Protein 2VL7 (pdb70)

Foldseek 3Di:
DVCLVVCQVVQLVLQVVPAAEEEAAFFQRCPLVSVLVNCVVVVAAAEEAEADVVVVVVSVVRCVVVVWAEEEDVPNPVPGRYYYYYDCCLQVVVNVCVQQPPDDRHDHPQRHAYEYEQLVCLLVCLVVPKAKAALVLLVQQLVLLVVCCVPVNDDLPLQNVQSVVQNVVLVPDDADQFKDWDPDGDARDDVNLVSLVVSQVSSVVVPPPDPDDDSSVSSNCNRVDAATWICTRSMIMGTHPPSVVSVQVSVPHPHHYYYYYNQRFPLDDDPRHDYDYDPVDAAEQAAEEQPAACPPVCNLVRLVVLLVQLLVVLVPFDFAEAEEELDVVSLVSNVVSNPPAAEAEDPPPHDPVVVVVVRVVDYHHYYYYLVGAEYEYAHFNQDPCVHVVSVSSLVSSCVVNVNDSVSSSVRVRLSSVSVRVSVPDSDRPDHYYYYHHHSVCVVCCVVVVHDPVSYHYGD

Solvent-accessible surface area: 24014 Å² total; per-residue (Å²): 224,136,1,21,82,120,53,39,42,57,0,16,85,10,2,142,145,51,75,11,0,4,0,27,0,50,16,57,28,26,21,20,50,0,0,0,59,0,0,108,113,21,195,53,74,2,0,0,0,0,142,49,125,78,40,10,71,53,4,86,126,40,0,135,129,62,64,19,120,28,8,138,72,128,90,117,17,76,102,55,42,0,0,1,0,9,10,52,57,0,7,40,152,99,66,31,77,61,5,22,28,146,140,137,95,6,5,106,10,83,70,5,0,0,0,0,12,31,0,21,16,3,4,67,0,9,109,67,25,31,90,137,0,32,117,128,28,0,66,110,0,34,137,12,0,55,65,0,30,170,103,69,178,74,109,2,124,87,1,46,63,16,0,74,95,0,39,74,57,10,85,149,28,122,151,48,82,83,14,43,121,48,116,136,16,38,89,19,93,226,111,8,39,33,44,0,61,76,1,4,136,16,30,53,120,65,26,174,23,142,151,77,168,5,8,0,57,34,0,20,82,0,19,103,25,176,32,46,16,6,5,22,75,14,27,0,6,20,9,18,81,69,1,43,105,51,13,56,72,7,8,122,12,196,23,47,34,0,0,0,0,6,6,15,4,125,0,12,54,12,100,74,43,89,72,1,61,4,122,86,79,70,167,27,63,19,34,23,1,44,115,4,18,0,60,110,195,82,40,129,80,13,11,71,67,1,6,83,6,1,72,102,4,15,114,121,10,92,107,1,0,18,0,5,0,30,31,120,142,0,4,42,36,0,81,108,82,3,105,80,18,59,48,10,19,68,146,115,192,29,172,106,103,73,4,73,109,52,20,184,104,31,56,48,0,2,1,29,65,44,135,27,45,1,0,0,0,0,0,2,15,92,23,57,46,52,14,30,19,28,109,82,14,4,53,24,3,17,161,78,33,72,54,96,68,108,42,0,18,52,13,15,0,8,18,44,1,81,28,0,6,1,123,18,10,146,76,99,115,44,146,12,47,0,14,0,1,0,36,40,0,148,70,3,13,86,50,25,68,15,53,122,200,104,22,103,133,36,97

Nearest PDB structures (foldseek):
  2vl7-assembly1_A  TM=1.002E+00  e=3.568E-90  Sulfurisphaera tokodaii
  3crw-assembly1_1  TM=8.040E-01  e=1.725E-29  Sulfolobus acidocaldarius
  3crv-assembly1_A  TM=7.771E-01  e=3.386E-29  Sulfolobus acidocaldarius
  5h8w-assembly1_A  TM=8.187E-01  e=7.989E-21  Thermoplasma acidophilum
  5sva-assembly1_Y  TM=7.770E-01  e=8.035E-18  Saccharomyces cerevisiae

Secondary structure (DSSP, 8-state):
--HHHHHHHHHHHHHHTTPEEEEE--TTS-HHHHHHHHHHHHT-EEEEEES-HHHHHHHHHHHGGGT--EEE--TTGGG-SEEEEETHHHHSHHHHHHHS-SSTTS--GGGEEEEETTGGGGGGGGGGG-EEE-HHHHHHHHHHHHHHHHTT----HHHHHHHHHHHHHHHTS--SSSEEEES------HHHHHHHHHHHHHHHTT--SSS---HHHHHHHHHHS--EEEEETTEEEEE-S-HHHHHHHHT--SS-EEEEESS--TT---TTEEEEE-------EEEE-TT----GGGHHHHHHHHHHHHHHHHHT-SSEEEEEES-HHHHHHHHTT-TTS-EEESTTT--HHHHHHHHHTS--EEEEE--EEEEEEES-----TTSHHHHHHHHHHHHHHT--HHHHHHHHHHHHHHHHHHHH--STT---EEEEESGGGGGGTTTTT--TTT-EE--

Radius of gyration: 25.25 Å; Cα contacts (8 Å, |Δi|>4): 763; chains: 1; bounding box: 57×61×64 Å

B-factor: mean 65.99, std 8.0, range [36.19, 92.81]

CATH classification: 3.40.50.300 (+2 more: 1.10.275.30, 3.40.50.300)

InterPro domains:
  IPR006554 Helicase-like, DEXD box c2 type [SM00488] (8-223)
  IPR006555 ATP-dependent helicase, C-terminal [PF13307] (377-524)
  IPR006555 ATP-dependent helicase, C-terminal [SM00491] (394-524)
  IPR010614 RAD3-like helicase, DEAD [PF06733] (86-189)
  IPR014001 Helicase superfamily 1/2, ATP-binding domain [SM00487] (4-227)
  IPR014013 Helicase superfamily 1/2, ATP-binding domain, DinG/Rad3-type [PS51193] (1-231)
  IPR027417 P-loop containing nucleoside triphosphate hydrolase [G3DSA:3.40.50.300] (1-90)
  IPR027417 P-loop containing nucleoside triphosphate hydrolase [G3DSA:3.40.50.300] (348-540)
  IPR027417 P-loop containing nucleoside triphosphate hydrolase [SSF52540] (21-518)
  IPR045028 Helicase superfamily 1/2, DinG/Rad3-like [PTHR11472] (358-524)
  IPR054391 DNA repair helicase XPD, arch domain [PF22139] (196-305)

Organism: Sulfurisphaera tokodaii (strain DSM 16993 / JCM 10545 / NBRC 100140 / 7) (NCBI:txid273063)

Sequence (459 aa):
RQWQAEKLGEAINALKHGKTLLLNAKPGLGKTVFVEVLGMQLKKKVLIFTRTHSQLDSIYKNAKLLGLKTGFLRANLKDKDVIAMTYPYLFQKPIRNSVFCNKDDCLKLEDYLIVIDEAHNLLEADKWFTRKISRKMLERALKEIEIVERLNRIDAKKVKDYINLLIDYMSKLIKDGRCHELSLMPLPDRETNGELIVVTRAYLNIDEGPVKKSSLKSLLKFVEMKGDLYNCNGSLVKVPSDVNQLIEDALNVKTFKVLMSGTLPESLTLTNSYKIVVNESGRGEYYYCPNVTSELRKRNSNIPIYSILLKRIYENSSKSVLVFFPSYEMLESVRIHLSGIPVIEENKKTRHEEVLELMKTGKYLVMLVMLFESLVLAGLPYPNVSDDMVRKRIERLSKLTGKDEDSIIHDLTAIVIKQTIGRAFRDPNDYVKIYLCDSRYREYFADLGISEKEIKLFA

Structure (mmCIF, N/CA/C/O backbone):
data_2VL7
#
_entry.id   2VL7
#
_cell.length_a   95.713
_cell.length_b   100.294
_cell.length_c   62.488
_cell.angle_alpha   90.00
_cell.angle_beta   90.00
_cell.angle_gamma   90.00
#
_symmetry.space_group_name_H-M   'P 21 21 2'
#
loop_
_entity.id
_entity.type
_entity.pdbx_description
1 polymer XPD
2 non-polymer 'PHOSPHATE ION'
3 water water
#
loop_
_atom_site.group_PDB
_atom_site.id
_atom_site.type_symbol
_atom_site.label_atom_id
_atom_site.label_alt_id
_atom_site.label_comp_id
_atom_site.label_asym_id
_atom_site.label_entity_id
_atom_site.label_seq_id
_atom_site.pdbx_PDB_ins_code
_atom_site.Cartn_x
_atom_site.Cartn_y
_atom_site.Cartn_z
_atom_site.occupancy
_atom_site.B_iso_or_equiv
_atom_site.auth_seq_id
_atom_site.auth_comp_id
_atom_site.auth_asym_id
_atom_site.auth_atom_id
_atom_site.pdbx_PDB_model_num
ATOM 1 N N . ARG A 1 9 ? -16.348 41.068 9.923 1.00 75.07 9 ARG A N 1
ATOM 2 C CA . ARG A 1 9 ? -17.439 41.421 10.886 1.00 75.00 9 ARG A CA 1
ATOM 3 C C . ARG A 1 9 ? -18.796 41.690 10.212 1.00 74.92 9 ARG A C 1
ATOM 4 O O . ARG A 1 9 ? -19.671 42.352 10.786 1.00 75.00 9 ARG A O 1
ATOM 12 N N . GLN A 1 10 ? -18.950 41.213 8.980 1.00 74.49 10 GLN A N 1
ATOM 13 C CA . GLN A 1 10 ? -20.272 40.973 8.406 1.00 73.91 10 GLN A CA 1
ATOM 14 C C . GLN A 1 10 ? -20.628 39.542 8.788 1.00 73.30 10 GLN A C 1
ATOM 15 O O . GLN A 1 10 ? -21.758 39.239 9.187 1.00 73.32 10 GLN A O 1
ATOM 21 N N . TRP A 1 11 ? -19.626 38.677 8.673 1.00 72.42 11 TRP A N 1
ATOM 22 C CA . TRP A 1 11 ? -19.768 37.250 8.914 1.00 71.74 11 TRP A CA 1
ATOM 23 C C . TRP A 1 11 ? -19.988 36.897 10.389 1.00 70.97 11 TRP A C 1
ATOM 24 O O . TRP A 1 11 ? -20.672 35.926 10.707 1.00 70.86 11 TRP A O 1
ATOM 35 N N . GLN A 1 12 ? -19.386 37.682 11.279 1.00 70.23 12 GLN A N 1
ATOM 36 C CA . GLN A 1 12 ? -19.533 37.498 12.722 1.00 69.60 12 GLN A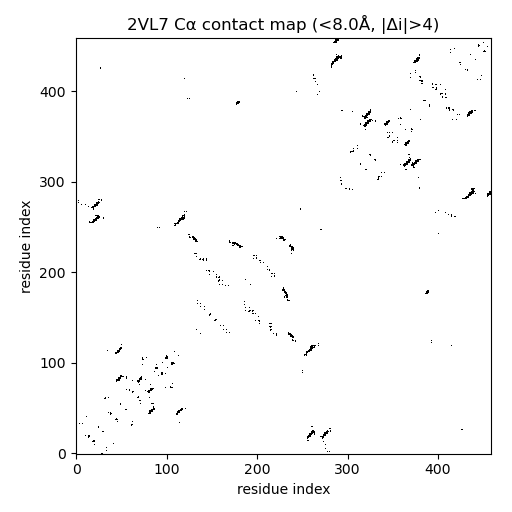 CA 1
ATOM 37 C C . GLN A 1 12 ? -21.014 37.405 13.100 1.00 68.69 12 GLN A C 1
ATOM 38 O O . GLN A 1 12 ? -21.435 36.468 13.781 1.00 68.41 12 GLN A O 1
ATOM 44 N N . ALA A 1 13 ? -21.793 38.382 12.635 1.00 67.52 13 ALA A N 1
ATOM 45 C CA . ALA A 1 13 ? -23.210 38.492 12.979 1.00 66.83 13 ALA A CA 1
ATOM 46 C C . ALA A 1 13 ? -24.097 37.525 12.197 1.00 66.00 13 ALA A C 1
ATOM 47 O O . ALA A 1 13 ? -25.089 37.022 12.734 1.00 66.03 13 ALA A O 1
ATOM 49 N N . GLU A 1 14 ? -23.754 37.263 10.936 1.00 65.07 14 GLU A N 1
ATOM 50 C CA . GLU A 1 14 ? -24.582 36.388 10.096 1.00 64.28 14 GLU A CA 1
ATOM 51 C C . GLU A 1 14 ? -24.415 34.909 10.437 1.00 62.97 14 GLU A C 1
ATOM 52 O O . GLU A 1 14 ? -25.372 34.147 10.347 1.00 62.52 14 GLU A O 1
ATOM 58 N N . LYS A 1 15 ? -23.208 34.504 10.832 1.00 61.99 15 LYS A N 1
ATOM 59 C CA . LYS A 1 15 ? -22.929 33.088 11.122 1.00 60.88 15 LYS A CA 1
ATOM 60 C C . LYS A 1 15 ? -23.163 32.703 12.595 1.00 59.26 15 LYS A C 1
ATOM 61 O O . LYS A 1 15 ? -23.110 31.525 12.926 1.00 58.25 15 LYS A O 1
ATOM 67 N N . LEU A 1 16 ? -23.452 33.679 13.461 1.00 58.10 16 LEU A N 1
ATOM 68 C CA . LEU A 1 16 ? -23.669 33.426 14.903 1.00 57.63 16 LEU A CA 1
ATOM 69 C C . LEU A 1 16 ? -24.820 32.458 15.218 1.00 56.77 16 LEU A C 1
ATOM 70 O O . LEU A 1 16 ? -24.640 31.491 15.959 1.00 56.02 16 LEU A O 1
ATOM 75 N N . GLY A 1 17 ? -26.004 32.716 14.663 1.00 56.21 17 GLY A N 1
ATOM 76 C CA . GLY A 1 17 ? -27.160 31.841 14.886 1.00 55.79 17 GLY A CA 1
ATOM 77 C C . GLY A 1 17 ? -26.939 30.404 14.429 1.00 55.08 17 GLY A C 1
ATOM 78 O O . GLY A 1 17 ? -27.385 29.453 15.067 1.00 53.97 17 GLY A O 1
ATOM 79 N N . GLU A 1 18 ? -26.245 30.249 13.311 1.00 55.19 18 GLU A N 1
ATOM 80 C CA . GLU A 1 18 ? -25.883 28.924 12.817 1.00 55.11 18 GLU A CA 1
ATOM 81 C C . GLU A 1 18 ? -24.977 28.200 13.809 1.00 55.39 18 GLU A C 1
ATOM 82 O O . GLU A 1 18 ? -25.214 27.039 14.139 1.00 55.21 18 GLU A O 1
ATOM 88 N N . ALA A 1 19 ? -23.948 28.895 14.287 1.00 55.79 19 ALA A N 1
ATOM 89 C CA . ALA A 1 19 ? -22.985 28.333 15.226 1.00 55.61 19 ALA A CA 1
ATOM 90 C C . ALA A 1 19 ? -23.653 27.984 16.555 1.00 55.96 19 ALA A C 1
ATOM 91 O O . ALA A 1 19 ? -23.487 26.877 17.065 1.00 55.36 19 ALA A O 1
ATOM 93 N N . ILE A 1 20 ? -24.422 28.930 17.099 1.00 56.94 20 ILE A N 1
ATOM 94 C CA . ILE A 1 20 ? -25.214 28.696 18.323 1.00 57.08 20 ILE A CA 1
ATOM 95 C C . ILE A 1 20 ? -26.096 27.460 18.183 1.00 57.11 20 ILE A C 1
ATOM 96 O O . ILE A 1 20 ? -26.057 26.579 19.028 1.00 57.30 20 ILE A O 1
ATOM 101 N N . ASN A 1 21 ? -26.853 27.373 17.097 1.00 57.30 21 ASN A N 1
ATOM 102 C CA . ASN A 1 21 ? -27.782 26.261 16.915 1.00 57.42 21 ASN A CA 1
ATOM 103 C C . ASN A 1 21 ? -27.068 24.936 16.700 1.00 57.64 21 ASN A C 1
ATOM 104 O O . ASN A 1 21 ? -27.546 23.902 17.153 1.00 58.79 21 ASN A O 1
ATOM 109 N N . ALA A 1 22 ? -25.950 24.953 15.989 1.00 57.14 22 ALA A N 1
ATOM 110 C CA . ALA A 1 22 ? -25.111 23.764 15.883 1.00 57.53 22 ALA A CA 1
ATOM 111 C C . ALA A 1 22 ? -24.735 23.259 17.285 1.00 57.56 22 ALA A C 1
ATOM 112 O O . ALA A 1 22 ? -24.935 22.084 17.610 1.00 57.69 22 ALA A O 1
ATOM 114 N N . LEU A 1 23 ? -24.193 24.162 18.101 1.00 57.64 23 LEU A N 1
ATOM 115 C CA . LEU A 1 23 ? -23.701 23.829 19.434 1.00 58.09 23 LEU A CA 1
ATOM 116 C C . LEU A 1 23 ? -24.835 23.439 20.382 1.00 58.74 23 LEU A C 1
ATOM 117 O O . LEU A 1 23 ? -24.696 22.479 21.135 1.00 58.87 23 LEU A O 1
ATOM 122 N N . LYS A 1 24 ? -25.951 24.168 20.350 1.00 58.75 24 LYS A N 1
ATOM 123 C CA . LYS A 1 24 ? -27.101 23.818 21.192 1.00 59.72 24 LYS A CA 1
ATOM 124 C C . LYS A 1 24 ? -27.626 22.417 20.863 1.00 59.95 24 LYS A C 1
ATOM 125 O O . LYS A 1 24 ? -28.215 21.759 21.714 1.00 60.83 24 LYS A O 1
ATOM 131 N N . HIS A 1 25 ? -27.453 21.991 19.615 1.00 60.33 25 HIS A N 1
ATOM 132 C CA . HIS A 1 25 ? -27.957 20.698 19.163 1.00 60.01 25 HIS A CA 1
ATOM 133 C C . HIS A 1 25 ? -26.911 19.614 19.238 1.00 59.80 25 HIS A C 1
ATOM 134 O O . HIS A 1 25 ? -27.102 18.547 18.666 1.00 60.09 25 HIS A O 1
ATOM 141 N N . GLY A 1 26 ? -25.810 19.888 19.941 1.00 59.42 26 GLY A N 1
ATOM 142 C CA . GLY A 1 26 ? -24.878 18.856 20.359 1.00 59.00 26 GLY A CA 1
ATOM 143 C C . GLY A 1 26 ? -23.725 18.620 19.396 1.00 59.17 26 GLY A C 1
ATOM 144 O O . GLY A 1 26 ? -22.937 17.696 19.587 1.00 59.09 26 GLY A O 1
ATOM 145 N N . LYS A 1 27 ? -23.608 19.447 18.362 1.00 58.82 27 LYS A N 1
ATOM 146 C CA . LYS A 1 27 ? -22.541 19.268 17.389 1.00 58.76 27 LYS A CA 1
ATOM 147 C C . LYS A 1 27 ? -21.267 19.926 17.871 1.00 58.75 27 LYS A C 1
ATOM 148 O O . LYS A 1 27 ? -21.300 20.888 18.641 1.00 58.52 27 LYS A O 1
ATOM 154 N N . THR A 1 28 ? -20.147 19.350 17.441 1.00 58.30 28 THR A N 1
ATOM 155 C CA . THR A 1 28 ? -18.847 19.957 17.578 1.00 58.64 28 THR A CA 1
ATOM 156 C C . THR A 1 28 ? -18.654 20.841 16.362 1.00 58.61 28 THR A C 1
ATOM 157 O O . THR A 1 28 ? -18.710 20.362 15.237 1.00 58.93 28 THR A O 1
ATOM 161 N N . LEU A 1 29 ? -18.451 22.131 16.605 1.00 58.71 29 LEU A N 1
ATOM 162 C CA . LEU A 1 29 ? -18.330 23.139 15.554 1.00 58.65 29 LEU A CA 1
ATOM 163 C C . LEU A 1 29 ? -16.923 23.195 15.006 1.00 59.30 29 LEU A C 1
ATOM 164 O O . LEU A 1 29 ? -15.952 23.270 15.773 1.00 59.13 29 LEU A O 1
ATOM 169 N N . LEU A 1 30 ? -16.826 23.147 13.674 1.00 59.56 30 LEU A N 1
ATOM 170 C CA . LEU A 1 30 ? -15.594 23.354 12.958 1.00 59.47 30 LEU A CA 1
ATOM 171 C C . LEU A 1 30 ? -15.742 24.676 12.238 1.00 59.88 30 LEU A C 1
ATOM 172 O O . LEU A 1 30 ? -16.750 24.912 11.558 1.00 59.24 30 LEU A O 1
ATOM 177 N N . LEU A 1 31 ? -14.765 25.561 12.425 1.00 60.14 31 LEU A N 1
ATOM 178 C CA . LEU A 1 31 ? -14.849 26.931 11.938 1.00 60.32 31 LEU A CA 1
ATOM 179 C C . LEU A 1 31 ? -13.635 27.277 11.095 1.00 60.78 31 LEU A C 1
ATOM 180 O O . LEU A 1 31 ? -12.500 27.281 11.592 1.00 60.31 31 LEU A O 1
ATOM 185 N N . ASN A 1 32 ? -13.877 27.571 9.820 1.00 61.66 32 ASN A N 1
ATOM 186 C CA . ASN A 1 32 ? -12.820 28.046 8.946 1.00 62.71 32 ASN A CA 1
ATOM 187 C C . ASN A 1 32 ? -12.968 29.533 8.729 1.00 63.71 32 ASN A C 1
ATOM 188 O O . ASN A 1 32 ? -14.027 30.009 8.318 1.00 63.83 32 ASN A O 1
ATOM 193 N N . ALA A 1 33 ? -11.885 30.255 9.019 1.00 64.81 33 ALA A N 1
ATOM 194 C CA . ALA A 1 33 ? -11.822 31.698 8.848 1.00 65.62 33 ALA A CA 1
ATOM 195 C C . ALA A 1 33 ? -10.359 32.065 8.640 1.00 66.54 33 ALA A C 1
ATOM 196 O O . ALA A 1 33 ? -9.544 31.901 9.563 1.00 66.41 33 ALA A O 1
ATOM 198 N N . LYS A 1 34 ? -10.028 32.524 7.430 1.00 67.21 34 LYS A N 1
ATOM 199 C CA . LYS A 1 34 ? -8.668 32.946 7.090 1.00 67.63 34 LYS A CA 1
ATOM 200 C C . LYS A 1 34 ? -8.175 33.948 8.135 1.00 68.29 34 LYS A C 1
ATOM 201 O O . LYS A 1 34 ? -8.983 34.714 8.682 1.00 68.39 34 LYS A O 1
ATOM 207 N N . PRO A 1 35 ? -6.858 33.927 8.441 1.00 68.92 35 PRO A N 1
ATOM 208 C CA . PRO A 1 35 ? -6.254 34.924 9.332 1.00 69.05 35 PRO A CA 1
ATOM 209 C C . PRO A 1 35 ? -6.655 36.361 9.005 1.00 69.24 35 PRO A C 1
ATOM 210 O O . PRO A 1 35 ? -6.591 36.770 7.842 1.00 69.34 35 PRO A O 1
ATOM 214 N N . GLY A 1 36 ? -7.056 37.110 10.031 1.00 69.51 36 GLY A N 1
ATOM 215 C CA . GLY A 1 36 ? -7.521 38.488 9.862 1.00 69.90 36 GLY A CA 1
ATOM 216 C C . GLY A 1 36 ? -9.032 38.632 9.955 1.00 70.14 36 GLY A C 1
ATOM 217 O O . GLY A 1 36 ? -9.533 39.731 10.186 1.00 70.02 36 GLY A O 1
ATOM 218 N N . LEU A 1 37 ? -9.758 37.527 9.779 1.00 70.45 37 LEU A N 1
ATOM 219 C CA . LEU A 1 37 ? -11.225 37.534 9.884 1.00 70.75 37 LEU A CA 1
ATOM 220 C C . LEU A 1 37 ? -11.717 37.768 11.320 1.00 70.99 37 LEU A C 1
ATOM 221 O O . LEU A 1 37 ? -12.832 38.245 11.525 1.00 70.87 37 LEU A O 1
ATOM 226 N N . GLY A 1 38 ? -10.890 37.432 12.306 1.00 71.22 38 GLY A N 1
ATOM 227 C CA . GLY A 1 38 ? -11.218 37.690 13.705 1.00 71.26 38 GLY A CA 1
ATOM 228 C C . GLY A 1 38 ? -11.944 36.521 14.333 1.00 71.34 38 GLY A C 1
ATOM 229 O O . GLY A 1 38 ? -12.980 36.701 14.984 1.00 71.67 38 GLY A O 1
ATOM 230 N N . LYS A 1 39 ? -11.398 35.325 14.121 1.00 71.23 39 LYS A N 1
ATOM 231 C CA . LYS A 1 39 ? -11.930 34.090 14.694 1.00 71.25 39 LYS A CA 1
ATOM 232 C C . LYS A 1 39 ? -12.105 34.224 16.195 1.00 71.04 39 LYS A C 1
ATOM 233 O O . LYS A 1 39 ? -13.173 33.939 16.737 1.00 71.21 39 LYS A O 1
ATOM 239 N N . THR A 1 40 ? -11.032 34.650 16.856 1.00 70.83 40 THR A N 1
ATOM 240 C CA . THR A 1 40 ? -10.991 34.789 18.317 1.00 70.64 40 THR A CA 1
ATOM 241 C C . THR A 1 40 ? -12.128 35.680 18.868 1.00 70.25 40 THR A C 1
ATOM 242 O O . THR A 1 40 ? -12.695 35.370 19.907 1.00 70.69 40 THR A O 1
ATOM 246 N N . VAL A 1 41 ? -12.470 36.754 18.168 1.00 69.41 41 VAL A N 1
ATOM 247 C CA . VAL A 1 41 ? -13.536 37.659 18.620 1.00 69.11 41 VAL A CA 1
ATOM 248 C C . VAL A 1 41 ? -14.927 37.028 18.495 1.00 68.60 41 VAL A C 1
ATOM 249 O O . VAL A 1 41 ? -15.805 37.265 19.328 1.00 68.47 41 VAL A O 1
ATOM 253 N N . PHE A 1 42 ? -15.121 36.238 17.440 1.00 68.03 42 PHE A N 1
ATOM 254 C CA . PHE A 1 42 ? -16.368 35.498 17.223 1.00 67.75 42 PHE A CA 1
ATOM 255 C C . PHE A 1 42 ? -16.600 34.440 18.285 1.00 67.20 42 PHE A C 1
ATOM 256 O O . PHE A 1 42 ? -17.695 34.314 18.827 1.00 66.36 42 PHE A O 1
ATOM 264 N N . VAL A 1 43 ? -15.559 33.667 18.572 1.00 67.07 43 VAL A N 1
ATOM 265 C CA . VAL A 1 43 ? -15.681 32.602 19.560 1.00 67.18 43 VAL A CA 1
ATOM 266 C C . VAL A 1 43 ? -15.824 33.202 20.945 1.00 66.92 43 VAL A C 1
ATOM 267 O O . VAL A 1 43 ? -16.327 32.551 21.853 1.00 67.11 43 VAL A O 1
ATOM 271 N N . GLU A 1 44 ? -15.370 34.449 21.079 1.00 66.77 44 GLU A N 1
ATOM 272 C CA . GLU A 1 44 ? -15.516 35.230 22.286 1.00 66.49 44 GLU A CA 1
ATOM 273 C C . GLU A 1 44 ? -16.958 35.713 22.454 1.00 66.26 44 GLU A C 1
ATOM 274 O O . GLU A 1 44 ? -17.517 35.584 23.538 1.00 66.36 44 GLU A O 1
ATOM 280 N N . VAL A 1 45 ? -17.557 36.268 21.395 1.00 65.78 45 VAL A N 1
ATOM 281 C CA . VAL A 1 45 ? -18.991 36.550 21.402 1.00 65.57 45 VAL A CA 1
ATOM 282 C C . VAL A 1 45 ? -19.773 35.258 21.642 1.00 65.37 45 VAL A C 1
ATOM 283 O O . VAL A 1 45 ? -20.694 35.227 22.448 1.00 64.82 45 VAL A O 1
ATOM 287 N N . LEU A 1 46 ? -19.375 34.185 20.950 1.00 65.33 46 LEU A N 1
ATOM 288 C CA . LEU A 1 46 ? -20.000 32.872 21.115 1.00 65.36 46 LEU A CA 1
ATOM 289 C C . LEU A 1 46 ? -20.122 32.441 22.590 1.00 65.43 46 LEU A C 1
ATOM 290 O O . LEU A 1 46 ? -21.191 32.008 23.036 1.00 65.07 46 LEU A O 1
ATOM 295 N N . GLY A 1 47 ? -19.026 32.556 23.337 1.00 65.57 47 GLY A N 1
ATOM 296 C CA . GLY A 1 47 ? -19.019 32.142 24.739 1.00 66.00 47 GLY A CA 1
ATOM 297 C C . GLY A 1 47 ? -20.020 32.915 25.575 1.00 66.43 47 GLY A C 1
ATOM 298 O O . GLY A 1 47 ? -20.710 32.347 26.427 1.00 66.62 47 GLY A O 1
ATOM 299 N N . MET A 1 48 ? -20.107 34.214 25.312 1.00 66.44 48 MET A N 1
ATOM 300 C CA . MET A 1 48 ? -20.944 35.104 26.101 1.00 67.27 48 MET A CA 1
ATOM 301 C C . MET A 1 48 ? -22.432 34.824 25.860 1.00 67.09 48 MET A C 1
ATOM 302 O O . MET A 1 48 ? -23.249 34.941 26.758 1.00 67.28 48 MET A O 1
ATOM 307 N N . GLN A 1 49 ? -22.757 34.409 24.643 1.00 67.33 49 GLN A N 1
ATOM 308 C CA . GLN A 1 49 ? -24.124 34.086 24.251 1.00 67.08 49 GLN A CA 1
ATOM 309 C C . GLN A 1 49 ? -24.583 32.695 24.757 1.00 66.95 49 GLN A C 1
ATOM 310 O O . GLN A 1 49 ? -25.784 32.476 24.964 1.00 66.70 49 GLN A O 1
ATOM 316 N N . LEU A 1 50 ? -23.637 31.768 24.946 1.00 66.41 50 LEU A N 1
ATOM 317 C CA . LEU A 1 50 ? -23.947 30.409 25.437 1.00 66.10 50 LEU A CA 1
ATOM 318 C C . LEU A 1 50 ? -23.959 30.270 26.975 1.00 65.69 50 LEU A C 1
ATOM 319 O O . LEU A 1 50 ? -24.379 29.231 27.510 1.00 65.07 50 LEU A O 1
ATOM 324 N N . LYS A 1 51 ? -23.516 31.322 27.668 1.00 65.62 51 LYS A N 1
ATOM 325 C CA . LYS A 1 51 ? -23.462 31.379 29.145 1.00 65.47 51 LYS A CA 1
ATOM 326 C C . LYS A 1 51 ? -22.416 30.430 29.721 1.00 65.12 51 LYS A C 1
ATOM 327 O O . LYS A 1 51 ? -22.578 29.859 30.814 1.00 64.75 51 LYS A O 1
ATOM 333 N N . LYS A 1 52 ? -21.339 30.281 28.958 1.00 64.61 52 LYS A N 1
ATOM 334 C CA . LYS A 1 52 ? -20.172 29.535 29.376 1.00 64.15 52 LYS A CA 1
ATOM 335 C C . LYS A 1 52 ? -18.986 30.475 29.377 1.00 63.50 52 LYS A C 1
ATOM 336 O O . LYS A 1 52 ? -18.926 31.410 28.587 1.00 63.49 52 LYS A O 1
ATOM 342 N N . LYS A 1 53 ? -18.051 30.222 30.283 1.00 62.82 53 LYS A N 1
ATOM 343 C CA . LYS A 1 53 ? -16.739 30.839 30.225 1.00 62.06 53 LYS A CA 1
ATOM 344 C C . LYS A 1 53 ? -15.999 30.195 29.054 1.00 61.33 53 LYS A C 1
ATOM 345 O O . LYS A 1 53 ? -16.346 29.089 28.633 1.00 60.77 53 LYS A O 1
ATOM 351 N N . VAL A 1 54 ? -14.997 30.888 28.520 1.00 60.61 54 VAL A N 1
ATOM 352 C CA . VAL A 1 54 ? -14.251 30.397 27.358 1.00 60.06 54 VAL A CA 1
ATOM 353 C C . VAL A 1 54 ? -12.877 29.857 27.751 1.00 59.65 54 VAL A C 1
ATOM 354 O O . VAL A 1 54 ? -12.154 30.469 28.539 1.00 58.71 54 VAL A O 1
ATOM 358 N N . LEU A 1 55 ? -12.541 28.703 27.179 1.00 59.19 55 LEU A N 1
ATOM 359 C CA . LEU A 1 55 ? -11.271 28.035 27.403 1.00 59.21 55 LEU A CA 1
ATOM 360 C C . LEU A 1 55 ? -10.647 27.711 26.044 1.00 59.15 55 LEU A C 1
ATOM 361 O O . LEU A 1 55 ? -11.088 26.787 25.363 1.00 59.59 55 LEU A O 1
ATOM 366 N N . ILE A 1 56 ? -9.640 28.482 25.651 1.00 59.06 56 ILE A N 1
ATOM 367 C CA . ILE A 1 56 ? -8.983 28.326 24.361 1.00 59.33 56 ILE A CA 1
ATOM 368 C C . ILE A 1 56 ? -7.642 27.592 24.514 1.00 59.33 56 ILE A C 1
ATOM 369 O O . ILE A 1 56 ? -6.781 28.007 25.282 1.00 59.52 56 ILE A O 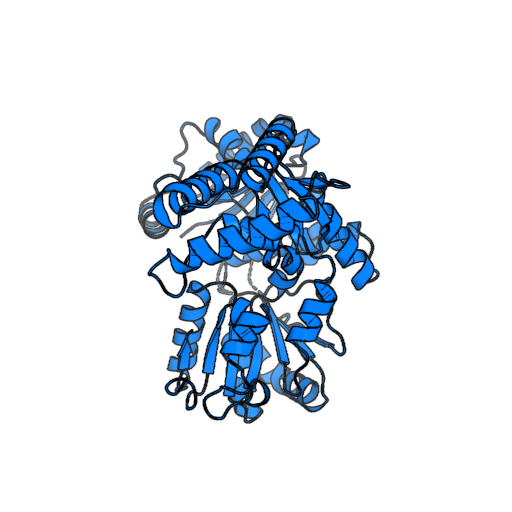1
ATOM 374 N N . PHE A 1 57 ? -7.491 26.500 23.778 1.00 59.37 57 PHE A N 1
ATOM 375 C CA . PHE A 1 57 ? -6.239 25.768 23.711 1.00 59.55 57 PHE A CA 1
ATOM 376 C C . PHE A 1 57 ? -5.542 26.100 22.413 1.00 60.82 57 PHE A C 1
ATOM 377 O O . PHE A 1 57 ? -6.117 25.950 21.327 1.00 60.84 57 PHE A O 1
ATOM 385 N N . THR A 1 58 ? -4.305 26.558 22.528 1.00 62.46 58 THR A N 1
ATOM 386 C CA . THR A 1 58 ? -3.555 26.963 21.368 1.00 64.84 58 THR A CA 1
ATOM 387 C C . THR A 1 58 ? -2.200 26.272 21.341 1.00 65.63 58 THR A C 1
ATOM 388 O O . THR A 1 58 ? -1.833 25.590 22.279 1.00 65.22 58 THR A O 1
ATOM 392 N N . ARG A 1 59 ? -1.481 26.436 20.240 1.00 68.11 59 ARG A N 1
ATOM 393 C CA . ARG A 1 59 ? -0.201 25.776 20.055 1.00 69.60 59 ARG A CA 1
ATOM 394 C C . ARG A 1 59 ? 0.912 26.456 20.827 1.00 70.82 59 ARG A C 1
ATOM 395 O O . ARG A 1 59 ? 1.654 25.794 21.551 1.00 71.29 59 ARG A O 1
ATOM 403 N N . THR A 1 60 ? 1.031 27.771 20.657 1.00 72.22 60 THR A N 1
ATOM 404 C CA . THR A 1 60 ? 2.189 28.517 21.152 1.00 73.25 60 THR A CA 1
ATOM 405 C C . THR A 1 60 ? 1.828 29.571 22.197 1.00 74.13 60 THR A C 1
ATOM 406 O O . THR A 1 60 ? 0.710 30.081 22.245 1.00 73.92 60 THR A O 1
ATOM 410 N N . HIS A 1 61 ? 2.811 29.919 23.016 1.00 75.52 61 HIS A N 1
ATOM 411 C CA . HIS A 1 61 ? 2.642 30.977 24.006 1.00 76.65 61 HIS A CA 1
ATOM 412 C C . HIS A 1 61 ? 2.483 32.359 23.339 1.00 77.51 61 HIS A C 1
ATOM 413 O O . HIS A 1 61 ? 1.915 33.279 23.936 1.00 77.70 61 HIS A O 1
ATOM 420 N N . SER A 1 62 ? 2.962 32.487 22.099 1.00 78.38 62 SER A N 1
ATOM 421 C CA . SER A 1 62 ? 2.738 33.691 21.285 1.00 78.94 62 SER A CA 1
ATOM 422 C C . SER A 1 62 ? 1.259 33.920 20.961 1.00 79.42 62 SER A C 1
ATOM 423 O O . SER A 1 62 ? 0.777 35.052 20.982 1.00 79.37 62 SER A O 1
ATOM 426 N N . GLN A 1 63 ? 0.552 32.843 20.640 1.00 80.04 63 GLN A N 1
ATOM 427 C CA . GLN A 1 63 ? -0.885 32.925 20.344 1.00 80.51 63 GLN A CA 1
ATOM 428 C C . GLN A 1 63 ? -1.680 33.225 21.621 1.00 80.78 63 GLN A C 1
ATOM 429 O O . GLN A 1 63 ? -2.749 33.844 21.571 1.00 80.75 63 GLN A O 1
ATOM 435 N N . LEU A 1 64 ? -1.135 32.785 22.756 1.00 81.11 64 LEU A N 1
ATOM 436 C CA . LEU A 1 64 ? -1.717 33.031 24.078 1.00 81.26 64 LEU A CA 1
ATOM 437 C C . LEU A 1 64 ? -1.745 34.529 24.398 1.00 81.40 64 LEU A C 1
ATOM 438 O O . LEU A 1 64 ? -2.676 35.014 25.045 1.00 81.48 64 LEU A O 1
ATOM 443 N N . ASP A 1 65 ? -0.724 35.253 23.941 1.00 81.56 65 ASP A N 1
ATOM 444 C CA . ASP A 1 65 ? -0.664 36.710 24.107 1.00 81.57 65 ASP A CA 1
ATOM 445 C C . ASP A 1 65 ? -1.745 37.395 23.269 1.00 81.46 65 ASP A C 1
ATOM 446 O O . ASP A 1 65 ? -2.429 38.309 23.739 1.00 81.39 65 ASP A O 1
ATOM 451 N N . SER A 1 66 ? -1.878 36.948 22.024 1.00 81.38 66 SER A N 1
ATOM 452 C CA . SER A 1 66 ? -2.893 37.460 21.100 1.00 81.44 66 SER A CA 1
ATOM 453 C C . SER A 1 66 ? -4.302 37.341 21.683 1.00 81.31 66 SER A C 1
ATOM 454 O O . SER A 1 66 ? -5.116 38.247 21.536 1.00 81.33 66 SER A O 1
ATOM 457 N N . ILE A 1 67 ? -4.574 36.217 22.343 1.00 81.21 67 ILE A N 1
ATOM 458 C CA . ILE A 1 67 ? -5.862 35.973 23.001 1.00 81.18 67 ILE A CA 1
ATOM 459 C C . ILE A 1 67 ? -6.133 36.983 24.121 1.00 81.22 67 ILE A C 1
ATOM 460 O O . ILE A 1 67 ? -7.253 37.488 24.257 1.00 81.11 67 ILE A O 1
ATOM 465 N N . TYR A 1 68 ? -5.095 37.254 24.914 1.00 81.37 68 TYR A N 1
ATOM 466 C CA . TYR A 1 68 ? -5.152 38.193 26.044 1.00 81.34 68 TYR A CA 1
ATOM 467 C C . TYR A 1 68 ? -5.411 39.631 25.585 1.00 81.41 68 TYR A C 1
ATOM 468 O O . TYR A 1 68 ? -6.164 40.368 26.229 1.00 81.50 68 TYR A O 1
ATOM 477 N N . LYS A 1 69 ? -4.814 40.016 24.461 1.00 81.43 69 LYS A N 1
ATOM 478 C CA . LYS A 1 69 ? -4.949 41.382 23.939 1.00 81.38 69 LYS A CA 1
ATOM 479 C C . LYS A 1 69 ? -6.308 41.640 23.287 1.00 81.17 69 LYS A C 1
ATOM 480 O O . LYS A 1 69 ? -6.646 42.781 22.988 1.00 81.07 69 LYS A O 1
ATOM 486 N N . ASN A 1 70 ? -7.077 40.580 23.061 1.00 81.01 70 ASN A N 1
ATOM 487 C CA . ASN A 1 70 ? -8.390 40.687 22.419 1.00 80.89 70 ASN A CA 1
ATOM 488 C C . ASN A 1 70 ? -9.542 40.590 23.422 1.00 80.61 70 ASN A C 1
ATOM 489 O O . ASN A 1 70 ? -10.519 41.336 23.326 1.00 80.40 70 ASN A O 1
ATOM 494 N N . ALA A 1 71 ? -9.422 39.662 24.372 1.00 80.23 71 ALA A N 1
ATOM 495 C CA . ALA A 1 71 ? -10.385 39.532 25.466 1.00 79.93 71 ALA A CA 1
ATOM 496 C C . ALA A 1 71 ? -10.428 40.799 26.323 1.00 79.65 71 ALA A C 1
ATOM 497 O O . ALA A 1 71 ? -11.507 41.272 26.692 1.00 79.57 71 ALA A O 1
ATOM 499 N N . LYS A 1 72 ? -9.255 41.349 26.628 1.00 79.29 72 LYS A N 1
ATOM 500 C CA . LYS A 1 72 ? -9.164 42.563 27.438 1.00 79.05 72 LYS A CA 1
ATOM 501 C C . LYS A 1 72 ? -9.952 43.713 26.814 1.00 78.69 72 LYS A C 1
ATOM 502 O O . LYS A 1 72 ? -10.701 44.400 27.508 1.00 78.76 72 LYS A O 1
ATOM 508 N N . LEU A 1 73 ? -9.797 43.911 25.506 1.00 78.34 73 LEU A N 1
ATOM 509 C CA . LEU A 1 73 ? -10.510 44.993 24.808 1.00 78.15 73 LEU A CA 1
ATOM 510 C C . LEU A 1 73 ? -11.993 44.688 24.544 1.00 77.84 73 LEU A C 1
ATOM 511 O O . LEU A 1 73 ? -12.679 45.487 23.912 1.00 77.77 73 LEU A O 1
ATOM 516 N N . LEU A 1 74 ? -12.479 43.536 25.008 1.00 77.56 74 LEU A N 1
ATOM 517 C CA . LEU A 1 74 ? -13.921 43.271 25.080 1.00 77.31 74 LEU A CA 1
ATOM 518 C C . LEU A 1 74 ? -14.447 43.412 26.515 1.00 77.05 74 LEU A C 1
ATOM 519 O O . LEU A 1 74 ? -15.609 43.106 26.785 1.00 77.17 74 LEU A O 1
ATOM 524 N N . GLY A 1 75 ? -13.594 43.868 27.428 1.00 76.56 75 GLY A N 1
ATOM 525 C CA . GLY A 1 75 ? -13.952 43.960 28.839 1.00 76.30 75 GLY A CA 1
ATOM 526 C C . GLY A 1 75 ? -14.115 42.613 29.521 1.00 75.98 75 GLY A C 1
ATOM 527 O O . GLY A 1 75 ? -14.845 42.502 30.509 1.00 75.69 75 GLY A O 1
ATOM 528 N N . LEU A 1 76 ? -13.434 41.591 28.998 1.00 75.74 76 LEU A N 1
ATOM 529 C CA . LEU A 1 76 ? -13.475 40.253 29.583 1.00 75.61 76 LEU A CA 1
ATOM 530 C C . LEU A 1 76 ? -12.290 40.040 30.515 1.00 75.46 76 LEU A C 1
ATOM 531 O O . LEU A 1 76 ? -11.175 40.501 30.242 1.00 75.19 76 LEU A O 1
ATOM 536 N N . LYS A 1 77 ? -12.548 39.335 31.615 1.00 75.48 77 LYS A N 1
ATOM 537 C CA . LYS A 1 77 ? -11.511 38.948 32.564 1.00 75.61 77 LYS A CA 1
ATOM 538 C C . LYS A 1 77 ? -10.806 37.710 32.009 1.00 75.58 77 LYS A C 1
ATOM 539 O O . LYS A 1 77 ? -11.444 36.688 31.768 1.00 75.12 77 LYS A O 1
ATOM 545 N N . THR A 1 78 ? -9.495 37.810 31.812 1.00 75.76 78 THR A N 1
ATOM 546 C CA . THR A 1 78 ? -8.743 36.798 31.073 1.00 76.01 78 THR A CA 1
ATOM 547 C C . THR A 1 78 ? -7.529 36.267 31.837 1.00 76.11 78 THR A C 1
ATOM 548 O O . THR A 1 78 ? -6.988 36.940 32.711 1.00 76.17 78 THR A O 1
ATOM 552 N N . GLY A 1 79 ? -7.111 35.048 31.500 1.00 76.41 79 GLY A N 1
ATOM 553 C CA . GLY A 1 79 ? -5.954 34.417 32.139 1.00 76.59 79 GLY A CA 1
ATOM 554 C C . GLY A 1 79 ? -5.247 33.420 31.236 1.00 76.85 79 GLY A C 1
ATOM 555 O O . GLY A 1 79 ? -5.845 32.872 30.306 1.00 76.82 79 GLY A O 1
ATOM 556 N N . PHE A 1 80 ? -3.969 33.182 31.519 1.00 77.01 80 PHE A N 1
ATOM 557 C CA . PHE A 1 80 ? -3.145 32.270 30.719 1.00 77.16 80 PHE A CA 1
ATOM 558 C C . PHE A 1 80 ? -2.512 31.192 31.599 1.00 77.18 80 PHE A C 1
ATOM 559 O O . PHE A 1 80 ? -2.428 31.342 32.819 1.00 77.13 80 PHE A O 1
ATOM 567 N N . LEU A 1 81 ? -2.088 30.100 30.968 1.00 77.32 81 LEU A N 1
ATOM 568 C CA . LEU A 1 81 ? -1.437 28.992 31.668 1.00 77.30 81 LEU A CA 1
ATOM 569 C C . LEU A 1 81 ? -0.405 28.311 30.768 1.00 77.48 81 LEU A C 1
ATOM 570 O O . LEU A 1 81 ? -0.723 27.854 29.665 1.00 77.70 81 LEU A O 1
ATOM 575 N N . ARG A 1 139 ? -5.261 27.363 40.780 1.00 74.43 139 ARG A N 1
ATOM 576 C CA . ARG A 1 139 ? -6.437 27.558 39.935 1.00 74.41 139 ARG A CA 1
ATOM 577 C C . ARG A 1 139 ? -7.409 28.592 40.515 1.00 74.24 139 ARG A C 1
ATOM 578 O O . ARG A 1 139 ? -8.434 28.890 39.904 1.00 74.10 139 ARG A O 1
ATOM 586 N N . ALA A 1 140 ? -7.075 29.148 41.680 1.00 74.11 140 ALA A N 1
ATOM 587 C CA . ALA A 1 140 ? -7.935 30.132 42.352 1.00 73.92 140 ALA A CA 1
ATOM 588 C C . ALA A 1 140 ? -8.046 31.461 41.588 1.00 73.81 140 ALA A C 1
ATOM 589 O O . ALA A 1 140 ? -9.006 32.218 41.780 1.00 73.89 140 ALA A O 1
ATOM 591 N N . ASN A 1 141 ? -7.057 31.739 40.738 1.00 73.45 141 ASN A N 1
ATOM 592 C CA . ASN A 1 141 ? -7.026 32.962 39.934 1.00 72.97 141 ASN A CA 1
ATOM 593 C C . ASN A 1 141 ? -7.910 32.823 38.706 1.00 72.51 141 ASN A C 1
ATOM 594 O O . ASN A 1 141 ? -8.642 33.740 38.347 1.00 72.36 141 ASN A O 1
ATOM 599 N N . LEU A 1 142 ? -7.832 31.665 38.062 1.00 72.18 142 LEU A N 1
ATOM 600 C CA . LEU A 1 142 ? -8.551 31.431 36.811 1.00 71.85 142 LEU A CA 1
ATOM 601 C C . LEU A 1 142 ? -10.056 31.242 37.022 1.00 71.58 142 LEU A C 1
ATOM 602 O O . LEU A 1 142 ? -10.854 31.673 36.193 1.00 71.57 142 LEU A O 1
ATOM 607 N N . LYS A 1 143 ? -10.430 30.626 38.143 1.00 71.22 143 LYS A N 1
ATOM 608 C CA . LYS A 1 143 ? -11.828 30.271 38.438 1.00 70.81 143 LYS A CA 1
ATOM 609 C C . LYS A 1 143 ? -12.876 31.340 38.110 1.00 70.39 143 LYS A C 1
ATOM 610 O O . LYS A 1 143 ? -13.959 31.001 37.634 1.00 70.74 143 LYS A O 1
ATOM 616 N N . ASP A 1 144 ? -12.569 32.613 38.357 1.00 69.70 144 ASP A N 1
ATOM 617 C CA . ASP A 1 144 ? -13.540 33.695 38.129 1.00 69.10 144 ASP A CA 1
ATOM 618 C C . ASP A 1 144 ? -13.359 34.436 36.790 1.00 68.54 144 ASP A C 1
ATOM 619 O O . ASP A 1 144 ? -13.996 35.466 36.561 1.00 68.65 144 ASP A O 1
ATOM 624 N N . LYS A 1 145 ? -12.521 33.907 35.900 1.00 67.73 145 LYS A N 1
ATOM 625 C CA . LYS A 1 145 ? -12.205 34.584 34.634 1.00 66.99 145 LYS A CA 1
ATOM 626 C C . LYS A 1 145 ? -13.212 34.280 33.515 1.00 66.27 145 LYS A C 1
ATOM 627 O O . LYS A 1 145 ? -13.827 33.211 33.481 1.00 65.94 145 LYS A O 1
ATOM 633 N N . ASP A 1 146 ? -13.365 35.236 32.603 1.00 65.35 146 ASP A N 1
ATOM 634 C CA . ASP A 1 146 ? -14.276 35.100 31.475 1.00 64.90 146 ASP A CA 1
ATOM 635 C C . ASP A 1 146 ? -13.667 34.228 30.381 1.00 64.31 146 ASP A C 1
ATOM 636 O O . ASP A 1 146 ? -14.376 33.460 29.734 1.00 63.82 146 ASP A O 1
ATOM 641 N N . VAL A 1 147 ? -12.355 34.365 30.184 1.00 63.57 147 VAL A N 1
ATOM 642 C CA . VAL A 1 147 ? -11.626 33.652 29.141 1.00 63.01 147 VAL A CA 1
ATOM 643 C C . VAL A 1 147 ? -10.303 33.125 29.697 1.00 62.48 147 VAL A C 1
ATOM 644 O O . VAL A 1 147 ? -9.524 33.885 30.269 1.00 62.02 147 VAL A O 1
ATOM 648 N N . ILE A 1 148 ? -10.074 31.823 29.531 1.00 61.88 148 ILE A N 1
ATOM 649 C CA . ILE A 1 148 ? -8.814 31.171 29.899 1.00 61.63 148 ILE A CA 1
ATOM 650 C C . ILE A 1 148 ? -8.127 30.641 28.644 1.00 60.82 148 ILE A C 1
ATOM 651 O O . ILE A 1 148 ? -8.766 30.005 27.818 1.00 60.21 148 ILE A O 1
ATOM 656 N N . ALA A 1 149 ? -6.824 30.869 28.524 1.00 60.06 149 ALA A N 1
ATOM 657 C CA . ALA A 1 149 ? -6.059 30.343 27.401 1.00 59.92 149 ALA A CA 1
ATOM 658 C C . ALA A 1 149 ? -4.923 29.414 27.875 1.00 59.42 149 ALA A C 1
ATOM 659 O O . ALA A 1 149 ? -4.203 29.738 28.812 1.00 59.08 149 ALA A O 1
ATOM 661 N N . MET A 1 150 ? -4.792 28.248 27.239 1.00 59.02 150 MET A N 1
ATOM 662 C CA . MET A 1 150 ? -3.698 27.309 27.533 1.00 59.14 150 MET A CA 1
ATOM 663 C C . MET A 1 150 ? -3.116 26.719 26.249 1.00 58.89 150 MET A C 1
ATOM 664 O O . MET A 1 150 ? -3.637 26.950 25.149 1.00 58.20 150 MET A O 1
ATOM 669 N N . THR A 1 151 ? -2.050 25.935 26.412 1.00 58.58 151 THR A N 1
ATOM 670 C CA . THR A 1 151 ? -1.451 25.190 25.312 1.00 58.55 151 THR A CA 1
ATOM 671 C C . THR A 1 151 ? -2.047 23.785 25.222 1.00 58.75 151 THR A C 1
ATOM 672 O O . THR A 1 151 ? -2.653 23.293 26.178 1.00 58.26 151 THR A O 1
ATOM 676 N N . TYR A 1 152 ? -1.856 23.146 24.067 1.00 58.86 152 TYR A N 1
ATOM 677 C CA . TYR A 1 152 ? -2.499 21.880 23.751 1.00 59.07 152 TYR A CA 1
ATOM 678 C C . TYR A 1 152 ? -2.323 20.767 24.776 1.00 58.73 152 TYR A C 1
ATOM 679 O O . TYR A 1 152 ? -3.286 20.069 25.066 1.00 58.03 152 TYR A O 1
ATOM 688 N N . PRO A 1 153 ? -1.095 20.579 25.314 1.00 58.95 153 PRO A N 1
ATOM 689 C CA . PRO A 1 153 ? -0.879 19.496 26.281 1.00 59.09 153 PRO A CA 1
ATOM 690 C C . PRO A 1 153 ? -1.890 19.477 27.426 1.00 59.17 153 PRO A C 1
ATOM 691 O O . PRO A 1 153 ? -2.334 18.407 27.830 1.00 59.03 153 PRO A O 1
ATOM 695 N N . TYR A 1 154 ? -2.276 20.661 27.901 1.00 59.54 154 TYR A N 1
ATOM 696 C CA . TYR A 1 154 ? -3.286 20.815 28.956 1.00 59.74 154 TYR A CA 1
ATOM 697 C C . TYR A 1 154 ? -4.653 20.188 28.668 1.00 59.98 154 TYR A C 1
ATOM 698 O O . TYR A 1 154 ? -5.421 19.945 29.609 1.00 60.27 154 TYR A O 1
ATOM 707 N N . LEU A 1 155 ? -4.972 19.952 27.396 1.00 59.87 155 LEU A N 1
ATOM 708 C CA . LEU A 1 155 ? -6.162 19.179 27.040 1.00 60.35 155 LE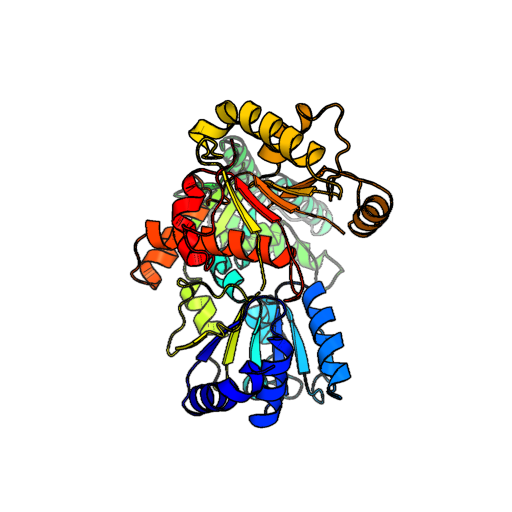U A CA 1
ATOM 709 C C . LEU A 1 155 ? -5.793 17.781 26.552 1.00 60.88 155 LEU A C 1
ATOM 710 O O . LEU A 1 155 ? -6.514 16.813 26.842 1.00 61.15 155 LEU A O 1
ATOM 715 N N . PHE A 1 156 ? -4.700 17.683 25.793 1.00 60.94 156 PHE A N 1
ATOM 716 C CA . PHE A 1 156 ? -4.442 16.492 24.998 1.00 61.83 156 PHE A CA 1
ATOM 717 C C . PHE A 1 156 ? -3.516 15.464 25.638 1.00 63.06 156 PHE A C 1
ATOM 718 O O . PHE A 1 156 ? -3.528 14.317 25.214 1.00 63.89 156 PHE A O 1
ATOM 726 N N . GLN A 1 157 ? -2.742 15.863 26.649 1.00 64.30 157 GLN A N 1
ATOM 727 C CA . GLN A 1 157 ? -1.924 14.935 27.437 1.00 65.51 157 GLN A CA 1
ATOM 728 C C . GLN A 1 157 ? -2.670 14.495 28.692 1.00 66.30 157 GLN A C 1
ATOM 729 O O . GLN A 1 157 ? -2.681 15.202 29.699 1.00 66.02 157 GLN A O 1
ATOM 735 N N . LYS A 1 158 ? -3.267 13.307 28.621 1.00 67.47 158 LYS A N 1
ATOM 736 C CA . LYS A 1 158 ? -4.087 12.754 29.701 1.00 68.43 158 LYS A CA 1
ATOM 737 C C . LYS A 1 158 ? -3.574 13.095 31.102 1.00 68.88 158 LYS A C 1
ATOM 738 O O . LYS A 1 158 ? -4.343 13.598 31.912 1.00 69.31 158 LYS A O 1
ATOM 744 N N . PRO A 1 159 ? -2.285 12.825 31.397 1.00 69.62 159 PRO A N 1
ATOM 745 C CA . PRO A 1 159 ? -1.766 13.137 32.739 1.00 69.98 159 PRO A CA 1
ATOM 746 C C . PRO A 1 159 ? -1.686 14.623 33.121 1.00 70.34 159 PRO A C 1
ATOM 747 O O . PRO A 1 159 ? -1.791 14.950 34.307 1.00 70.38 159 PRO A O 1
ATOM 751 N N . ILE A 1 160 ? -1.473 15.507 32.150 1.00 70.75 160 ILE A N 1
ATOM 752 C CA . ILE A 1 160 ? -1.459 16.957 32.421 1.00 70.99 160 ILE A CA 1
ATOM 753 C C . ILE A 1 160 ? -2.879 17.492 32.589 1.00 71.05 160 ILE A C 1
ATOM 754 O O . ILE A 1 160 ? -3.166 18.263 33.505 1.00 70.95 160 ILE A O 1
ATOM 759 N N . ARG A 1 161 ? -3.753 17.073 31.685 1.00 71.32 161 ARG A N 1
ATOM 760 C CA . ARG A 1 161 ? -5.176 17.390 31.749 1.00 71.62 161 ARG A CA 1
ATOM 761 C C . ARG A 1 161 ? -5.795 16.980 33.095 1.00 71.55 161 ARG A C 1
ATOM 762 O O . ARG A 1 161 ? -6.507 17.776 33.714 1.00 71.33 161 ARG A O 1
ATOM 770 N N . ASN A 1 162 ? -5.496 15.764 33.557 1.00 71.52 162 ASN A N 1
ATOM 771 C CA . ASN A 1 162 ? -6.017 15.259 34.847 1.00 71.65 162 ASN A CA 1
ATOM 772 C C . ASN A 1 162 ? -5.492 15.977 36.103 1.00 71.57 162 ASN A C 1
ATOM 773 O O . ASN A 1 162 ? -6.131 15.929 37.159 1.00 71.52 162 ASN A O 1
ATOM 778 N N . SER A 1 163 ? -4.341 16.635 35.992 1.00 71.57 163 SER A N 1
ATOM 779 C CA . SER A 1 163 ? -3.799 17.414 37.105 1.00 71.72 163 SER A CA 1
ATOM 780 C C . SER A 1 163 ? -4.459 18.787 37.205 1.00 71.69 163 SER A C 1
ATOM 781 O O . SER A 1 163 ? -4.607 19.322 38.299 1.00 71.57 163 SER A O 1
ATOM 784 N N . VAL A 1 164 ? -4.839 19.356 36.062 1.00 71.92 164 VAL A N 1
ATOM 785 C CA . VAL A 1 164 ? -5.483 20.669 36.020 1.00 71.99 164 VAL A CA 1
ATOM 786 C C . VAL A 1 164 ? -6.989 20.529 36.164 1.00 72.06 164 VAL A C 1
ATOM 787 O O . VAL A 1 164 ? -7.608 21.265 36.929 1.00 72.02 164 VAL A O 1
ATOM 791 N N . PHE A 1 165 ? -7.570 19.579 35.430 1.00 72.28 165 PHE A N 1
ATOM 792 C CA . PHE A 1 165 ? -9.023 19.378 35.415 1.00 72.61 165 PHE A CA 1
ATOM 793 C C . PHE A 1 165 ? -9.445 18.127 36.199 1.00 73.16 165 PHE A C 1
ATOM 794 O O . PHE A 1 165 ? -10.157 17.262 35.689 1.00 73.43 165 PHE A O 1
ATOM 802 N N . CYS A 1 166 ? -9.009 18.064 37.457 1.00 73.91 166 CYS A N 1
ATOM 803 C CA . CYS A 1 166 ? -9.293 16.932 38.348 1.00 74.19 166 CYS A CA 1
ATOM 804 C C . CYS A 1 166 ? -10.771 16.902 38.768 1.00 74.63 166 CYS A C 1
ATOM 805 O O . CYS A 1 166 ? -11.575 17.690 38.263 1.00 74.89 166 CYS A O 1
ATOM 808 N N . ASN A 1 167 ? -11.130 15.978 39.663 1.00 74.99 167 ASN A N 1
ATOM 809 C CA . ASN A 1 167 ? -12.505 15.893 40.192 1.00 75.05 167 ASN A CA 1
ATOM 810 C C . ASN A 1 167 ? -12.724 16.690 41.486 1.00 75.08 167 ASN A C 1
ATOM 811 O O . ASN A 1 167 ? -13.862 17.004 41.840 1.00 75.18 167 ASN A O 1
ATOM 816 N N . LYS A 1 168 ? -11.639 17.013 42.183 1.00 75.01 168 LYS A N 1
ATOM 817 C CA . LYS A 1 168 ? -11.719 17.663 43.490 1.00 74.91 168 LYS A CA 1
ATOM 818 C C . LYS A 1 168 ? -12.274 19.088 43.402 1.00 74.72 168 LYS A C 1
ATOM 819 O O . LYS A 1 168 ? -12.443 19.635 42.311 1.00 74.94 168 LYS A O 1
ATOM 825 N N . ASP A 1 169 ? -12.555 19.671 44.565 1.00 74.43 169 ASP A N 1
ATOM 826 C CA . ASP A 1 169 ? -13.110 21.026 44.681 1.00 74.12 169 ASP A CA 1
ATOM 827 C C . ASP A 1 169 ? -12.289 22.059 43.906 1.00 73.82 169 ASP A C 1
ATOM 828 O O . ASP A 1 169 ? -12.803 22.718 42.999 1.00 73.99 169 ASP A O 1
ATOM 833 N N . ASP A 1 170 ? -11.005 22.165 44.249 1.00 73.39 170 ASP A N 1
ATOM 834 C CA . ASP A 1 170 ? -10.118 23.209 43.708 1.00 72.92 170 ASP A CA 1
ATOM 835 C C . ASP A 1 170 ? -9.623 22.933 42.283 1.00 72.57 170 ASP A C 1
ATOM 836 O O . ASP A 1 170 ? -8.525 23.355 41.901 1.00 72.50 170 ASP A O 1
ATOM 841 N N . CYS A 1 171 ? -10.437 22.231 41.501 1.00 72.03 171 CYS A N 1
ATOM 842 C CA . CYS A 1 171 ? -10.116 21.921 40.117 1.00 71.74 171 CYS A CA 1
ATOM 843 C C . CYS A 1 171 ? -11.056 22.680 39.211 1.00 70.48 171 CYS A C 1
ATOM 844 O O . CYS A 1 171 ? -12.240 22.844 39.519 1.00 70.62 171 CYS A O 1
ATOM 847 N N . LEU A 1 172 ? -10.517 23.157 38.097 1.00 69.27 172 LEU A N 1
ATOM 848 C CA . LEU A 1 172 ? -11.340 23.664 37.021 1.00 67.95 172 LEU A CA 1
ATOM 849 C C . LEU A 1 172 ? -12.058 22.458 36.429 1.00 67.47 172 LEU A C 1
ATOM 850 O O . LEU A 1 172 ? -11.476 21.374 36.326 1.00 67.30 172 LEU A O 1
ATOM 855 N N . LYS A 1 173 ? -13.335 22.639 36.097 1.00 66.66 173 LYS A N 1
ATOM 856 C CA . LYS A 1 173 ? -14.117 21.611 35.417 1.00 66.10 173 LYS A CA 1
ATOM 857 C C . LYS A 1 173 ? -14.277 21.997 33.949 1.00 65.20 173 LYS A C 1
ATOM 858 O O . LYS A 1 173 ? -14.750 23.086 33.638 1.00 64.27 173 LYS A O 1
ATOM 864 N N . LEU A 1 174 ? -13.854 21.104 33.056 1.00 64.56 174 LEU A N 1
ATOM 865 C CA . LEU A 1 174 ? -13.981 21.323 31.606 1.00 64.25 174 LEU A CA 1
ATOM 866 C C . LEU A 1 174 ? -15.417 21.573 31.145 1.00 63.48 174 LEU A C 1
ATOM 867 O O . LEU A 1 174 ? -15.640 22.290 30.181 1.00 62.94 174 LEU A O 1
ATOM 872 N N . GLU A 1 175 ? -16.377 20.985 31.850 1.00 63.29 175 GLU A N 1
ATOM 873 C CA . GLU A 1 175 ? -17.796 21.129 31.525 1.00 63.44 175 GLU A CA 1
ATOM 874 C C . GLU A 1 175 ? -18.324 22.561 31.718 1.00 62.89 175 GLU A C 1
ATOM 875 O O . GLU A 1 175 ? -19.393 22.900 31.217 1.00 62.65 175 GLU A O 1
ATOM 881 N N . ASP A 1 176 ? -17.577 23.389 32.444 1.00 62.60 176 ASP A N 1
ATOM 882 C CA . ASP A 1 176 ? -17.970 24.776 32.701 1.00 62.73 176 ASP A CA 1
ATOM 883 C C . ASP A 1 176 ? -17.563 25.724 31.577 1.00 62.34 176 ASP A C 1
ATOM 884 O O . ASP A 1 176 ? -17.893 26.910 31.625 1.00 62.76 176 ASP A O 1
ATOM 889 N N . TYR A 1 177 ? -16.860 25.206 30.574 1.00 61.81 177 TYR A N 1
ATOM 890 C CA . TYR A 1 177 ? -16.350 26.023 29.474 1.00 61.35 177 TYR A CA 1
ATOM 891 C C . TYR A 1 177 ? -16.880 25.634 28.091 1.00 60.41 177 TYR A C 1
ATOM 892 O O . TYR A 1 177 ? -17.203 24.469 27.828 1.00 59.95 177 TYR A O 1
ATOM 901 N N . LEU A 1 178 ? -16.999 26.648 27.235 1.00 59.35 178 LEU A N 1
ATOM 902 C CA . LEU A 1 178 ? -16.955 26.457 25.799 1.00 58.96 178 LEU A CA 1
ATOM 903 C C . LEU A 1 178 ? -15.491 26.234 25.488 1.00 58.59 178 LEU A C 1
ATOM 904 O O . LEU A 1 178 ? -14.655 27.095 25.767 1.00 57.67 178 LEU A O 1
ATOM 909 N N . ILE A 1 179 ? -15.197 25.080 24.897 1.00 58.45 179 ILE A N 1
ATOM 910 C CA . ILE A 1 179 ? -13.828 24.676 24.615 1.00 58.43 179 ILE A CA 1
ATOM 911 C C . ILE A 1 179 ? -13.471 25.000 23.176 1.00 57.89 179 ILE A C 1
ATOM 912 O O . ILE A 1 179 ? -14.167 24.569 22.250 1.00 57.93 179 ILE A O 1
ATOM 917 N N . VAL A 1 180 ? -12.399 25.766 22.994 1.00 57.12 180 VAL A N 1
ATOM 918 C CA . VAL A 1 180 ? -11.912 26.094 21.662 1.00 57.27 180 VAL A CA 1
ATOM 919 C C . VAL A 1 180 ? -10.513 25.530 21.435 1.00 57.32 180 VAL A C 1
ATOM 920 O O . VAL A 1 180 ? -9.594 25.789 22.211 1.00 57.85 180 VAL A O 1
ATOM 924 N N . ILE A 1 181 ? -10.383 24.745 20.371 1.00 57.42 181 ILE A N 1
ATOM 925 C CA . ILE A 1 181 ? -9.102 24.337 19.830 1.00 57.56 181 ILE A CA 1
ATOM 926 C C . ILE A 1 181 ? -8.777 25.297 18.678 1.00 57.55 181 ILE A C 1
ATOM 927 O O . ILE A 1 181 ? -9.376 25.239 17.596 1.00 57.24 181 ILE A O 1
ATOM 932 N N . ASP A 1 182 ? -7.837 26.193 18.923 1.00 58.15 182 ASP A N 1
ATOM 933 C CA . ASP A 1 182 ? -7.384 27.091 17.891 1.00 58.49 182 ASP A CA 1
ATOM 934 C C . ASP A 1 182 ? -6.299 26.457 17.054 1.00 58.79 182 ASP A C 1
ATOM 935 O O . ASP A 1 182 ? -5.634 25.496 17.483 1.00 59.12 182 ASP A O 1
ATOM 940 N N . GLU A 1 183 ? -6.136 26.993 15.849 1.00 58.97 183 GLU A N 1
ATOM 941 C CA . GLU A 1 183 ? -5.167 26.494 14.896 1.00 59.44 183 GLU A CA 1
ATOM 942 C C . GLU A 1 183 ? -5.304 24.979 14.793 1.00 59.01 183 GLU A C 1
ATOM 943 O O . GLU A 1 183 ? -4.322 24.241 14.819 1.00 59.68 183 GLU A O 1
ATOM 949 N N . ALA A 1 184 ? -6.547 24.536 14.655 1.00 58.95 184 ALA A N 1
ATOM 950 C CA . ALA A 1 184 ? -6.913 23.123 14.785 1.00 58.84 184 ALA A CA 1
ATOM 951 C C . ALA A 1 184 ? -6.323 22.232 13.691 1.00 58.47 184 ALA A C 1
ATOM 952 O O . ALA A 1 184 ? -6.287 21.022 13.837 1.00 58.23 184 ALA A O 1
ATOM 954 N N . HIS A 1 185 ? -5.859 22.831 12.600 1.00 58.59 185 HIS A N 1
ATOM 955 C CA . HIS A 1 185 ? -5.101 22.097 11.582 1.00 58.58 185 HIS A CA 1
ATOM 956 C C . HIS A 1 185 ? -3.881 21.341 12.162 1.00 58.41 185 HIS A C 1
ATOM 957 O O . HIS A 1 185 ? -3.432 20.376 11.571 1.00 57.79 185 HIS A O 1
ATOM 964 N N . ASN A 1 186 ? -3.352 21.793 13.303 1.00 58.75 186 ASN A N 1
ATOM 965 C CA . ASN A 1 186 ? -2.206 21.149 13.953 1.00 59.02 186 ASN A CA 1
ATOM 966 C C . ASN A 1 186 ? -2.573 19.745 14.452 1.00 59.70 186 ASN A C 1
ATOM 967 O O . ASN A 1 186 ? -1.698 18.908 14.638 1.00 60.02 186 ASN A O 1
ATOM 972 N N . LEU A 1 187 ? -3.859 19.479 14.672 1.00 60.02 187 LEU A N 1
ATOM 973 C CA . LEU A 1 187 ? -4.276 18.132 15.039 1.00 60.69 187 LEU A CA 1
ATOM 974 C C . LEU A 1 187 ? -3.907 17.045 14.020 1.00 61.14 187 LEU A C 1
ATOM 975 O O . LEU A 1 187 ? -3.810 15.887 14.394 1.00 61.77 187 LEU A O 1
ATOM 980 N N . LEU A 1 188 ? -3.686 17.412 12.759 1.00 60.99 188 LEU A N 1
ATOM 981 C CA . LEU A 1 188 ? -3.270 16.456 11.719 1.00 60.19 188 LEU A CA 1
ATOM 982 C C . LEU A 1 188 ? -1.951 15.792 12.021 1.00 59.98 188 LEU A C 1
ATOM 983 O O . LEU A 1 188 ? -1.698 14.671 11.556 1.00 59.23 188 LEU A O 1
ATOM 988 N N . GLU A 1 189 ? -1.106 16.508 12.757 1.00 59.07 189 GLU A N 1
ATOM 989 C CA . GLU A 1 189 ? 0.191 16.021 13.133 1.00 59.51 189 GLU A CA 1
ATOM 990 C C . GLU A 1 189 ? 0.279 15.681 14.604 1.00 59.22 189 GLU A C 1
ATOM 991 O O . GLU A 1 189 ? 1.376 15.609 15.154 1.00 59.65 189 GLU A O 1
ATOM 997 N N . ALA A 1 190 ? -0.870 15.447 15.238 1.00 59.51 190 ALA A N 1
ATOM 998 C CA . ALA A 1 190 ? -0.903 15.205 16.677 1.00 59.34 190 ALA A CA 1
ATOM 999 C C . ALA A 1 190 ? -0.139 13.936 17.085 1.00 58.89 190 ALA A C 1
ATOM 1000 O O . ALA A 1 190 ? 0.195 13.783 18.256 1.00 59.11 190 ALA A O 1
ATOM 1002 N N . ASP A 1 191 ? 0.120 13.028 16.140 1.00 58.47 191 ASP A N 1
ATOM 1003 C CA . ASP A 1 191 ? 0.954 11.853 16.444 1.00 58.43 191 ASP A CA 1
ATOM 1004 C C . ASP A 1 191 ? 2.337 12.248 16.963 1.00 58.33 191 ASP A C 1
ATOM 1005 O O . ASP A 1 191 ? 2.950 11.485 17.706 1.00 58.26 191 ASP A O 1
ATOM 1010 N N . LYS A 1 192 ? 2.837 13.417 16.554 1.00 58.67 192 LYS A N 1
ATOM 1011 C CA . LYS A 1 192 ? 4.125 13.924 17.052 1.00 59.87 192 LYS A CA 1
ATOM 1012 C C . LYS A 1 192 ? 4.099 14.241 18.551 1.00 59.93 192 LYS A C 1
ATOM 1013 O O . LYS A 1 192 ? 5.122 14.154 19.230 1.00 59.27 192 LYS A O 1
ATOM 1019 N N . TRP A 1 193 ? 2.930 14.633 19.054 1.00 60.55 193 TRP A N 1
ATOM 1020 C CA . TRP A 1 193 ? 2.794 15.027 20.465 1.00 61.22 193 TRP A CA 1
ATOM 1021 C C . TRP A 1 193 ? 3.089 13.919 21.460 1.00 61.30 193 TRP A C 1
ATOM 1022 O O . TRP A 1 193 ? 3.512 14.197 22.565 1.00 60.80 193 TRP A O 1
ATOM 1033 N N . PHE A 1 194 ? 2.836 12.670 21.072 1.00 62.26 194 PHE A N 1
ATOM 1034 C CA . PHE A 1 194 ? 2.928 11.539 21.999 1.00 62.74 194 PHE A CA 1
ATOM 1035 C C . PHE A 1 194 ? 4.123 10.653 21.734 1.00 63.22 194 PHE A C 1
ATOM 1036 O O . PHE A 1 194 ? 4.256 9.588 22.347 1.00 63.21 194 PHE A O 1
ATOM 1044 N N . THR A 1 195 ? 5.003 11.120 20.855 1.00 63.37 195 THR A N 1
ATOM 1045 C CA . THR A 1 195 ? 6.216 10.413 20.481 1.00 63.58 195 THR A CA 1
ATOM 1046 C C . THR A 1 195 ? 7.244 10.424 21.607 1.00 63.67 195 THR A C 1
ATOM 1047 O O . THR A 1 195 ? 7.308 11.358 22.394 1.00 63.43 195 THR A O 1
ATOM 1051 N N . ARG A 1 196 ? 8.016 9.349 21.711 1.00 63.78 196 ARG A N 1
ATOM 1052 C CA . ARG A 1 196 ? 9.143 9.301 22.617 1.00 64.73 196 ARG A CA 1
ATOM 1053 C C . ARG A 1 196 ? 10.386 8.898 21.832 1.00 64.78 196 ARG A C 1
ATOM 1054 O O . ARG A 1 196 ? 10.297 8.140 20.872 1.00 64.38 196 ARG A O 1
ATOM 1062 N N . LYS A 1 197 ? 11.536 9.411 22.258 1.00 65.35 197 LYS A N 1
ATOM 1063 C CA . LYS A 1 197 ? 12.804 9.229 21.551 1.00 65.98 197 LYS A CA 1
ATOM 1064 C C . LYS A 1 197 ? 13.900 8.742 22.497 1.00 66.08 197 LYS A C 1
ATOM 1065 O O . LYS A 1 197 ? 13.997 9.225 23.635 1.00 66.49 197 LYS A O 1
ATOM 1071 N N . ILE A 1 198 ? 14.724 7.807 22.019 1.00 65.75 198 ILE A N 1
ATOM 1072 C CA . ILE A 1 198 ? 15.972 7.421 22.685 1.00 65.23 198 ILE A CA 1
ATOM 1073 C C . ILE A 1 198 ? 17.139 7.770 21.770 1.00 64.61 198 ILE A C 1
ATOM 1074 O O . ILE A 1 198 ? 17.141 7.398 20.597 1.00 64.97 198 ILE A O 1
ATOM 1079 N N . SER A 1 199 ? 18.133 8.467 22.305 1.00 63.56 199 SER A N 1
ATOM 1080 C CA . SER A 1 199 ? 19.303 8.841 21.522 1.00 63.20 199 SER A CA 1
ATOM 1081 C C . SER A 1 199 ? 20.538 8.238 22.148 1.00 62.59 199 SER A C 1
ATOM 1082 O O . SER A 1 199 ? 20.505 7.790 23.291 1.00 61.04 199 SER A O 1
ATOM 1085 N N . ARG A 1 200 ? 21.621 8.204 21.379 1.00 63.27 200 ARG A N 1
ATOM 1086 C CA . ARG A 1 200 ? 22.916 7.805 21.912 1.00 63.63 200 ARG A CA 1
ATOM 1087 C C . ARG A 1 200 ? 23.253 8.645 23.135 1.00 63.10 200 ARG A C 1
ATOM 1088 O O . ARG A 1 200 ? 23.594 8.109 24.179 1.00 62.78 200 ARG A O 1
ATOM 1096 N N . LYS A 1 201 ? 23.147 9.961 22.998 1.00 63.37 201 LYS A N 1
ATOM 1097 C CA . LYS A 1 201 ? 23.527 10.871 24.075 1.00 63.68 201 LYS A CA 1
ATOM 1098 C C . LYS A 1 201 ? 22.705 10.625 25.339 1.00 63.46 201 LYS A C 1
ATOM 1099 O O . LYS A 1 201 ? 23.231 10.691 26.447 1.00 62.93 201 LYS A O 1
ATOM 1105 N N . MET A 1 202 ? 21.423 10.321 25.167 1.00 63.64 202 MET A N 1
ATOM 1106 C CA . MET A 1 202 ? 20.558 10.017 26.302 1.00 63.59 202 MET A CA 1
ATOM 1107 C C . MET A 1 202 ? 21.017 8.751 27.019 1.00 62.45 202 MET A C 1
ATOM 1108 O O . MET A 1 202 ? 21.002 8.702 28.247 1.00 62.24 202 MET A O 1
ATOM 1113 N N . LEU A 1 203 ? 21.441 7.745 26.253 1.00 61.64 203 LEU A N 1
ATOM 1114 C CA . LEU A 1 203 ? 21.889 6.470 26.820 1.00 61.28 203 LEU A CA 1
ATOM 1115 C C . LEU A 1 203 ? 23.223 6.621 27.560 1.00 60.74 203 LEU A C 1
ATOM 1116 O O . LEU A 1 203 ? 23.382 6.066 28.642 1.00 60.35 203 LEU A O 1
ATOM 1121 N N . GLU A 1 204 ? 24.172 7.349 26.969 1.00 60.51 204 GLU A N 1
ATOM 1122 C CA . GLU A 1 204 ? 25.412 7.743 27.674 1.00 60.70 204 GLU A CA 1
ATOM 1123 C C . GLU A 1 204 ? 25.087 8.525 28.943 1.00 60.20 204 GLU A C 1
ATOM 1124 O O . GLU A 1 204 ? 25.668 8.274 29.988 1.00 60.65 204 GLU A O 1
ATOM 1130 N N . ARG A 1 205 ? 24.132 9.451 28.854 1.00 60.21 205 ARG A N 1
ATOM 1131 C CA . ARG A 1 205 ? 23.629 10.175 30.036 1.00 60.39 205 ARG A CA 1
ATOM 1132 C C . ARG A 1 205 ? 23.042 9.229 31.101 1.00 59.52 205 ARG A C 1
ATOM 1133 O O . ARG A 1 205 ? 23.266 9.411 32.302 1.00 58.73 205 ARG A O 1
ATOM 1141 N N . ALA A 1 206 ? 22.299 8.220 30.652 1.00 58.67 206 ALA A N 1
ATOM 1142 C CA . ALA A 1 206 ? 21.756 7.197 31.548 1.00 58.34 206 ALA A CA 1
ATOM 1143 C C . ALA A 1 206 ? 22.856 6.414 32.277 1.00 57.58 206 ALA A C 1
ATOM 1144 O O . ALA A 1 206 ? 22.681 6.050 33.441 1.00 57.11 206 ALA A O 1
ATOM 1146 N N . LEU A 1 207 ? 23.976 6.162 31.591 1.00 57.44 207 LEU A N 1
ATOM 1147 C CA . LEU A 1 207 ? 25.116 5.435 32.177 1.00 57.69 207 LEU A CA 1
ATOM 1148 C C . LEU A 1 207 ? 25.810 6.205 33.321 1.00 58.06 207 LEU A C 1
ATOM 1149 O O . LEU A 1 207 ? 26.372 5.577 34.231 1.00 57.36 207 LEU A O 1
ATOM 1154 N N . LYS A 1 208 ? 25.771 7.545 33.263 1.00 57.97 208 LYS A N 1
ATOM 1155 C CA . LYS A 1 208 ? 26.262 8.389 34.365 1.00 58.82 208 LYS A CA 1
ATOM 1156 C C . LYS A 1 208 ? 25.315 8.281 35.545 1.00 59.03 208 LYS A C 1
ATOM 1157 O O . LYS A 1 208 ? 25.755 8.206 36.697 1.00 58.98 208 LYS A O 1
ATOM 1163 N N . GLU A 1 209 ? 24.016 8.304 35.247 1.00 59.37 209 GLU A N 1
ATOM 1164 C CA . GLU A 1 209 ? 22.992 8.216 36.276 1.00 59.79 209 GLU A CA 1
ATOM 1165 C C . GLU A 1 209 ? 23.099 6.882 36.995 1.00 60.09 209 GLU A C 1
ATOM 1166 O O . GLU A 1 209 ? 22.776 6.788 38.173 1.00 59.77 209 GLU A O 1
ATOM 1172 N N . ILE A 1 210 ? 23.514 5.841 36.272 1.00 60.79 210 ILE A N 1
ATOM 1173 C CA . ILE A 1 210 ? 23.698 4.534 36.894 1.00 61.38 210 ILE A CA 1
ATOM 1174 C C . ILE A 1 210 ? 24.952 4.578 37.756 1.00 61.63 210 ILE A C 1
ATOM 1175 O O . ILE A 1 210 ? 24.948 4.100 38.880 1.00 61.57 210 ILE A O 1
ATOM 1180 N N . GLU A 1 211 ? 26.017 5.163 37.220 1.00 62.63 211 GLU A N 1
ATOM 1181 C CA . GLU A 1 211 ? 27.283 5.275 37.946 1.00 62.91 211 GLU A CA 1
ATOM 1182 C C . GLU A 1 211 ? 27.124 6.033 39.268 1.00 63.06 211 GLU A C 1
ATOM 1183 O O . GLU A 1 211 ? 27.660 5.614 40.290 1.00 62.84 211 GLU A O 1
ATOM 1189 N N . ILE A 1 212 ? 26.382 7.138 39.235 1.00 63.47 212 ILE A N 1
ATOM 1190 C CA . ILE A 1 212 ? 26.048 7.889 40.448 1.00 63.98 212 ILE A CA 1
ATOM 1191 C C . ILE A 1 212 ? 25.374 6.988 41.488 1.00 64.32 212 ILE A C 1
ATOM 1192 O O . ILE A 1 212 ? 25.780 6.977 42.641 1.00 64.20 212 ILE A O 1
ATOM 1197 N N . VAL A 1 213 ? 24.357 6.232 41.077 1.00 64.57 213 VAL A N 1
ATOM 1198 C CA . VAL A 1 213 ? 23.640 5.344 42.001 1.00 65.23 213 VAL A CA 1
ATOM 1199 C C . VAL A 1 213 ? 24.557 4.231 42.515 1.00 65.71 213 VAL A C 1
ATOM 1200 O O . VAL A 1 213 ? 24.462 3.830 43.675 1.00 65.85 213 VAL A O 1
ATOM 1204 N N . GLU A 1 214 ? 25.442 3.737 41.654 1.00 66.38 214 GLU A N 1
ATOM 1205 C CA . GLU A 1 214 ? 26.399 2.699 42.048 1.00 66.99 214 GLU A CA 1
ATOM 1206 C C . GLU A 1 214 ? 27.453 3.232 43.005 1.00 67.61 214 GLU A C 1
ATOM 1207 O O . GLU A 1 214 ? 27.972 2.487 43.837 1.00 67.99 214 GLU A O 1
ATOM 1213 N N . ARG A 1 215 ? 27.776 4.515 42.877 1.00 68.27 215 ARG A N 1
ATOM 1214 C CA . ARG A 1 215 ? 28.799 5.134 43.707 1.00 68.48 215 ARG A CA 1
ATOM 1215 C C . ARG A 1 215 ? 28.215 5.747 44.982 1.00 68.73 215 ARG A C 1
ATOM 1216 O O . ARG A 1 215 ? 28.956 5.996 45.928 1.00 68.93 215 ARG A O 1
ATOM 1224 N N . LEU A 1 216 ? 26.904 5.992 45.008 1.00 69.07 216 LEU A N 1
ATOM 1225 C CA . LEU A 1 216 ? 26.219 6.506 46.204 1.00 69.48 216 LEU A CA 1
ATOM 1226 C C . LEU A 1 216 ? 25.430 5.409 46.923 1.00 69.82 216 LEU A C 1
ATOM 1227 O O . LEU A 1 216 ? 25.903 4.848 47.906 1.00 70.07 216 LEU A O 1
ATOM 1232 N N . ASN A 1 217 ? 24.231 5.101 46.435 1.00 70.40 217 ASN A N 1
ATOM 1233 C CA . ASN A 1 217 ? 23.414 4.033 47.018 1.00 70.82 217 ASN A CA 1
ATOM 1234 C C . ASN A 1 217 ? 24.214 2.735 47.140 1.00 71.27 217 ASN A C 1
ATOM 1235 O O . ASN A 1 217 ? 24.028 1.978 48.090 1.00 71.53 217 ASN A O 1
ATOM 1240 N N . ARG A 1 218 ? 25.099 2.502 46.168 1.00 71.82 218 ARG A N 1
ATOM 1241 C CA . ARG A 1 218 ? 26.006 1.346 46.136 1.00 71.81 218 ARG A CA 1
ATOM 1242 C C . ARG A 1 218 ? 25.240 0.040 45.952 1.00 71.99 218 ARG A C 1
ATOM 1243 O O . ARG A 1 218 ? 24.987 -0.688 46.916 1.00 72.22 218 ARG A O 1
ATOM 1251 N N . ILE A 1 219 ? 24.879 -0.233 44.700 1.00 71.80 219 ILE A N 1
ATOM 1252 C CA . ILE A 1 219 ? 24.201 -1.469 44.311 1.00 71.73 219 ILE A CA 1
ATOM 1253 C C . ILE A 1 219 ? 24.755 -1.950 42.971 1.00 71.59 219 ILE A C 1
ATOM 1254 O O . ILE A 1 219 ? 25.526 -1.238 42.328 1.00 71.85 219 ILE A O 1
ATOM 1259 N N . ASP A 1 220 ? 24.368 -3.153 42.554 1.00 71.37 220 ASP A N 1
ATOM 1260 C CA . ASP A 1 220 ? 24.887 -3.741 41.317 1.00 70.93 220 ASP A CA 1
ATOM 1261 C C . ASP A 1 220 ? 23.860 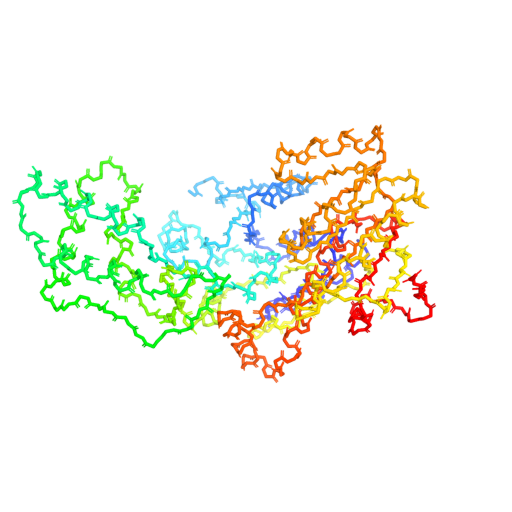-3.637 40.197 1.00 70.48 220 ASP A C 1
ATOM 1262 O O . ASP A 1 220 ? 22.852 -4.341 40.205 1.00 70.71 220 ASP A O 1
ATOM 1267 N N . ALA A 1 221 ? 24.126 -2.741 39.246 1.00 69.73 221 ALA A N 1
ATOM 1268 C CA . ALA A 1 221 ? 23.279 -2.551 38.074 1.00 69.15 221 ALA A CA 1
ATOM 1269 C C . ALA A 1 221 ? 24.006 -3.027 36.811 1.00 68.63 221 ALA A C 1
ATOM 1270 O O . ALA A 1 221 ? 23.899 -2.412 35.746 1.00 68.39 221 ALA A O 1
ATOM 1272 N N . LYS A 1 222 ? 24.730 -4.136 36.943 1.00 67.95 222 LYS A N 1
ATOM 1273 C CA . LYS A 1 222 ? 25.533 -4.694 35.856 1.00 67.44 222 LYS A CA 1
ATOM 1274 C C . LYS A 1 222 ? 24.652 -5.056 34.648 1.00 66.78 222 LYS A C 1
ATOM 1275 O O . LYS A 1 222 ? 24.999 -4.756 33.497 1.00 66.32 222 LYS A O 1
ATOM 1281 N N . LYS A 1 223 ? 23.505 -5.675 34.917 1.00 65.99 223 LYS A N 1
ATOM 1282 C CA . LYS A 1 223 ? 22.601 -6.099 33.845 1.00 65.64 223 LYS A CA 1
ATOM 1283 C C . LYS A 1 223 ? 22.045 -4.917 33.061 1.00 64.79 223 LYS A C 1
ATOM 1284 O O . LYS A 1 223 ? 21.855 -5.020 31.856 1.00 65.11 223 LYS A O 1
ATOM 1290 N N . VAL A 1 224 ? 21.785 -3.799 33.736 1.00 64.03 224 VAL A N 1
ATOM 1291 C CA . VAL A 1 224 ? 21.262 -2.616 33.054 1.00 63.52 224 VAL A CA 1
ATOM 1292 C C . VAL A 1 224 ? 22.349 -1.977 32.191 1.00 62.97 224 VAL A C 1
ATOM 1293 O O . VAL A 1 224 ? 22.101 -1.606 31.045 1.00 62.79 224 VAL A O 1
ATOM 1297 N N . LYS A 1 225 ? 23.553 -1.854 32.740 1.00 62.57 225 LYS A N 1
ATOM 1298 C CA . LYS A 1 225 ? 24.654 -1.229 32.004 1.00 62.12 225 LYS A CA 1
ATOM 1299 C C . LYS A 1 225 ? 24.943 -2.000 30.721 1.00 61.46 225 LYS A C 1
ATOM 1300 O O . LYS A 1 225 ? 25.101 -1.409 29.656 1.00 61.36 225 LYS A O 1
ATOM 1306 N N . ASP A 1 226 ? 24.986 -3.322 30.831 1.00 60.92 226 ASP A N 1
ATOM 1307 C CA . ASP A 1 226 ? 25.189 -4.180 29.676 1.00 60.54 226 ASP A CA 1
ATOM 1308 C C . ASP A 1 226 ? 24.065 -4.064 28.664 1.00 60.16 226 ASP A C 1
ATOM 1309 O O . ASP A 1 226 ? 24.317 -4.118 27.464 1.00 60.19 226 ASP A O 1
ATOM 1314 N N . TYR A 1 227 ? 22.825 -3.930 29.126 1.00 59.60 227 TYR A N 1
ATOM 1315 C CA . TYR A 1 227 ? 21.738 -3.756 28.182 1.00 59.46 227 TYR A CA 1
ATOM 1316 C C . TYR A 1 227 ? 21.905 -2.429 27.449 1.00 58.82 227 TYR A C 1
ATOM 1317 O O . TYR A 1 227 ? 21.752 -2.366 26.232 1.00 57.61 227 TYR A O 1
ATOM 1326 N N . ILE A 1 228 ? 22.215 -1.370 28.192 1.00 58.62 228 ILE A N 1
ATOM 1327 C CA . ILE A 1 228 ? 22.372 -0.039 27.585 1.00 58.92 228 ILE A CA 1
ATOM 1328 C C . ILE A 1 228 ? 23.481 -0.047 26.531 1.00 59.41 228 ILE A C 1
ATOM 1329 O O . ILE A 1 228 ? 23.290 0.469 25.424 1.00 60.17 228 ILE A O 1
ATOM 1334 N N . ASN A 1 229 ? 24.614 -0.657 26.868 1.00 59.49 229 ASN A N 1
ATOM 1335 C CA . ASN A 1 229 ? 25.738 -0.801 25.935 1.00 59.85 229 ASN A CA 1
ATOM 1336 C C . ASN A 1 229 ? 25.418 -1.676 24.732 1.00 60.07 229 ASN A C 1
ATOM 1337 O O . ASN A 1 229 ? 25.924 -1.440 23.629 1.00 60.40 229 ASN A O 1
ATOM 1342 N N . LEU A 1 230 ? 24.596 -2.696 24.944 1.00 60.40 230 LEU A N 1
ATOM 1343 C CA . LEU A 1 230 ? 24.068 -3.475 23.830 1.00 60.42 230 LEU A CA 1
ATOM 1344 C C . LEU A 1 230 ? 23.183 -2.612 22.919 1.00 60.36 230 LEU A C 1
ATOM 1345 O O . LEU A 1 230 ? 23.258 -2.725 21.694 1.00 60.58 230 LEU A O 1
ATOM 1350 N N . LEU A 1 231 ? 22.337 -1.773 23.516 1.00 60.37 231 LEU A N 1
ATOM 1351 C CA . LEU A 1 231 ? 21.464 -0.860 22.759 1.00 60.28 231 LEU A CA 1
ATOM 1352 C C . LEU A 1 231 ? 22.281 0.207 22.018 1.00 60.30 231 LEU A C 1
ATOM 1353 O O . LEU A 1 231 ? 21.947 0.585 20.896 1.00 59.91 231 LEU A O 1
ATOM 1358 N N . ILE A 1 232 ? 23.333 0.702 22.668 1.00 60.63 232 ILE A N 1
ATOM 1359 C CA . ILE A 1 232 ? 24.246 1.664 22.057 1.00 61.08 232 ILE A CA 1
ATOM 1360 C C . ILE A 1 232 ? 24.850 1.060 20.783 1.00 61.37 232 ILE A C 1
ATOM 1361 O O . ILE A 1 232 ? 24.801 1.674 19.723 1.00 61.28 232 ILE A O 1
ATOM 1366 N N . ASP A 1 233 ? 25.383 -0.152 20.885 1.00 62.24 233 ASP A N 1
ATOM 1367 C CA . ASP A 1 233 ? 25.972 -0.846 19.717 1.00 62.46 233 ASP A CA 1
ATOM 1368 C C . ASP A 1 233 ? 24.947 -1.034 18.596 1.00 62.56 233 ASP A C 1
ATOM 1369 O O . ASP A 1 233 ? 25.241 -0.824 17.424 1.00 62.19 233 ASP A O 1
ATOM 1374 N N . TYR A 1 234 ? 23.742 -1.429 18.970 1.00 62.81 234 TYR A N 1
ATOM 1375 C CA . TYR A 1 234 ? 22.664 -1.608 18.000 1.00 63.17 234 TYR A CA 1
ATOM 1376 C C . TYR A 1 234 ? 22.345 -0.302 17.272 1.00 63.31 234 TYR A C 1
ATOM 1377 O O . TYR A 1 234 ? 22.133 -0.299 16.065 1.00 63.52 234 TYR A O 1
ATOM 1386 N N . MET A 1 235 ? 22.295 0.797 18.019 1.00 63.78 235 MET A N 1
ATOM 1387 C CA . MET A 1 235 ? 21.995 2.115 17.450 1.00 64.36 235 MET A CA 1
ATOM 1388 C C . MET A 1 235 ? 23.111 2.677 16.582 1.00 63.98 235 MET A C 1
ATOM 1389 O O . MET A 1 235 ? 22.841 3.457 15.666 1.00 63.86 235 MET A O 1
ATOM 1394 N N . SER A 1 236 ? 24.352 2.283 16.863 1.00 64.14 236 SER A N 1
ATOM 1395 C CA . SER A 1 236 ? 25.502 2.719 16.065 1.00 64.44 236 SER A CA 1
ATOM 1396 C C . SER A 1 236 ? 25.457 2.191 14.631 1.00 64.50 236 SER A C 1
ATOM 1397 O O . SER A 1 236 ? 26.115 2.744 13.750 1.00 64.18 236 SER A O 1
ATOM 1400 N N . LYS A 1 237 ? 24.659 1.145 14.405 1.00 64.71 237 LYS A N 1
ATOM 1401 C CA . LYS A 1 237 ? 24.539 0.511 13.094 1.00 65.00 237 LYS A CA 1
ATOM 1402 C C . LYS A 1 237 ? 23.370 1.048 12.286 1.00 65.00 237 LYS A C 1
ATOM 1403 O O . LYS A 1 237 ? 23.155 0.644 11.143 1.00 64.87 237 LYS A O 1
ATOM 1409 N N . LEU A 1 238 ? 22.609 1.966 12.870 1.00 65.45 238 LEU A N 1
ATOM 1410 C CA . LEU A 1 238 ? 21.447 2.497 12.178 1.00 65.56 238 LEU A CA 1
ATOM 1411 C C . LEU A 1 238 ? 21.911 3.485 11.126 1.00 65.69 238 LEU A C 1
ATOM 1412 O O . LEU A 1 238 ? 22.772 4.332 11.393 1.00 65.83 238 LEU A O 1
ATOM 1417 N N . ILE A 1 239 ? 21.343 3.356 9.931 1.00 65.77 239 ILE A N 1
ATOM 1418 C CA . ILE A 1 239 ? 21.576 4.306 8.862 1.00 65.64 239 ILE A CA 1
ATOM 1419 C C . ILE A 1 239 ? 21.056 5.672 9.305 1.00 65.34 239 ILE A C 1
ATOM 1420 O O . ILE A 1 239 ? 19.946 5.807 9.832 1.00 65.12 239 ILE A O 1
ATOM 1425 N N . LYS A 1 240 ? 21.891 6.670 9.082 1.00 65.12 240 LYS A N 1
ATOM 1426 C CA . LYS A 1 240 ? 21.710 8.010 9.584 1.00 64.86 240 LYS A CA 1
ATOM 1427 C C . LYS A 1 240 ? 21.626 8.903 8.358 1.00 64.33 240 LYS A C 1
ATOM 1428 O O . LYS A 1 240 ? 22.638 9.398 7.879 1.00 64.04 240 LYS A O 1
ATOM 1434 N N . ASP A 1 241 ? 20.418 9.053 7.821 1.00 63.71 241 ASP A N 1
ATOM 1435 C CA . ASP A 1 241 ? 20.178 9.924 6.666 1.00 63.24 241 ASP A CA 1
ATOM 1436 C C . ASP A 1 241 ? 19.168 11.015 7.057 1.00 62.52 241 ASP A C 1
ATOM 1437 O O . ASP A 1 241 ? 19.045 11.340 8.232 1.00 61.55 241 ASP A O 1
ATOM 1442 N N . GLY A 1 242 ? 18.465 11.616 6.109 1.00 62.22 242 GLY A N 1
ATOM 1443 C CA . GLY A 1 242 ? 17.551 12.700 6.478 1.00 62.57 242 GLY A CA 1
ATOM 1444 C C . GLY A 1 242 ? 16.330 12.342 7.334 1.00 62.25 242 GLY A C 1
ATOM 1445 O O . GLY A 1 242 ? 15.726 13.224 7.941 1.00 62.16 242 GLY A O 1
ATOM 1446 N N . ARG A 1 243 ? 15.968 11.066 7.406 1.00 62.11 243 ARG A N 1
ATOM 1447 C CA . ARG A 1 243 ? 14.582 10.714 7.720 1.00 62.64 243 ARG A CA 1
ATOM 1448 C C . ARG A 1 243 ? 14.352 9.512 8.629 1.00 62.02 243 ARG A C 1
ATOM 1449 O O . ARG A 1 243 ? 15.301 8.863 9.095 1.00 61.89 243 ARG A O 1
ATOM 1457 N N . CYS A 1 244 ? 13.066 9.257 8.885 1.00 61.49 244 CYS A N 1
ATOM 1458 C CA . CYS A 1 244 ? 12.595 8.131 9.681 1.00 61.04 244 CYS A CA 1
ATOM 1459 C C . CYS A 1 244 ? 12.389 6.885 8.836 1.00 60.53 244 CYS A C 1
ATOM 1460 O O . CYS A 1 244 ? 11.813 6.942 7.744 1.00 59.85 244 CYS A O 1
ATOM 1463 N N . HIS A 1 245 ? 12.831 5.759 9.392 1.00 59.93 245 HIS A N 1
ATOM 1464 C CA . HIS A 1 245 ? 12.746 4.449 8.766 1.00 59.71 245 HIS A CA 1
ATOM 1465 C C . HIS A 1 245 ? 12.091 3.531 9.756 1.00 59.13 245 HIS A C 1
ATOM 1466 O O . HIS A 1 245 ? 12.533 3.440 10.910 1.00 58.46 245 HIS A O 1
ATOM 1473 N N . GLU A 1 246 ? 11.031 2.865 9.326 1.00 58.73 246 GLU A N 1
ATOM 1474 C CA . GLU A 1 246 ? 10.262 2.021 10.222 1.00 59.61 246 GLU A CA 1
ATOM 1475 C C . GLU A 1 246 ? 11.065 0.791 10.623 1.00 58.86 246 GLU A C 1
ATOM 1476 O O . GLU A 1 246 ? 11.858 0.266 9.844 1.00 57.80 246 GLU A O 1
ATOM 1482 N N . LEU A 1 247 ? 10.865 0.366 11.864 1.00 59.14 247 LEU A N 1
ATOM 1483 C CA . LEU A 1 247 ? 11.563 -0.789 12.413 1.00 59.13 247 LEU A CA 1
ATOM 1484 C C . LEU A 1 247 ? 10.540 -1.733 12.983 1.00 59.00 247 LEU A C 1
ATOM 1485 O O . LEU A 1 247 ? 9.519 -1.294 13.531 1.00 57.98 247 LEU A O 1
ATOM 1490 N N . SER A 1 248 ? 10.838 -3.020 12.886 1.00 59.37 248 SER A N 1
ATOM 1491 C CA . SER A 1 248 ? 9.915 -4.079 13.312 1.00 60.84 248 SER A CA 1
ATOM 1492 C C . SER A 1 248 ? 10.130 -4.467 14.768 1.00 61.51 248 SER A C 1
ATOM 1493 O O . SER A 1 248 ? 9.225 -5.008 15.412 1.00 63.48 248 SER A O 1
ATOM 1496 N N . LEU A 1 249 ? 11.319 -4.200 15.284 1.00 61.13 249 LEU A N 1
ATOM 1497 C CA . LEU A 1 249 ? 11.635 -4.488 16.668 1.00 61.31 249 LEU A CA 1
ATOM 1498 C C . LEU A 1 249 ? 13.032 -3.986 16.990 1.00 61.28 249 LEU A C 1
ATOM 1499 O O . LEU A 1 249 ? 13.779 -3.594 16.096 1.00 61.79 249 LEU A O 1
ATOM 1504 N N . MET A 1 250 ? 13.365 -4.006 18.276 1.00 60.86 250 MET A N 1
ATOM 1505 C CA . MET A 1 250 ? 14.681 -3.634 18.783 1.00 60.78 250 MET A CA 1
ATOM 1506 C C . MET A 1 250 ? 15.040 -4.549 19.968 1.00 60.39 250 MET A C 1
ATOM 1507 O O . MET A 1 250 ? 14.170 -5.220 20.517 1.00 58.89 250 MET A O 1
ATOM 1512 N N . PRO A 1 251 ? 16.321 -4.559 20.377 1.00 61.11 251 PRO A N 1
ATOM 1513 C CA . PRO A 1 251 ? 16.660 -5.285 21.602 1.00 61.09 251 PRO A CA 1
ATOM 1514 C C . PRO A 1 251 ? 16.017 -4.564 22.806 1.00 60.75 251 PRO A C 1
ATOM 1515 O O . PRO A 1 251 ? 16.125 -3.350 22.938 1.00 60.31 251 PRO A O 1
ATOM 1519 N N . LEU A 1 252 ? 15.312 -5.325 23.633 1.00 60.77 252 LEU A N 1
ATOM 1520 C CA . LEU A 1 252 ? 14.667 -4.811 24.835 1.00 60.84 252 LEU A CA 1
ATOM 1521 C C . LEU A 1 252 ? 15.182 -5.588 26.039 1.00 60.68 252 LEU A C 1
ATOM 1522 O O . LEU A 1 252 ? 15.665 -6.705 25.888 1.00 59.27 252 LEU A O 1
ATOM 1527 N N . PRO A 1 253 ? 15.086 -4.987 27.241 1.00 61.26 253 PRO A N 1
ATOM 1528 C CA . PRO A 1 253 ? 15.569 -5.640 28.454 1.00 61.76 253 PRO A CA 1
ATOM 1529 C C . PRO A 1 253 ? 14.897 -6.994 28.693 1.00 61.64 253 PRO A C 1
ATOM 1530 O O . PRO A 1 253 ? 13.707 -7.105 28.487 1.00 61.36 253 PRO A O 1
ATOM 1534 N N . ASP A 1 254 ? 15.652 -8.001 29.132 1.00 62.16 254 ASP A N 1
ATOM 1535 C CA . ASP A 1 254 ? 15.024 -9.254 29.570 1.00 62.73 254 ASP A CA 1
ATOM 1536 C C . ASP A 1 254 ? 14.394 -8.987 30.922 1.00 63.09 254 ASP A C 1
ATOM 1537 O O . ASP A 1 254 ? 14.477 -7.867 31.419 1.00 63.46 254 ASP A O 1
ATOM 1542 N N . ARG A 1 255 ? 13.773 -9.994 31.523 1.00 63.53 255 ARG A N 1
ATOM 1543 C CA . ARG A 1 255 ? 12.989 -9.765 32.740 1.00 64.00 255 ARG A CA 1
ATOM 1544 C C . ARG A 1 255 ? 13.792 -9.221 33.924 1.00 63.47 255 ARG A C 1
ATOM 1545 O O . ARG A 1 255 ? 13.320 -8.333 34.628 1.00 62.68 255 ARG A O 1
ATOM 1553 N N . GLU A 1 256 ? 14.977 -9.785 34.153 1.00 63.24 256 GLU A N 1
ATOM 1554 C CA . GLU A 1 256 ? 15.809 -9.390 35.286 1.00 63.35 256 GLU A CA 1
ATOM 1555 C C . GLU A 1 256 ? 16.308 -7.971 35.109 1.00 62.90 256 GLU A C 1
ATOM 1556 O O . GLU A 1 256 ? 16.308 -7.184 36.055 1.00 62.88 256 GLU A O 1
ATOM 1562 N N . THR A 1 257 ? 16.737 -7.672 33.889 1.00 62.36 257 THR A N 1
ATOM 1563 C CA . THR A 1 257 ? 17.273 -6.373 33.539 1.00 62.45 257 THR A CA 1
ATOM 1564 C C . THR A 1 257 ? 16.195 -5.304 33.674 1.00 62.62 257 THR A C 1
ATOM 1565 O O . THR A 1 257 ? 16.451 -4.220 34.196 1.00 62.40 257 THR A O 1
ATOM 1569 N N . ASN A 1 258 ? 14.984 -5.627 33.229 1.00 62.68 258 ASN A N 1
ATOM 1570 C CA . ASN A 1 258 ? 13.853 -4.739 33.414 1.00 62.67 258 ASN A CA 1
ATOM 1571 C C . ASN A 1 258 ? 13.590 -4.443 34.895 1.00 62.88 258 ASN A C 1
ATOM 1572 O O . ASN A 1 258 ? 13.319 -3.300 35.278 1.00 62.89 258 ASN A O 1
ATOM 1577 N N . GLY A 1 259 ? 13.676 -5.477 35.726 1.00 62.66 259 GLY A N 1
ATOM 1578 C CA . GLY A 1 259 ? 13.542 -5.320 37.166 1.00 62.43 259 GLY A CA 1
ATOM 1579 C C . GLY A 1 259 ? 14.566 -4.359 37.746 1.00 62.20 259 GLY A C 1
ATOM 1580 O O . GLY A 1 259 ? 14.217 -3.485 38.537 1.00 62.05 259 GLY A O 1
ATOM 1581 N N . GLU A 1 260 ? 15.826 -4.525 37.352 1.00 62.18 260 GLU A N 1
ATOM 1582 C CA . GLU A 1 260 ? 16.905 -3.646 37.803 1.00 62.19 260 GLU A CA 1
ATOM 1583 C C . GLU A 1 260 ? 16.724 -2.224 37.307 1.00 61.77 260 GLU A C 1
ATOM 1584 O O . GLU A 1 260 ? 16.934 -1.265 38.049 1.00 62.00 260 GLU A O 1
ATOM 1590 N N . LEU A 1 261 ? 16.358 -2.099 36.043 1.00 61.23 261 LEU A N 1
ATOM 1591 C CA . LEU A 1 261 ? 16.093 -0.796 35.460 1.00 61.12 261 LEU A CA 1
ATOM 1592 C C . LEU A 1 261 ? 15.071 -0.012 36.281 1.00 61.04 261 LEU A C 1
ATOM 1593 O O . LEU A 1 261 ? 15.281 1.155 36.560 1.00 61.13 261 LEU A O 1
ATOM 1598 N N . ILE A 1 262 ? 13.974 -0.658 36.663 1.00 60.88 262 ILE A N 1
ATOM 1599 C CA . ILE A 1 262 ? 12.947 0.000 37.458 1.00 60.81 262 ILE A CA 1
ATOM 1600 C C . ILE A 1 262 ? 13.562 0.485 38.760 1.00 60.57 262 ILE A C 1
ATOM 1601 O O . ILE A 1 262 ? 13.341 1.619 39.177 1.00 60.47 262 ILE A O 1
ATOM 1606 N N . VAL A 1 263 ? 14.372 -0.375 39.370 1.00 60.44 263 VAL A N 1
ATOM 1607 C CA . VAL A 1 263 ? 14.956 -0.104 40.666 1.00 60.31 263 VAL A CA 1
ATOM 1608 C C . VAL A 1 263 ? 16.002 1.006 40.591 1.00 60.33 263 VAL A C 1
ATOM 1609 O O . VAL A 1 263 ? 15.939 1.951 41.371 1.00 60.41 263 VAL A O 1
ATOM 1613 N N . VAL A 1 264 ? 16.947 0.910 39.657 1.00 60.48 264 VAL A N 1
ATOM 1614 C CA . VAL A 1 264 ? 17.993 1.930 39.542 1.00 60.71 264 VAL A CA 1
ATOM 1615 C C . VAL A 1 264 ? 17.419 3.288 39.119 1.00 60.96 264 VAL A C 1
ATOM 1616 O O . VAL A 1 264 ? 17.916 4.332 39.528 1.00 60.53 264 VAL A O 1
ATOM 1620 N N . THR A 1 265 ? 16.374 3.266 38.295 1.00 61.62 265 THR A N 1
ATOM 1621 C CA . THR A 1 265 ? 15.686 4.493 37.907 1.00 61.89 265 THR A CA 1
ATOM 1622 C C . THR A 1 265 ? 15.085 5.163 39.148 1.00 62.39 265 THR A C 1
ATOM 1623 O O . THR A 1 265 ? 15.309 6.349 39.392 1.00 62.17 265 THR A O 1
ATOM 1627 N N . ARG A 1 266 ? 14.358 4.384 39.949 1.00 63.08 266 ARG A N 1
ATOM 1628 C CA . ARG A 1 266 ? 13.663 4.912 41.121 1.00 63.25 266 ARG A CA 1
ATOM 1629 C C . ARG A 1 266 ? 14.639 5.464 42.167 1.00 63.38 266 ARG A C 1
ATOM 1630 O O . ARG A 1 266 ? 14.332 6.437 42.859 1.00 63.13 266 ARG A O 1
ATOM 1638 N N . ALA A 1 267 ? 15.813 4.841 42.268 1.00 63.65 267 ALA A N 1
ATOM 1639 C CA . ALA A 1 267 ? 16.870 5.289 43.178 1.00 63.75 267 ALA A CA 1
ATOM 1640 C C . ALA A 1 267 ? 17.538 6.561 42.677 1.00 63.99 267 ALA A C 1
ATOM 1641 O O . ALA A 1 267 ? 17.832 7.456 43.465 1.00 63.80 267 ALA A O 1
ATOM 1643 N N . TYR A 1 268 ? 17.783 6.649 41.372 1.00 64.45 268 TYR A N 1
ATOM 1644 C CA . TYR A 1 268 ? 18.326 7.881 40.807 1.00 64.92 268 TYR A CA 1
ATOM 1645 C C . TYR A 1 268 ? 17.351 9.042 41.004 1.00 65.36 268 TYR A C 1
ATOM 1646 O O . TYR A 1 268 ? 17.765 10.157 41.319 1.00 65.42 268 TYR A O 1
ATOM 1655 N N . LEU A 1 269 ? 16.061 8.782 40.816 1.00 66.07 269 LEU A N 1
ATOM 1656 C CA . LEU A 1 269 ? 15.045 9.824 40.966 1.00 66.65 269 LEU A CA 1
ATOM 1657 C C . LEU A 1 269 ? 14.937 10.328 42.410 1.00 67.11 269 LEU A C 1
ATOM 1658 O O . LEU A 1 269 ? 14.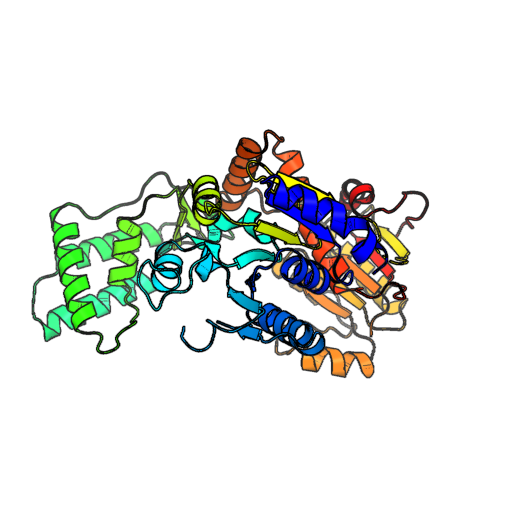649 11.502 42.633 1.00 66.74 269 LEU A O 1
ATOM 1663 N N . ASN A 1 270 ? 15.175 9.436 43.370 1.00 67.91 270 ASN A N 1
ATOM 1664 C CA . ASN A 1 270 ? 15.269 9.809 44.781 1.00 68.69 270 ASN A CA 1
ATOM 1665 C C . ASN A 1 270 ? 16.611 10.466 45.101 1.00 69.27 270 ASN A C 1
ATOM 1666 O O . ASN A 1 270 ? 16.823 10.984 46.195 1.00 69.16 270 ASN A O 1
ATOM 1671 N N . ILE A 1 271 ? 17.514 10.414 44.127 1.00 70.18 271 ILE A N 1
ATOM 1672 C CA . ILE A 1 271 ? 18.693 11.278 44.095 1.00 70.72 271 ILE A CA 1
ATOM 1673 C C . ILE A 1 271 ? 18.582 12.718 43.530 1.00 71.20 271 ILE A C 1
ATOM 1674 O O . ILE A 1 271 ? 19.248 13.635 44.000 1.00 70.89 271 ILE A O 1
ATOM 1679 N N . ASP A 1 272 ? 17.725 12.876 42.514 1.00 71.98 272 ASP A N 1
ATOM 1680 C CA . ASP A 1 272 ? 17.311 14.188 42.000 1.00 72.33 272 ASP A CA 1
ATOM 1681 C C . ASP A 1 272 ? 16.552 14.936 43.084 1.00 72.68 272 ASP A C 1
ATOM 1682 O O . ASP A 1 272 ? 15.374 14.657 43.313 1.00 72.69 272 ASP A O 1
ATOM 1687 N N . GLU A 1 273 ? 17.222 15.887 43.739 1.00 73.15 273 GLU A N 1
ATOM 1688 C CA . GLU A 1 273 ? 16.598 16.724 44.774 1.00 73.40 273 GLU A CA 1
ATOM 1689 C C . GLU A 1 273 ? 15.844 17.931 44.181 1.00 73.72 273 GLU A C 1
ATOM 1690 O O . GLU A 1 273 ? 15.722 18.982 44.825 1.00 73.69 273 GLU A O 1
ATOM 1696 N N . GLY A 1 274 ? 15.348 17.777 42.950 1.00 74.02 274 GLY A N 1
ATOM 1697 C CA . GLY A 1 274 ? 14.353 18.693 42.398 1.00 74.17 274 GLY A CA 1
ATOM 1698 C C . GLY A 1 274 ? 13.060 17.913 42.245 1.00 74.27 274 GLY A C 1
ATOM 1699 O O . GLY A 1 274 ? 13.098 16.730 41.910 1.00 74.39 274 GLY A O 1
ATOM 1700 N N . PRO A 1 275 ? 11.908 18.553 42.522 1.00 74.48 275 PRO A N 1
ATOM 1701 C CA . PRO A 1 275 ? 10.630 17.831 42.432 1.00 74.47 275 PRO A CA 1
ATOM 1702 C C . PRO A 1 275 ? 10.317 17.357 41.009 1.00 74.65 275 PRO A C 1
ATOM 1703 O O . PRO A 1 275 ? 10.389 16.151 40.734 1.00 74.75 275 PRO A O 1
ATOM 1707 N N . VAL A 1 276 ? 9.995 18.285 40.107 1.00 74.55 276 VAL A N 1
ATOM 1708 C CA . VAL A 1 276 ? 9.830 17.933 38.695 1.00 74.32 276 VAL A CA 1
ATOM 1709 C C . VAL A 1 276 ? 11.238 17.883 38.101 1.00 74.11 276 VAL A C 1
ATOM 1710 O O . VAL A 1 276 ? 11.867 18.928 37.890 1.00 74.19 276 VAL A O 1
ATOM 1714 N N . LYS A 1 277 ? 11.741 16.671 37.866 1.00 73.72 277 LYS A N 1
ATOM 1715 C CA . LYS A 1 277 ? 13.147 16.489 37.496 1.00 73.25 277 LYS A CA 1
ATOM 1716 C C . LYS A 1 277 ? 13.427 15.355 36.515 1.00 72.70 277 LYS A C 1
ATOM 1717 O O . LYS A 1 277 ? 13.362 14.177 36.863 1.00 72.82 277 LYS A O 1
ATOM 1723 N N . LYS A 1 278 ? 13.682 15.764 35.274 1.00 71.97 278 LYS A N 1
ATOM 1724 C CA . LYS A 1 278 ? 14.526 15.073 34.291 1.00 71.29 278 LYS A CA 1
ATOM 1725 C C . LYS A 1 278 ? 15.275 13.817 34.772 1.00 70.48 278 LYS A C 1
ATOM 1726 O O . LYS A 1 278 ? 15.865 13.810 35.856 1.00 70.66 278 LYS A O 1
ATOM 1732 N N . SER A 1 279 ? 15.252 12.770 33.947 1.00 69.42 279 SER A N 1
ATOM 1733 C CA . SER A 1 279 ? 16.122 11.599 34.111 1.00 68.36 279 SER A CA 1
ATOM 1734 C C . SER A 1 279 ? 16.119 10.768 32.832 1.00 67.61 279 SER A C 1
ATOM 1735 O O . SER A 1 279 ? 15.049 10.407 32.331 1.00 67.88 279 SER A O 1
ATOM 1738 N N . SER A 1 280 ? 17.307 10.454 32.316 1.00 66.58 280 SER A N 1
ATOM 1739 C CA . SER A 1 280 ? 17.441 9.630 31.102 1.00 65.74 280 SER A CA 1
ATOM 1740 C C . SER A 1 280 ? 17.137 8.137 31.309 1.00 64.83 280 SER A C 1
ATOM 1741 O O . SER A 1 280 ? 16.668 7.469 30.392 1.00 64.46 280 SER A O 1
ATOM 1744 N N . LEU A 1 281 ? 17.413 7.619 32.500 1.00 64.02 281 LEU A N 1
ATOM 1745 C CA . LEU A 1 281 ? 16.974 6.274 32.883 1.00 63.61 281 LEU A CA 1
ATOM 1746 C C . LEU A 1 281 ? 15.447 6.164 32.820 1.00 63.14 281 LEU A C 1
ATOM 1747 O O . LEU A 1 281 ? 14.899 5.189 32.316 1.00 62.91 281 LEU A O 1
ATOM 1752 N N . LYS A 1 282 ? 14.773 7.182 33.330 1.00 63.10 282 LYS A N 1
ATOM 1753 C CA . LYS A 1 282 ? 13.315 7.215 33.367 1.00 63.11 282 LYS A CA 1
ATOM 1754 C C . LYS A 1 282 ? 12.746 7.326 31.960 1.00 62.70 282 LYS A C 1
ATOM 1755 O O . LYS A 1 282 ? 11.747 6.681 31.642 1.00 62.23 282 LYS A O 1
ATOM 1761 N N . SER A 1 283 ? 13.387 8.154 31.133 1.00 62.63 283 SER A N 1
ATOM 1762 C CA . SER A 1 283 ? 13.035 8.283 29.716 1.00 62.60 283 SER A CA 1
ATOM 1763 C C . SER A 1 283 ? 13.262 6.977 28.967 1.00 62.41 283 SER A C 1
ATOM 1764 O O . SER A 1 283 ? 12.475 6.626 28.085 1.00 63.31 283 SER A O 1
ATOM 1767 N N . LEU A 1 284 ? 14.324 6.259 29.310 1.00 61.99 284 LEU A N 1
ATOM 1768 C CA . LEU A 1 284 ? 14.559 4.931 28.743 1.00 62.18 284 LEU A CA 1
ATOM 1769 C C . LEU A 1 284 ? 13.430 3.966 29.158 1.00 61.84 284 LEU A C 1
ATOM 1770 O O . LEU A 1 284 ? 12.899 3.229 28.339 1.00 61.37 284 LEU A O 1
ATOM 1775 N N . LEU A 1 285 ? 13.085 3.988 30.440 1.00 61.73 285 LEU A N 1
ATOM 1776 C CA . LEU A 1 285 ? 12.053 3.108 30.991 1.00 62.13 285 LEU A CA 1
ATOM 1777 C C . LEU A 1 285 ? 10.694 3.353 30.314 1.00 62.48 285 LEU A C 1
ATOM 1778 O O . LEU A 1 285 ? 10.066 2.424 29.804 1.00 62.57 285 LEU A O 1
ATOM 1783 N N . LYS A 1 286 ? 10.278 4.614 30.280 1.00 62.23 286 LYS A N 1
ATOM 1784 C CA . LYS A 1 286 ? 9.038 5.008 29.615 1.00 62.83 286 LYS A CA 1
ATOM 1785 C C . LYS A 1 286 ? 8.982 4.560 28.165 1.00 62.52 286 LYS A C 1
ATOM 1786 O O . LYS A 1 286 ? 7.961 4.079 27.697 1.00 62.07 286 LYS A O 1
ATOM 1792 N N . PHE A 1 287 ? 10.088 4.743 27.463 1.00 62.70 287 PHE A N 1
ATOM 1793 C CA . PHE A 1 287 ? 10.186 4.382 26.074 1.00 63.03 287 PHE A CA 1
ATOM 1794 C C . PHE A 1 287 ? 9.981 2.872 25.896 1.00 63.30 287 PHE A C 1
ATOM 1795 O O . PHE A 1 287 ? 9.198 2.441 25.053 1.00 62.83 287 PHE A O 1
ATOM 1803 N N . VAL A 1 288 ? 10.680 2.088 26.712 1.00 63.22 288 VAL A N 1
ATOM 1804 C CA . VAL A 1 288 ? 10.578 0.638 26.693 1.00 63.32 288 VAL A CA 1
ATOM 1805 C C . VAL A 1 288 ? 9.154 0.138 26.991 1.00 63.90 288 VAL A C 1
ATOM 1806 O O . VAL A 1 288 ? 8.691 -0.816 26.367 1.00 63.13 288 VAL A O 1
ATOM 1810 N N . GLU A 1 289 ? 8.469 0.782 27.935 1.00 64.12 289 GLU A N 1
ATOM 1811 C CA . GLU A 1 289 ? 7.140 0.338 28.369 1.00 64.65 289 GLU A CA 1
ATOM 1812 C C . GLU A 1 289 ? 6.019 0.817 27.454 1.00 64.67 289 GLU A C 1
ATOM 1813 O O . GLU A 1 289 ? 4.979 0.208 27.404 1.00 64.97 289 GLU A O 1
ATOM 1819 N N . MET A 1 290 ? 6.252 1.919 26.749 1.00 64.75 290 MET A N 1
ATOM 1820 C CA . MET A 1 290 ? 5.300 2.501 25.807 1.00 64.88 290 MET A CA 1
ATOM 1821 C C . MET A 1 290 ? 5.024 1.608 24.605 1.00 64.01 290 MET A C 1
ATOM 1822 O O . MET A 1 290 ? 5.921 0.947 24.114 1.00 63.47 290 MET A O 1
ATOM 1827 N N . LYS A 1 291 ? 3.776 1.619 24.137 1.00 63.50 291 LYS A N 1
ATOM 1828 C CA . LYS A 1 291 ? 3.390 0.968 22.899 1.00 63.54 291 LYS A CA 1
ATOM 1829 C C . LYS A 1 291 ? 3.455 1.991 21.772 1.00 63.68 291 LYS A C 1
ATOM 1830 O O . LYS A 1 291 ? 3.106 3.147 21.933 1.00 62.98 291 LYS A O 1
ATOM 1836 N N . GLY A 1 292 ? 3.953 1.563 20.630 1.00 64.28 292 GLY A N 1
ATOM 1837 C CA . GLY A 1 292 ? 4.001 2.442 19.488 1.00 64.39 292 GLY A CA 1
ATOM 1838 C C . GLY A 1 292 ? 4.675 1.800 18.311 1.00 64.23 292 GLY A C 1
ATOM 1839 O O . GLY A 1 292 ? 5.334 0.764 18.451 1.00 65.45 292 GLY A O 1
ATOM 1840 N N . ASP A 1 293 ? 4.507 2.450 17.163 1.00 63.83 293 ASP A N 1
ATOM 1841 C CA . ASP A 1 293 ? 5.271 2.166 15.959 1.00 62.77 293 ASP A CA 1
ATOM 1842 C C . ASP A 1 293 ? 6.655 2.729 16.151 1.00 62.28 293 ASP A C 1
ATOM 1843 O O . ASP A 1 293 ? 6.820 3.869 16.605 1.00 62.03 293 ASP A O 1
ATOM 1848 N N . LEU A 1 294 ? 7.644 1.914 15.803 1.00 61.34 294 LEU A N 1
ATOM 1849 C CA . LEU A 1 294 ? 9.053 2.194 16.080 1.00 60.36 294 LEU A CA 1
ATOM 1850 C C . LEU A 1 294 ? 9.753 2.612 14.818 1.00 58.76 294 LEU A C 1
ATOM 1851 O O . LEU A 1 294 ? 9.541 2.024 13.775 1.00 58.51 294 LEU A O 1
ATOM 1856 N N . TYR A 1 295 ? 10.564 3.656 14.916 1.00 58.76 295 TYR A N 1
ATOM 1857 C CA . TYR A 1 295 ? 11.338 4.167 13.807 1.00 58.73 295 TYR A CA 1
ATOM 1858 C C . TYR A 1 295 ? 12.775 4.408 14.225 1.00 58.79 295 TYR A C 1
ATOM 1859 O O . TYR A 1 295 ? 13.068 4.701 15.390 1.00 57.91 295 TYR A O 1
ATOM 1868 N N . ASN A 1 296 ? 13.657 4.260 13.238 1.00 58.38 296 ASN A N 1
ATOM 1869 C CA . ASN A 1 296 ? 14.965 4.874 13.246 1.00 58.76 296 ASN A CA 1
ATOM 1870 C C . ASN A 1 296 ? 14.798 6.212 12.535 1.00 58.76 296 ASN A C 1
ATOM 1871 O O . ASN A 1 296 ? 14.495 6.240 11.359 1.00 57.67 296 ASN A O 1
ATOM 1876 N N . CYS A 1 297 ? 14.957 7.308 13.275 1.00 59.62 297 CYS A N 1
ATOM 1877 C CA . CYS A 1 297 ? 14.909 8.656 12.716 1.00 60.30 297 CYS A CA 1
ATOM 1878 C C . CYS A 1 297 ? 16.300 9.266 12.903 1.00 60.29 297 CYS A C 1
ATOM 1879 O O . CYS A 1 297 ? 16.657 9.674 14.003 1.00 60.72 297 CYS A O 1
ATOM 1882 N N . ASN A 1 298 ? 17.092 9.289 11.834 1.00 60.58 298 ASN A N 1
ATOM 1883 C CA . ASN A 1 298 ? 18.448 9.837 11.876 1.00 60.56 298 ASN A CA 1
ATOM 1884 C C . ASN A 1 298 ? 19.367 9.212 12.949 1.00 60.59 298 ASN A C 1
ATOM 1885 O O . ASN A 1 298 ? 20.220 9.900 13.509 1.00 60.94 298 ASN A O 1
ATOM 1890 N N . GLY A 1 299 ? 19.200 7.919 13.221 1.00 60.39 299 GLY A N 1
ATOM 1891 C CA . GLY A 1 299 ? 20.052 7.210 14.181 1.00 60.41 299 GLY A CA 1
ATOM 1892 C C . GLY A 1 299 ? 19.520 7.175 15.612 1.00 60.78 299 GLY A C 1
ATOM 1893 O O . GLY A 1 299 ? 20.099 6.499 16.467 1.00 61.62 299 GLY A O 1
ATOM 1894 N N . SER A 1 300 ? 18.445 7.914 15.892 1.00 59.86 300 SER A N 1
ATOM 1895 C CA . SER A 1 300 ? 17.754 7.812 17.171 1.00 59.85 300 SER A CA 1
ATOM 1896 C C . SER A 1 300 ? 16.563 6.881 17.021 1.00 59.54 300 SER A C 1
ATOM 1897 O O . SER A 1 300 ? 15.993 6.772 15.930 1.00 59.60 300 SER A O 1
ATOM 1900 N N . LEU A 1 301 ? 16.191 6.208 18.110 1.00 59.63 301 LEU A N 1
ATOM 1901 C CA . LEU A 1 301 ? 14.985 5.363 18.118 1.00 59.73 301 LEU A CA 1
ATOM 1902 C C . LEU A 1 301 ? 13.798 6.182 18.567 1.00 59.45 301 LEU A C 1
ATOM 1903 O O . LEU A 1 301 ? 13.872 6.898 19.570 1.00 59.44 301 LEU A O 1
ATOM 1908 N N . VAL A 1 302 ? 12.711 6.079 17.811 1.00 59.32 302 VAL A N 1
ATOM 1909 C CA . VAL A 1 302 ? 11.509 6.865 18.049 1.00 59.16 302 VAL A CA 1
ATOM 1910 C C . VAL A 1 302 ? 10.296 5.940 18.033 1.00 58.69 302 VAL A C 1
ATOM 1911 O O . VAL A 1 302 ? 10.151 5.109 17.152 1.00 58.14 302 VAL A O 1
ATOM 1915 N N . LYS A 1 303 ? 9.407 6.135 18.994 1.00 58.83 303 LYS A N 1
ATOM 1916 C CA . LYS A 1 303 ? 8.216 5.315 19.170 1.00 59.59 303 LYS A CA 1
ATOM 1917 C C . LYS A 1 303 ? 6.989 6.242 19.064 1.00 58.74 303 LYS A C 1
ATOM 1918 O O . LYS A 1 303 ? 6.902 7.250 19.748 1.00 57.77 303 LYS A O 1
ATOM 1924 N N . VAL A 1 304 ? 6.051 5.899 18.193 1.00 58.91 304 VAL A N 1
ATOM 1925 C CA . VAL A 1 304 ? 4.867 6.726 17.989 1.00 58.98 304 VAL A CA 1
ATOM 1926 C C . VAL A 1 304 ? 3.628 5.890 18.309 1.00 59.32 304 VAL A C 1
ATOM 1927 O O . VAL A 1 304 ? 3.360 4.923 17.610 1.00 60.20 304 VAL A O 1
ATOM 1931 N N . PRO A 1 305 ? 2.874 6.243 19.378 1.00 59.08 305 PRO A N 1
ATOM 1932 C CA . PRO A 1 305 ? 1.587 5.569 19.593 1.00 59.01 305 PRO A CA 1
ATOM 1933 C C . PRO A 1 305 ? 0.713 5.629 18.367 1.00 59.07 305 PRO A C 1
ATOM 1934 O O . PRO A 1 305 ? 0.679 6.663 17.697 1.00 60.05 305 PRO A O 1
ATOM 1938 N N . SER A 1 306 ? -0.011 4.546 18.104 1.00 58.24 306 SER A N 1
ATOM 1939 C CA . SER A 1 306 ? -0.778 4.417 16.891 1.00 58.14 306 SER A CA 1
ATOM 1940 C C . SER A 1 306 ? -2.257 4.692 17.086 1.00 57.72 306 SER A C 1
ATOM 1941 O O . SER A 1 306 ? -3.015 4.547 16.133 1.00 58.53 306 SER A O 1
ATOM 1944 N N . ASP A 1 307 ? -2.664 5.126 18.277 1.00 56.71 307 ASP A N 1
ATOM 1945 C CA . ASP A 1 307 ? -4.076 5.457 18.536 1.00 56.38 307 ASP A CA 1
ATOM 1946 C C . ASP A 1 307 ? -4.380 6.958 18.674 1.00 55.40 307 ASP A C 1
ATOM 1947 O O . ASP A 1 307 ? -5.269 7.340 19.422 1.00 53.50 307 ASP A O 1
ATOM 1952 N N . VAL A 1 308 ? -3.682 7.803 17.920 1.00 56.56 308 VAL A N 1
ATOM 1953 C CA . VAL A 1 308 ? -3.831 9.266 18.067 1.00 56.53 308 VAL A CA 1
ATOM 1954 C C . VAL A 1 308 ? -5.245 9.692 17.757 1.00 56.22 308 VAL A C 1
ATOM 1955 O O . VAL A 1 308 ? -5.758 10.567 18.411 1.00 56.12 308 VAL A O 1
ATOM 1959 N N . ASN A 1 309 ? -5.899 9.041 16.803 1.00 56.52 309 ASN A N 1
ATOM 1960 C CA . ASN A 1 309 ? -7.285 9.399 16.474 1.00 56.34 309 ASN A CA 1
ATOM 1961 C C . ASN A 1 309 ? -8.195 9.219 17.727 1.00 56.44 309 ASN A C 1
ATOM 1962 O O . ASN A 1 309 ? -8.972 10.098 18.078 1.00 56.03 309 ASN A O 1
ATOM 1967 N N . GLN A 1 310 ? -8.080 8.064 18.385 1.00 56.09 310 GLN A N 1
ATOM 1968 C CA . GLN A 1 310 ? -8.786 7.804 19.634 1.00 56.14 310 GLN A CA 1
ATOM 1969 C C . GLN A 1 310 ? -8.398 8.812 20.727 1.00 56.87 310 GLN A C 1
ATOM 1970 O O . GLN A 1 310 ? -9.259 9.254 21.503 1.00 56.44 310 GLN A O 1
ATOM 1976 N N . LEU A 1 311 ? -7.102 9.146 20.797 1.00 56.91 311 LEU A N 1
ATOM 1977 C CA . LEU A 1 311 ? -6.593 10.035 21.840 1.00 57.17 311 LEU A CA 1
ATOM 1978 C C . LEU A 1 311 ? -7.245 11.415 21.714 1.00 57.41 311 LEU A C 1
ATOM 1979 O O . LEU A 1 311 ? -7.668 12.017 22.706 1.00 58.02 311 LEU A O 1
ATOM 1984 N N . ILE A 1 312 ? -7.372 11.889 20.485 1.00 57.62 312 ILE A N 1
ATOM 1985 C CA . ILE A 1 312 ? -8.035 13.179 20.209 1.00 57.55 312 ILE A CA 1
ATOM 1986 C C . ILE A 1 312 ? -9.508 13.196 20.604 1.00 57.74 312 ILE A C 1
ATOM 1987 O O . ILE A 1 312 ? -9.971 14.127 21.265 1.00 58.13 312 ILE A O 1
ATOM 1992 N N . GLU A 1 313 ? -10.237 12.166 20.203 1.00 58.34 313 GLU A N 1
ATOM 1993 C CA . GLU A 1 313 ? -11.639 12.013 20.594 1.00 58.65 313 GLU A CA 1
ATOM 1994 C C . GLU A 1 313 ? -11.803 11.806 22.095 1.00 58.11 313 GLU A C 1
ATOM 1995 O O . GLU A 1 313 ? -12.763 12.300 22.672 1.00 57.67 313 GLU A O 1
ATOM 2001 N N . ASP A 1 314 ? -10.901 11.071 22.737 1.00 57.58 314 ASP A N 1
ATOM 2002 C CA . ASP A 1 314 ? -11.019 10.915 24.190 1.00 58.23 314 ASP A CA 1
ATOM 2003 C C . ASP A 1 314 ? -10.856 12.288 24.858 1.00 57.83 314 ASP A C 1
ATOM 2004 O O . ASP A 1 314 ? -11.610 12.624 25.725 1.00 57.09 314 ASP A O 1
ATOM 2009 N N . ALA A 1 315 ? -9.864 13.074 24.439 1.00 58.14 315 ALA A N 1
ATOM 2010 C CA . ALA A 1 315 ? -9.616 14.380 25.060 1.00 58.67 315 ALA A CA 1
ATOM 2011 C C . ALA A 1 315 ? -10.816 15.331 24.915 1.00 58.83 315 ALA A C 1
ATOM 2012 O O . ALA A 1 315 ? -11.082 16.158 25.786 1.00 58.79 315 ALA A O 1
ATOM 2014 N N . LEU A 1 316 ? -11.575 15.155 23.840 1.00 59.32 316 LEU A N 1
ATOM 2015 C CA . LEU A 1 316 ? -12.730 15.987 23.546 1.00 59.43 316 LEU A CA 1
ATOM 2016 C C . LEU A 1 316 ? -14.028 15.330 24.013 1.00 59.83 316 LEU A C 1
ATOM 2017 O O . LEU A 1 316 ? -15.114 15.822 23.732 1.00 60.17 316 LEU A O 1
ATOM 2022 N N . ASN A 1 317 ? -13.921 14.231 24.750 1.00 59.92 317 ASN A N 1
ATOM 2023 C CA . ASN A 1 317 ? -15.091 13.523 25.232 1.00 59.90 317 ASN A CA 1
ATOM 2024 C C . ASN A 1 317 ? -15.570 14.151 26.543 1.00 59.97 317 ASN A C 1
ATOM 2025 O O . ASN A 1 317 ? -15.372 13.603 27.621 1.00 59.80 317 ASN A O 1
ATOM 2030 N N . VAL A 1 318 ? -16.211 15.315 26.412 1.00 60.06 318 VAL A N 1
ATOM 2031 C CA . VAL A 1 318 ? -16.695 16.118 27.532 1.00 59.66 318 VAL A CA 1
ATOM 2032 C C . VAL A 1 318 ? -18.055 16.623 27.142 1.00 59.80 318 VAL A C 1
ATOM 2033 O O . VAL A 1 318 ? -18.258 17.010 25.994 1.00 59.17 318 VAL A O 1
ATOM 2037 N N . LYS A 1 319 ? -18.984 16.635 28.098 1.00 60.27 319 LYS A N 1
ATOM 2038 C CA . LYS A 1 319 ? -20.354 17.065 27.846 1.00 60.57 319 LYS A CA 1
ATOM 2039 C C . LYS A 1 319 ? -20.430 18.584 27.942 1.00 60.59 319 LYS A C 1
ATOM 2040 O O . LYS A 1 319 ? -20.880 19.146 28.949 1.00 60.39 319 LYS A O 1
ATOM 2046 N N . THR A 1 320 ? -19.958 19.241 26.891 1.00 60.20 320 THR A N 1
ATOM 2047 C CA . THR A 1 320 ? -20.039 20.686 26.813 1.00 60.18 320 THR A CA 1
ATOM 2048 C C . THR A 1 320 ? -19.874 21.095 25.365 1.00 60.24 320 THR A C 1
ATOM 2049 O O . THR A 1 320 ? -19.688 20.242 24.506 1.00 60.43 320 THR A O 1
ATOM 2053 N N . PHE A 1 321 ? -19.947 22.400 25.111 1.00 60.42 321 PHE A N 1
ATOM 2054 C CA . PHE A 1 321 ? -19.822 22.940 23.761 1.00 60.20 321 PHE A CA 1
ATOM 2055 C C . PHE A 1 321 ? -18.356 22.979 23.348 1.00 59.94 321 PHE A C 1
ATOM 2056 O O . PHE A 1 321 ? -17.499 23.391 24.117 1.00 59.72 321 PHE A O 1
ATOM 2064 N N . LYS A 1 322 ? -18.075 22.546 22.127 1.00 59.91 322 LYS A N 1
ATOM 2065 C CA . LYS A 1 322 ? -16.710 22.475 21.640 1.00 60.55 322 LYS A CA 1
ATOM 2066 C C . LYS A 1 322 ? -16.624 23.106 20.266 1.00 59.87 322 LYS A C 1
ATOM 2067 O O . LYS A 1 322 ? -17.479 22.850 19.422 1.00 59.62 322 LYS A O 1
ATOM 2073 N N . VAL A 1 323 ? -15.593 23.926 20.055 1.00 59.90 323 VAL A N 1
ATOM 2074 C CA . VAL A 1 323 ? -15.274 24.498 18.743 1.00 59.75 323 VAL A CA 1
ATOM 2075 C C . VAL A 1 323 ? -13.807 24.221 18.374 1.00 59.83 323 VAL A C 1
ATOM 2076 O O . VAL A 1 323 ? -12.906 24.412 19.195 1.00 59.72 323 VAL A O 1
ATOM 2080 N N . LEU A 1 324 ? -13.584 23.776 17.137 1.00 59.58 324 LEU A N 1
ATOM 2081 C CA . LEU A 1 324 ? -12.258 23.684 16.555 1.00 60.00 324 LEU A CA 1
ATOM 2082 C C . LEU A 1 324 ? -12.167 24.695 15.406 1.00 59.70 324 LEU A C 1
ATOM 2083 O O . LEU A 1 324 ? -13.007 24.698 14.514 1.00 60.83 324 LEU A O 1
ATOM 2088 N N . MET A 1 325 ? -11.140 25.531 15.404 1.00 58.97 325 MET A N 1
ATOM 2089 C CA . MET A 1 325 ? -11.054 26.588 14.416 1.00 58.84 325 MET A CA 1
ATOM 2090 C C . MET A 1 325 ? -9.645 26.819 13.873 1.00 58.35 325 MET A C 1
ATOM 2091 O O . MET A 1 325 ? -8.626 26.497 14.509 1.00 57.83 325 MET A O 1
ATOM 2096 N N . SER A 1 326 ? -9.617 27.382 12.675 1.00 57.90 326 SER A N 1
ATOM 2097 C CA . SER A 1 326 ? -8.394 27.635 11.960 1.00 58.68 326 SER A CA 1
ATOM 2098 C C . SER A 1 326 ? -8.712 28.558 10.792 1.00 58.89 326 SER A C 1
ATOM 2099 O O . SER A 1 326 ? -9.866 28.704 10.408 1.00 58.89 326 SER A O 1
ATOM 2102 N N . GLY A 1 327 ? -7.680 29.184 10.248 1.00 59.66 327 GLY A N 1
ATOM 2103 C CA . GLY A 1 327 ? -7.788 29.912 8.984 1.00 59.86 327 GLY A CA 1
ATOM 2104 C C . GLY A 1 327 ? -7.465 29.032 7.801 1.00 60.30 327 GLY A C 1
ATOM 2105 O O . GLY A 1 327 ? -7.649 29.435 6.659 1.00 60.69 327 GLY A O 1
ATOM 2106 N N . THR A 1 328 ? -6.972 27.828 8.090 1.00 60.74 328 THR A N 1
ATOM 2107 C CA . THR A 1 328 ? -6.867 26.752 7.114 1.00 61.02 328 THR A CA 1
ATOM 2108 C C . THR A 1 328 ? -7.399 25.460 7.747 1.00 61.71 328 THR A C 1
ATOM 2109 O O . THR A 1 328 ? -6.640 24.530 8.054 1.00 61.63 328 THR A O 1
ATOM 2113 N N . LEU A 1 329 ? -8.706 25.423 7.961 1.00 62.48 329 LEU A N 1
ATOM 2114 C CA . LEU A 1 329 ? -9.369 24.232 8.498 1.00 63.27 329 LEU A CA 1
ATOM 2115 C C . LEU A 1 329 ? -9.299 23.159 7.400 1.00 63.54 329 LEU A C 1
ATOM 2116 O O . LEU A 1 329 ? -9.860 23.341 6.318 1.00 63.06 329 LEU A O 1
ATOM 2121 N N . PRO A 1 330 ? -8.538 22.076 7.642 1.00 64.44 330 PRO A N 1
ATOM 2122 C CA . PRO A 1 330 ? -8.286 21.118 6.572 1.00 65.37 330 PRO A CA 1
ATOM 2123 C C . PRO A 1 330 ? -9.431 20.132 6.362 1.00 66.30 330 PRO A C 1
ATOM 2124 O O . PRO A 1 330 ? -10.124 19.785 7.309 1.00 66.40 330 PRO A O 1
ATOM 2128 N N . GLU A 1 331 ? -9.587 19.668 5.125 1.00 67.64 331 GLU A N 1
ATOM 2129 C CA . GLU A 1 331 ? -10.604 18.671 4.768 1.00 68.10 331 GLU A CA 1
ATOM 2130 C C . GLU A 1 331 ? -10.403 17.366 5.523 1.00 68.33 331 GLU A C 1
ATOM 2131 O O . GLU A 1 331 ? -11.347 16.648 5.799 1.00 68.50 331 GLU A O 1
ATOM 2137 N N . SER A 1 332 ? -9.156 17.078 5.867 1.00 68.76 332 SER A N 1
ATOM 2138 C CA . SER A 1 332 ? -8.803 15.837 6.527 1.00 68.81 332 SER A CA 1
ATOM 2139 C C . SER A 1 332 ? -8.970 15.902 8.014 1.00 68.87 332 SER A C 1
ATOM 2140 O O . SER A 1 332 ? -8.689 14.918 8.689 1.00 70.38 332 SER A O 1
ATOM 2143 N N . LEU A 1 333 ? -9.409 17.040 8.552 1.00 68.81 333 LEU A N 1
ATOM 2144 C CA . LEU A 1 333 ? -9.708 17.109 9.973 1.00 68.83 333 LEU A CA 1
ATOM 2145 C C . LEU A 1 333 ? -11.132 16.616 10.179 1.00 68.51 333 LEU A C 1
ATOM 2146 O O . LEU A 1 333 ? -12.086 17.263 9.777 1.00 68.27 333 LEU A O 1
ATOM 2151 N N . THR A 1 334 ? -11.230 15.478 10.859 1.00 68.51 334 THR A N 1
ATOM 2152 C CA . THR A 1 334 ? -12.443 14.705 11.010 1.00 67.80 334 THR A CA 1
ATOM 2153 C C . THR A 1 334 ? -12.702 14.570 12.481 1.00 67.10 334 THR A C 1
ATOM 2154 O O . THR A 1 334 ? -11.852 14.068 13.197 1.00 66.90 334 THR A O 1
ATOM 2158 N N . LEU A 1 335 ? -13.877 14.993 12.928 1.00 66.27 335 LEU A N 1
ATOM 2159 C CA . LEU A 1 335 ? -14.331 14.708 14.290 1.00 65.48 335 LEU A CA 1
ATOM 2160 C C . LEU A 1 335 ? -15.739 14.153 14.242 1.00 64.00 335 LEU A C 1
ATOM 2161 O O . LEU A 1 335 ? -16.550 14.558 13.411 1.00 62.30 335 LEU A O 1
ATOM 2166 N N . THR A 1 336 ? -16.021 13.228 15.147 1.00 63.40 336 THR A N 1
ATOM 2167 C CA . THR A 1 336 ? -17.353 12.645 15.285 1.00 62.59 336 THR A CA 1
ATOM 2168 C C . THR A 1 336 ? -18.365 13.766 15.567 1.00 61.38 336 THR A C 1
ATOM 2169 O O . THR A 1 336 ? -18.068 14.697 16.292 1.00 61.36 336 THR A O 1
ATOM 2173 N N . ASN A 1 337 ? -19.557 13.644 15.008 1.00 60.29 337 ASN A N 1
ATOM 2174 C CA . ASN A 1 337 ? -20.669 14.543 15.315 1.00 60.09 337 ASN A CA 1
ATOM 2175 C C . ASN A 1 337 ? -20.280 16.007 15.135 1.00 58.58 337 ASN A C 1
ATOM 2176 O O . ASN A 1 337 ? -20.556 16.842 15.986 1.00 57.41 337 ASN A O 1
ATOM 2181 N N . SER A 1 338 ? -19.634 16.282 14.009 1.00 57.63 338 SER A N 1
ATOM 2182 C CA . SER A 1 338 ? -19.177 17.633 13.685 1.00 57.88 338 SER A CA 1
ATOM 2183 C C . SER A 1 338 ? -20.121 18.374 12.721 1.00 57.56 338 SER A C 1
ATOM 2184 O O . SER A 1 338 ? -20.881 17.759 11.960 1.00 55.90 338 SER A O 1
ATOM 2187 N N . TYR A 1 339 ? -20.011 19.699 12.760 1.00 57.65 339 TYR A N 1
ATOM 2188 C CA . TYR A 1 339 ? -20.714 20.604 11.849 1.00 58.24 339 TYR A CA 1
ATOM 2189 C C . TYR A 1 339 ? -19.734 21.732 11.494 1.00 58.59 339 TYR A C 1
ATOM 2190 O O . TYR A 1 339 ? -19.226 22.398 12.369 1.00 59.30 339 TYR A O 1
ATOM 2199 N N . LYS A 1 340 ? -19.479 21.929 10.216 1.00 60.31 340 LYS A N 1
ATOM 2200 C CA . LYS A 1 340 ? -18.510 22.913 9.733 1.00 60.98 340 LYS A CA 1
ATOM 2201 C C . LYS A 1 340 ? -19.182 24.199 9.224 1.00 60.67 340 LYS A C 1
ATOM 2202 O O . LYS A 1 340 ? -20.090 24.128 8.416 1.00 60.53 340 LYS A O 1
ATOM 2208 N N . ILE A 1 341 ? -18.733 25.354 9.716 1.00 61.22 341 ILE A N 1
ATOM 2209 C CA . ILE A 1 341 ? -19.039 26.663 9.126 1.00 62.15 341 ILE A CA 1
ATOM 2210 C C . ILE A 1 341 ? -17.794 27.224 8.417 1.00 63.22 341 ILE A C 1
ATOM 2211 O O . ILE A 1 341 ? -16.730 27.364 9.030 1.00 63.95 341 ILE A O 1
ATOM 2216 N N . VAL A 1 342 ? -17.917 27.509 7.125 1.00 64.52 342 VAL A N 1
ATOM 2217 C CA . VAL A 1 342 ? -16.834 28.128 6.354 1.00 65.51 342 VAL A CA 1
ATOM 2218 C C . VAL A 1 342 ? -17.176 29.583 6.058 1.00 66.59 342 VAL A C 1
ATOM 2219 O O . VAL A 1 342 ? -18.147 29.871 5.369 1.00 66.64 342 VAL A O 1
ATOM 2223 N N . VAL A 1 343 ? -16.385 30.494 6.616 1.00 68.15 343 VAL A N 1
ATOM 2224 C CA . VAL A 1 343 ? -16.522 31.923 6.339 1.00 69.07 343 VAL A CA 1
ATOM 2225 C C . VAL A 1 343 ? -15.740 32.206 5.069 1.00 70.21 343 VAL A C 1
ATOM 2226 O O . VAL A 1 343 ? -14.516 32.079 5.048 1.00 70.65 343 VAL A O 1
ATOM 2230 N N . ASN A 1 344 ? -16.457 32.563 4.009 1.00 71.48 344 ASN A N 1
ATOM 2231 C CA . ASN A 1 344 ? -15.851 32.777 2.699 1.00 72.56 344 ASN A CA 1
ATOM 2232 C C . ASN A 1 344 ? -15.558 34.250 2.440 1.00 73.33 344 ASN A C 1
ATOM 2233 O O . ASN A 1 344 ? -15.103 34.599 1.357 1.00 73.45 344 ASN A O 1
ATOM 2238 N N . GLU A 1 345 ? -15.807 35.100 3.440 1.00 74.41 345 GLU A N 1
ATOM 2239 C CA . GLU A 1 345 ? -15.568 36.549 3.338 1.00 74.98 345 GLU A CA 1
ATOM 2240 C C . GLU A 1 345 ? -14.160 36.866 2.823 1.00 75.51 345 GLU A C 1
ATOM 2241 O O . GLU A 1 345 ? -13.953 37.873 2.137 1.00 75.82 345 GLU A O 1
ATOM 2247 N N . SER A 1 346 ? -13.209 35.997 3.165 1.00 76.09 346 SER A N 1
ATOM 2248 C CA . SER A 1 346 ? -11.847 36.044 2.639 1.00 76.29 346 SER A CA 1
ATOM 2249 C C . SER A 1 346 ? -11.812 36.209 1.118 1.00 76.78 346 SER A C 1
ATOM 2250 O O . SER A 1 346 ? -11.564 35.247 0.385 1.00 77.31 346 SER A O 1
ATOM 2253 N N . GLY A 1 348 ? -7.342 39.059 -0.401 1.00 76.51 348 GLY A N 1
ATOM 2254 C CA . GLY A 1 348 ? -8.061 40.366 -0.507 1.00 76.26 348 GLY A CA 1
ATOM 2255 C C . GLY A 1 348 ? -8.030 40.900 -1.925 1.00 76.38 348 GLY A C 1
ATOM 2256 O O . GLY A 1 348 ? -9.065 41.291 -2.480 1.00 76.41 348 GLY A O 1
ATOM 2257 N N . ARG A 1 349 ? -6.834 40.926 -2.509 1.00 76.19 349 ARG A N 1
ATOM 2258 C CA . ARG A 1 349 ? -6.640 41.433 -3.870 1.00 75.93 349 ARG A CA 1
ATOM 2259 C C . ARG A 1 349 ? -5.256 41.021 -4.395 1.00 75.72 349 ARG A C 1
ATOM 2260 O O . ARG A 1 349 ? -4.475 41.848 -4.879 1.00 75.77 349 ARG A O 1
ATOM 2268 N N . GLY A 1 350 ? -4.970 39.725 -4.295 1.00 75.27 350 GLY A N 1
ATOM 2269 C CA . GLY A 1 350 ? -3.657 39.187 -4.646 1.00 74.79 350 GLY A CA 1
ATOM 2270 C C . GLY A 1 350 ? -3.402 39.166 -6.142 1.00 74.40 350 GLY A C 1
ATOM 2271 O O . GLY A 1 350 ? -4.205 38.647 -6.914 1.00 74.64 350 GLY A O 1
ATOM 2272 N N . GLU A 1 351 ? -2.286 39.756 -6.555 1.00 73.75 351 GLU A N 1
ATOM 2273 C CA . GLU A 1 351 ? -1.832 39.666 -7.933 1.00 72.97 351 GLU A CA 1
ATOM 2274 C C . GLU A 1 351 ? -0.980 38.403 -8.031 1.00 72.18 351 GLU A C 1
ATOM 2275 O O . GLU A 1 351 ? 0.106 38.336 -7.455 1.00 72.07 351 GLU A O 1
ATOM 2281 N N . TYR A 1 352 ? -1.491 37.403 -8.750 1.00 71.38 352 TYR A N 1
ATOM 2282 C CA . TYR A 1 352 ? -0.909 36.055 -8.773 1.00 70.56 352 TYR A CA 1
ATOM 2283 C C . TYR A 1 352 ? -0.115 35.762 -10.049 1.00 69.69 352 TYR A C 1
ATOM 2284 O O . TYR A 1 352 ? -0.602 35.975 -11.153 1.00 69.34 352 TYR A O 1
ATOM 2293 N N . TYR A 1 353 ? 1.109 35.269 -9.872 1.00 69.03 353 TYR A N 1
ATOM 2294 C CA . TYR A 1 353 ? 1.955 34.778 -10.965 1.00 68.59 353 TYR A CA 1
ATOM 2295 C C . TYR A 1 353 ? 2.241 33.288 -10.783 1.00 67.83 353 TYR A C 1
ATOM 2296 O O . TYR A 1 353 ? 2.231 32.771 -9.662 1.00 67.18 353 TYR A O 1
ATOM 2305 N N . TYR A 1 354 ? 2.532 32.622 -11.896 1.00 67.06 354 TYR A N 1
ATOM 2306 C CA . TYR A 1 354 ? 2.721 31.178 -11.931 1.00 66.91 354 TYR A CA 1
ATOM 2307 C C . TYR A 1 354 ? 3.923 30.847 -12.795 1.00 66.71 354 TYR A C 1
ATOM 2308 O O . TYR A 1 354 ? 4.005 31.296 -13.939 1.00 66.29 354 TYR A O 1
ATOM 2317 N N . CYS A 1 355 ? 4.845 30.063 -12.235 1.00 66.81 355 CYS A N 1
ATOM 2318 C CA . CYS A 1 355 ? 6.096 29.686 -12.895 1.00 66.82 355 CYS A CA 1
ATOM 2319 C C . CYS A 1 355 ? 5.972 28.214 -13.341 1.00 66.51 355 CYS A C 1
ATOM 2320 O O . CYS A 1 355 ? 6.245 27.302 -12.563 1.00 66.69 355 CYS A O 1
ATOM 2323 N N . PRO A 1 356 ? 5.571 27.971 -14.598 1.00 65.88 356 PRO A N 1
ATOM 2324 C CA . PRO A 1 356 ? 5.234 26.614 -15.020 1.00 65.62 356 PRO A CA 1
ATOM 2325 C C . PRO A 1 356 ? 6.428 25.733 -15.397 1.00 65.25 356 PRO A C 1
ATOM 2326 O O . PRO A 1 356 ? 6.270 24.525 -15.553 1.00 65.53 356 PRO A O 1
ATOM 2330 N N . ASN A 1 357 ? 7.599 26.338 -15.566 1.00 65.06 357 ASN A N 1
ATOM 2331 C CA . ASN A 1 357 ? 8.811 25.627 -15.966 1.00 64.56 357 ASN A CA 1
ATOM 2332 C C . ASN A 1 357 ? 9.865 25.559 -14.871 1.00 63.90 357 ASN A C 1
ATOM 2333 O O . ASN A 1 357 ? 11.069 25.665 -15.152 1.00 63.44 357 ASN A O 1
ATOM 2338 N N . VAL A 1 358 ? 9.414 25.391 -13.629 1.00 62.49 358 VAL A N 1
ATOM 2339 C CA . VAL A 1 358 ? 10.323 25.208 -12.494 1.00 61.87 358 VAL A CA 1
ATOM 2340 C C . VAL A 1 358 ? 9.590 24.297 -11.518 1.00 61.38 358 VAL A C 1
ATOM 2341 O O . VAL A 1 358 ? 8.353 24.237 -11.519 1.00 59.49 358 VAL A O 1
ATOM 2345 N N . THR A 1 359 ? 10.359 23.549 -10.732 1.00 60.92 359 THR A N 1
ATOM 2346 C CA . THR A 1 359 ? 9.786 22.702 -9.702 1.00 60.78 359 THR A CA 1
ATOM 2347 C C . THR A 1 359 ? 10.820 22.393 -8.627 1.00 60.99 359 THR A C 1
ATOM 2348 O O . THR A 1 359 ? 12.020 22.287 -8.900 1.00 60.85 359 THR A O 1
ATOM 2352 N N . SER A 1 360 ? 10.341 22.294 -7.392 1.00 61.76 360 SER A N 1
ATOM 2353 C CA . SER A 1 360 ? 11.160 21.884 -6.278 1.00 62.32 360 SER A CA 1
ATOM 2354 C C . SER A 1 360 ? 10.973 20.413 -5.989 1.00 63.09 360 SER A C 1
ATOM 2355 O O . SER A 1 360 ? 11.430 19.933 -4.954 1.00 63.46 360 SER A O 1
ATOM 2358 N N . GLU A 1 361 ? 10.310 19.692 -6.891 1.00 64.33 361 GLU A N 1
ATOM 2359 C CA . GLU A 1 361 ? 10.049 18.270 -6.697 1.00 64.86 361 GLU A CA 1
ATOM 2360 C C . GLU A 1 361 ? 11.348 17.587 -6.296 1.00 65.16 361 GLU A C 1
ATOM 2361 O O . GLU A 1 361 ? 12.377 17.781 -6.955 1.00 64.28 361 GLU A O 1
ATOM 2367 N N . LEU A 1 362 ? 11.298 16.782 -5.240 1.00 65.76 362 LEU A N 1
ATOM 2368 C CA . LEU A 1 362 ? 12.527 16.292 -4.592 1.00 66.95 362 LEU A CA 1
ATOM 2369 C C . LEU A 1 362 ? 13.560 15.715 -5.549 1.00 67.21 362 LEU A C 1
ATOM 2370 O O . LEU A 1 362 ? 14.717 16.115 -5.507 1.00 67.23 362 LEU A O 1
ATOM 2375 N N . ARG A 1 363 ? 13.145 14.771 -6.390 1.00 67.40 363 ARG A N 1
ATOM 2376 C CA . ARG A 1 363 ? 14.057 14.106 -7.318 1.00 67.96 363 ARG A CA 1
ATOM 2377 C C . ARG A 1 363 ? 14.649 15.033 -8.398 1.00 67.24 363 ARG A C 1
ATOM 2378 O O . ARG A 1 363 ? 15.679 14.718 -9.001 1.00 66.37 363 ARG A O 1
ATOM 2386 N N . LYS A 1 364 ? 13.981 16.155 -8.652 1.00 66.69 364 LYS A N 1
ATOM 2387 C CA . LYS A 1 364 ? 14.418 17.100 -9.668 1.00 66.36 364 LYS A CA 1
ATOM 2388 C C . LYS A 1 364 ? 14.986 18.390 -9.078 1.00 64.73 364 LYS A C 1
ATOM 2389 O O . LYS A 1 364 ? 15.419 19.256 -9.819 1.00 64.93 364 LYS A O 1
ATOM 2395 N N . ARG A 1 365 ? 14.992 18.512 -7.762 1.00 63.24 365 ARG A N 1
ATOM 2396 C CA . ARG A 1 365 ? 15.257 19.795 -7.119 1.00 63.12 365 ARG A CA 1
ATOM 2397 C C . ARG A 1 365 ? 16.624 20.370 -7.518 1.00 62.93 365 ARG A C 1
ATOM 2398 O O . ARG A 1 365 ? 16.702 21.519 -7.959 1.00 64.05 365 ARG A O 1
ATOM 2406 N N . ASN A 1 366 ? 17.676 19.557 -7.415 1.00 61.73 366 ASN A N 1
ATOM 2407 C CA . ASN A 1 366 ? 19.033 19.984 -7.720 1.00 61.34 366 ASN A CA 1
ATOM 2408 C C . ASN A 1 366 ? 19.155 20.615 -9.105 1.00 60.54 366 ASN A C 1
ATOM 2409 O O . ASN A 1 366 ? 19.773 21.657 -9.279 1.00 59.64 366 ASN A O 1
ATOM 2414 N N . SER A 1 367 ? 18.529 19.979 -10.084 1.00 60.30 367 SER A N 1
ATOM 2415 C CA . SER A 1 367 ? 18.621 20.419 -11.463 1.00 59.42 367 SER A CA 1
ATOM 2416 C C . SER A 1 367 ? 17.865 21.745 -11.720 1.00 58.12 367 SER A C 1
ATOM 2417 O O . SER A 1 367 ? 18.163 22.471 -12.685 1.00 58.47 367 SER A O 1
ATOM 2420 N N . ASN A 1 368 ? 16.917 22.065 -10.845 1.00 57.32 368 ASN A N 1
ATOM 2421 C CA . ASN A 1 368 ? 16.152 23.310 -10.904 1.00 56.75 368 ASN A CA 1
ATOM 2422 C C . ASN A 1 368 ? 16.760 24.494 -10.150 1.00 56.40 368 ASN A C 1
ATOM 2423 O O . ASN A 1 368 ? 16.375 25.638 -10.381 1.00 56.97 368 ASN A O 1
ATOM 2428 N N . ILE A 1 369 ? 17.740 24.229 -9.286 1.00 55.89 369 ILE A N 1
ATOM 2429 C CA . ILE A 1 369 ? 18.387 25.286 -8.495 1.00 55.42 369 ILE A CA 1
ATOM 2430 C C . ILE A 1 369 ? 18.819 26.481 -9.370 1.00 55.07 369 ILE A C 1
ATOM 2431 O O . ILE A 1 369 ? 18.544 27.617 -8.998 1.00 55.30 369 ILE A O 1
ATOM 2436 N N . PRO A 1 370 ? 19.464 26.239 -10.530 1.00 55.06 370 PRO A N 1
ATOM 2437 C CA . PRO A 1 370 ? 19.826 27.403 -11.339 1.00 55.81 370 PRO A CA 1
ATOM 2438 C C . PRO A 1 370 ? 18.644 28.221 -11.853 1.00 55.66 370 PRO A C 1
ATOM 2439 O O . PRO A 1 370 ? 18.745 29.433 -11.965 1.00 55.79 370 PRO A O 1
ATOM 2443 N N . ILE A 1 371 ? 17.535 27.565 -12.135 1.00 55.96 371 ILE A N 1
ATOM 2444 C CA . ILE A 1 371 ? 16.348 28.255 -12.600 1.00 56.02 371 ILE A CA 1
ATOM 2445 C C . ILE A 1 371 ? 15.775 29.126 -11.470 1.00 56.23 371 ILE A C 1
ATOM 2446 O O . ILE A 1 371 ? 15.418 30.279 -11.695 1.00 55.52 371 ILE A O 1
ATOM 2451 N N . TYR A 1 372 ? 15.675 28.561 -10.267 1.00 56.47 372 TYR A N 1
ATOM 2452 C CA . TYR A 1 372 ? 15.212 29.326 -9.098 1.00 56.51 372 TYR A CA 1
ATOM 2453 C C . TYR A 1 372 ? 16.085 30.565 -8.884 1.00 56.29 372 TYR A C 1
ATOM 2454 O O . TYR A 1 372 ? 15.574 31.675 -8.737 1.00 55.21 372 TYR A O 1
ATOM 2463 N N . SER A 1 373 ? 17.402 30.380 -8.917 1.00 56.35 373 SER A N 1
ATOM 2464 C CA . SER A 1 373 ? 18.314 31.489 -8.645 1.00 56.42 373 SER A CA 1
ATOM 2465 C C . SER A 1 373 ? 18.119 32.629 -9.667 1.00 56.27 373 SER A C 1
ATOM 2466 O O . SER A 1 373 ? 18.075 33.794 -9.304 1.00 55.29 373 SER A O 1
ATOM 2469 N N . ILE A 1 374 ? 17.944 32.277 -10.930 1.00 56.89 374 ILE A N 1
ATOM 2470 C CA . ILE A 1 374 ? 17.749 33.272 -11.994 1.00 57.56 374 ILE A CA 1
ATOM 2471 C C . ILE A 1 374 ? 16.383 33.960 -11.832 1.00 57.81 374 ILE A C 1
ATOM 2472 O O . ILE A 1 374 ? 16.278 35.184 -11.935 1.00 57.21 374 ILE A O 1
ATOM 2477 N N . LEU A 1 375 ? 15.344 33.177 -11.570 1.00 57.82 375 LEU A N 1
ATOM 2478 C CA . LEU A 1 375 ? 14.013 33.756 -11.367 1.00 58.58 375 LEU A CA 1
ATOM 2479 C C . LEU A 1 375 ? 14.001 34.737 -10.197 1.00 58.65 375 LEU A C 1
ATOM 2480 O O . LEU A 1 375 ? 13.393 35.798 -10.287 1.00 58.41 375 LEU A O 1
ATOM 2485 N N . LEU A 1 376 ? 14.673 34.384 -9.108 1.00 59.12 376 LEU A N 1
ATOM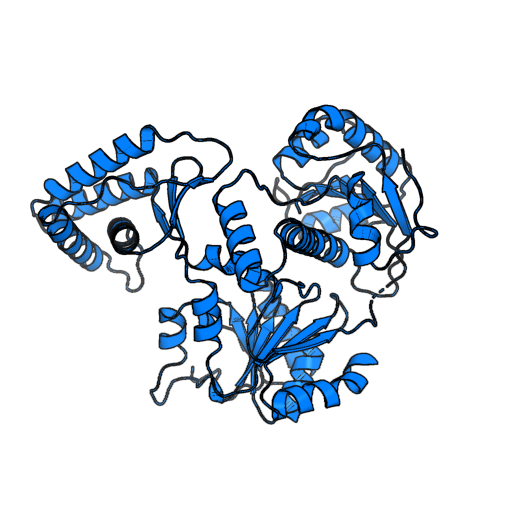 2486 C CA . LEU A 1 376 ? 14.621 35.194 -7.894 1.00 59.87 376 LEU A CA 1
ATOM 2487 C C . LEU A 1 376 ? 15.332 36.514 -8.107 1.00 59.84 376 LEU A C 1
ATOM 2488 O O . LEU A 1 376 ? 14.879 37.543 -7.627 1.00 59.15 376 LEU A O 1
ATOM 2493 N N . LYS A 1 377 ? 16.427 36.487 -8.855 1.00 60.54 377 LYS A N 1
ATOM 2494 C CA . LYS A 1 377 ? 17.170 37.709 -9.158 1.00 61.32 377 LYS A CA 1
ATOM 2495 C C . LYS A 1 377 ? 16.353 38.633 -10.062 1.00 61.42 377 LYS A C 1
ATOM 2496 O O . LYS A 1 377 ? 16.289 39.830 -9.841 1.00 61.18 377 LYS A O 1
ATOM 2502 N N . ARG A 1 378 ? 15.708 38.041 -11.053 1.00 62.29 378 ARG A N 1
ATOM 2503 C CA . ARG A 1 378 ? 14.748 38.714 -11.917 1.00 62.77 378 ARG A CA 1
ATOM 2504 C C . ARG A 1 378 ? 13.549 39.304 -11.146 1.00 62.54 378 ARG A C 1
ATOM 2505 O O . ARG A 1 378 ? 13.001 40.326 -11.540 1.00 61.90 378 ARG A O 1
ATOM 2513 N N . ILE A 1 379 ? 13.129 38.655 -10.063 1.00 62.94 379 ILE A N 1
ATOM 2514 C CA . ILE A 1 379 ? 12.008 39.168 -9.252 1.00 63.23 379 ILE A CA 1
ATOM 2515 C C . ILE A 1 379 ? 12.474 40.294 -8.327 1.00 63.72 379 ILE A C 1
ATOM 2516 O O . ILE A 1 379 ? 11.765 41.287 -8.136 1.00 63.37 379 ILE A O 1
ATOM 2521 N N . TYR A 1 380 ? 13.668 40.131 -7.762 1.00 64.27 380 TYR A N 1
ATOM 2522 C CA . TYR A 1 380 ? 14.251 41.130 -6.880 1.00 64.61 380 TYR A CA 1
ATOM 2523 C C . TYR A 1 380 ? 14.518 42.447 -7.620 1.00 64.92 380 TYR A C 1
ATOM 2524 O O . TYR A 1 380 ? 14.147 43.523 -7.144 1.00 64.51 380 TYR A O 1
ATOM 2533 N N . GLU A 1 381 ? 15.156 42.358 -8.783 1.00 65.51 381 GLU A N 1
ATOM 2534 C CA . GLU A 1 381 ? 15.517 43.553 -9.544 1.00 65.92 381 GLU A CA 1
ATOM 2535 C C . GLU A 1 381 ? 14.291 44.332 -10.033 1.00 66.26 381 GLU A C 1
ATOM 2536 O O . GLU A 1 381 ? 14.279 45.562 -10.009 1.00 66.33 381 GLU A O 1
ATOM 2542 N N . ASN A 1 382 ? 13.251 43.613 -10.447 1.00 66.57 382 ASN A N 1
ATOM 2543 C CA . ASN A 1 382 ? 12.051 44.244 -11.001 1.00 66.45 382 ASN A CA 1
ATOM 2544 C C . ASN A 1 382 ? 11.011 44.645 -9.945 1.00 66.40 382 ASN A C 1
ATOM 2545 O O . ASN A 1 382 ? 9.957 45.192 -10.282 1.00 66.44 382 ASN A O 1
ATOM 2550 N N . SER A 1 383 ? 11.328 44.388 -8.676 1.00 66.03 383 SER A N 1
ATOM 2551 C CA . SER A 1 383 ? 10.565 44.920 -7.544 1.00 65.80 383 SER A CA 1
ATOM 2552 C C . SER A 1 383 ? 11.238 46.207 -7.057 1.00 65.64 383 SER A C 1
ATOM 2553 O O . SER A 1 383 ? 12.397 46.468 -7.383 1.00 65.28 383 SER A O 1
ATOM 2556 N N . SER A 1 384 ? 10.501 47.009 -6.291 1.00 65.43 384 SER A N 1
ATOM 2557 C CA . SER A 1 384 ? 11.045 48.235 -5.696 1.00 65.24 384 SER A CA 1
ATOM 2558 C C . SER A 1 384 ? 11.200 48.112 -4.176 1.00 65.10 384 SER A C 1
ATOM 2559 O O . SER A 1 384 ? 12.090 48.739 -3.599 1.00 65.36 384 SER A O 1
ATOM 2562 N N . LYS A 1 385 ? 10.322 47.332 -3.540 1.00 64.58 385 LYS A N 1
ATOM 2563 C CA . LYS A 1 385 ? 10.435 47.004 -2.115 1.00 64.30 385 LYS A CA 1
ATOM 2564 C C . LYS A 1 385 ? 11.053 45.606 -1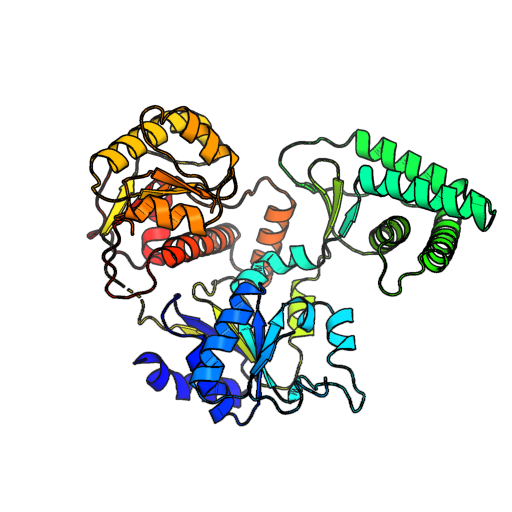.913 1.00 63.97 385 LYS A C 1
ATOM 2565 O O . LYS A 1 385 ? 11.295 44.862 -2.875 1.00 63.71 385 LYS A O 1
ATOM 2571 N N . SER A 1 386 ? 11.302 45.258 -0.652 1.00 63.43 386 SER A N 1
ATOM 2572 C CA . SER A 1 386 ? 11.808 43.929 -0.296 1.00 63.01 386 SER A CA 1
ATOM 2573 C C . SER A 1 386 ? 10.888 42.803 -0.776 1.00 62.48 386 SER A C 1
ATOM 2574 O O . SER A 1 386 ? 9.697 43.013 -1.034 1.00 62.13 386 SER A O 1
ATOM 2577 N N . VAL A 1 387 ? 11.473 41.612 -0.885 1.00 61.99 387 VAL A N 1
ATOM 2578 C CA . VAL A 1 387 ? 10.789 40.422 -1.391 1.00 61.60 387 VAL A CA 1
ATOM 2579 C C . VAL A 1 387 ? 10.925 39.241 -0.419 1.00 61.45 387 VAL A C 1
ATOM 2580 O O . VAL A 1 387 ? 12.039 38.779 -0.150 1.00 61.73 387 VAL A O 1
ATOM 2584 N N . LEU A 1 388 ? 9.794 38.753 0.091 1.00 60.82 388 LEU A N 1
ATOM 2585 C CA . LEU A 1 388 ? 9.755 37.523 0.882 1.00 60.60 388 LEU A CA 1
ATOM 2586 C C . LEU A 1 388 ? 9.845 36.296 -0.030 1.00 60.12 388 LEU A C 1
ATOM 2587 O O . LEU A 1 388 ? 9.092 36.196 -0.990 1.00 60.30 388 LEU A O 1
ATOM 2592 N N . VAL A 1 389 ? 10.752 35.369 0.272 1.00 59.23 389 VAL A N 1
ATOM 2593 C CA . VAL A 1 389 ? 10.855 34.126 -0.478 1.00 58.78 389 VAL A CA 1
ATOM 2594 C C . VAL A 1 389 ? 10.769 32.959 0.489 1.00 58.29 389 VAL A C 1
ATOM 2595 O O . VAL A 1 389 ? 11.502 32.913 1.469 1.00 57.96 389 VAL A O 1
ATOM 2599 N N . PHE A 1 390 ? 9.871 32.024 0.204 1.00 57.97 390 PHE A N 1
ATOM 2600 C CA . PHE A 1 390 ? 9.683 30.852 1.042 1.00 58.14 390 PHE A CA 1
ATOM 2601 C C . PHE A 1 390 ? 10.127 29.605 0.320 1.00 57.96 390 PHE A C 1
ATOM 2602 O O . PHE A 1 390 ? 9.753 29.401 -0.822 1.00 57.80 390 PHE A O 1
ATOM 2610 N N . PHE A 1 391 ? 10.910 28.770 1.004 1.00 58.23 391 PHE A N 1
ATOM 2611 C CA . PHE A 1 391 ? 11.369 27.493 0.460 1.00 58.54 391 PHE A CA 1
ATOM 2612 C C . PHE A 1 391 ? 10.771 26.369 1.279 1.00 59.05 391 PHE A C 1
ATOM 2613 O O . PHE A 1 391 ? 10.515 26.553 2.453 1.00 59.24 391 PHE A O 1
ATOM 2621 N N . PRO A 1 392 ? 10.536 25.199 0.658 1.00 60.13 392 PRO A N 1
ATOM 2622 C CA . PRO A 1 392 ? 10.035 24.034 1.397 1.00 61.06 392 PRO A CA 1
ATOM 2623 C C . PRO A 1 392 ? 11.017 23.477 2.445 1.00 62.20 392 PRO A C 1
ATOM 2624 O O . PRO A 1 392 ? 10.606 22.686 3.296 1.00 62.91 392 PRO A O 1
ATOM 2628 N N . SER A 1 393 ? 12.287 23.872 2.392 1.00 62.82 393 SER A N 1
ATOM 2629 C CA . SER A 1 393 ? 13.271 23.394 3.372 1.00 63.02 393 SER A CA 1
ATOM 2630 C C . SER A 1 393 ? 14.421 24.357 3.497 1.00 63.66 393 SER A C 1
ATOM 2631 O O . SER A 1 393 ? 14.632 25.212 2.625 1.00 63.79 393 SER A O 1
ATOM 2634 N N . TYR A 1 394 ? 15.170 24.223 4.588 1.00 64.26 394 TYR A N 1
ATOM 2635 C CA . TYR A 1 394 ? 16.334 25.060 4.795 1.00 64.28 394 TYR A CA 1
ATOM 2636 C C . TYR A 1 394 ? 17.453 24.608 3.862 1.00 64.61 394 TYR A C 1
ATOM 2637 O O . TYR A 1 394 ? 18.169 25.439 3.310 1.00 63.79 394 TYR A O 1
ATOM 2646 N N . GLU A 1 395 ? 17.590 23.293 3.683 1.00 65.15 395 GLU A N 1
ATOM 2647 C CA . GLU A 1 395 ? 18.525 22.762 2.697 1.00 65.19 395 GLU A CA 1
ATOM 2648 C C . GLU A 1 395 ? 18.348 23.457 1.325 1.00 64.26 395 GLU A C 1
ATOM 2649 O O . GLU A 1 395 ? 19.310 23.910 0.726 1.00 64.19 395 GLU A O 1
ATOM 2655 N N . MET A 1 396 ? 17.114 23.574 0.853 1.00 63.35 396 MET A N 1
ATOM 2656 C CA . MET A 1 396 ? 16.880 24.236 -0.425 1.00 62.91 396 MET A CA 1
ATOM 2657 C C . MET A 1 396 ? 17.223 25.720 -0.385 1.00 62.73 396 MET A C 1
ATOM 2658 O O . MET A 1 396 ? 17.863 26.228 -1.302 1.00 62.42 396 MET A O 1
ATOM 2663 N N . LEU A 1 397 ? 16.766 26.410 0.661 1.00 62.28 397 LEU A N 1
ATOM 2664 C CA . LEU A 1 397 ? 17.068 27.830 0.866 1.00 62.13 397 LEU A CA 1
ATOM 2665 C C . LEU A 1 397 ? 18.538 28.130 0.672 1.00 61.92 397 LEU A C 1
ATOM 2666 O O . LEU A 1 397 ? 18.905 29.049 -0.063 1.00 61.21 397 LEU A O 1
ATOM 2671 N N . GLU A 1 398 ? 19.376 27.356 1.351 1.00 62.30 398 GLU A N 1
ATOM 2672 C CA . GLU A 1 398 ? 20.811 27.531 1.268 1.00 62.71 398 GLU A CA 1
ATOM 2673 C C . GLU A 1 398 ? 21.359 27.223 -0.120 1.00 62.34 398 GLU A C 1
ATOM 2674 O O . GLU A 1 398 ? 22.243 27.936 -0.610 1.00 61.65 398 GLU A O 1
ATOM 2680 N N . SER A 1 399 ? 20.852 26.165 -0.751 1.00 62.16 399 SER A N 1
ATOM 2681 C CA . SER A 1 399 ? 21.366 25.780 -2.071 1.00 62.18 399 SER A CA 1
ATOM 2682 C C . SER A 1 399 ? 21.094 26.891 -3.089 1.00 61.66 399 SER A C 1
ATOM 2683 O O . SER A 1 399 ? 21.957 27.189 -3.923 1.00 61.26 399 SER A O 1
ATOM 2686 N N . VAL A 1 400 ? 19.945 27.553 -2.976 1.00 60.66 400 VAL A N 1
ATOM 2687 C CA . VAL A 1 400 ? 19.678 28.741 -3.793 1.00 60.70 400 VAL A CA 1
ATOM 2688 C C . VAL A 1 400 ? 20.493 29.971 -3.342 1.00 60.71 400 VAL A C 1
ATOM 2689 O O . VAL A 1 400 ? 21.042 30.703 -4.177 1.00 60.49 400 VAL A O 1
ATOM 2693 N N . ARG A 1 401 ? 20.594 30.191 -2.032 1.00 61.24 401 ARG A N 1
ATOM 2694 C CA . ARG A 1 401 ? 21.278 31.394 -1.499 1.00 61.68 401 ARG A CA 1
ATOM 2695 C C . ARG A 1 401 ? 22.698 31.600 -2.043 1.00 61.58 401 ARG A C 1
ATOM 2696 O O . ARG A 1 401 ? 23.055 32.712 -2.407 1.00 62.21 401 ARG A O 1
ATOM 2704 N N . ILE A 1 402 ? 23.504 30.541 -2.107 1.00 61.72 402 ILE A N 1
ATOM 2705 C CA . ILE A 1 402 ? 24.885 30.642 -2.637 1.00 62.05 402 ILE A CA 1
ATOM 2706 C C . ILE A 1 402 ? 24.995 31.091 -4.115 1.00 61.78 402 ILE A C 1
ATOM 2707 O O . ILE A 1 402 ? 26.098 31.284 -4.603 1.00 61.85 402 ILE A O 1
ATOM 2712 N N . HIS A 1 403 ? 23.865 31.206 -4.823 1.00 61.78 403 HIS A N 1
ATOM 2713 C CA . HIS A 1 403 ? 23.830 31.698 -6.203 1.00 61.72 403 HIS A CA 1
ATOM 2714 C C . HIS A 1 403 ? 23.130 33.046 -6.322 1.00 62.18 403 HIS A C 1
ATOM 2715 O O . HIS A 1 403 ? 22.681 33.421 -7.406 1.00 61.81 403 HIS A O 1
ATOM 2722 N N . LEU A 1 404 ? 23.028 33.770 -5.210 1.00 63.10 404 LEU A N 1
ATOM 2723 C CA . LEU A 1 404 ? 22.420 35.101 -5.214 1.00 63.86 404 LEU A CA 1
ATOM 2724 C C . LEU A 1 404 ? 23.444 36.162 -4.793 1.00 64.60 404 LEU A C 1
ATOM 2725 O O . LEU A 1 404 ? 23.092 37.179 -4.195 1.00 64.40 404 LEU A O 1
ATOM 2730 N N . SER A 1 405 ? 24.711 35.907 -5.109 1.00 65.17 405 SER A N 1
ATOM 2731 C CA . SER A 1 405 ? 25.781 36.860 -4.843 1.00 66.03 405 SER A CA 1
ATOM 2732 C C . SER A 1 405 ? 25.467 38.169 -5.556 1.00 66.57 405 SER A C 1
ATOM 2733 O O . SER A 1 405 ? 25.002 38.164 -6.703 1.00 66.95 405 SER A O 1
ATOM 2736 N N . GLY A 1 406 ? 25.688 39.280 -4.865 1.00 67.06 406 GLY A N 1
ATOM 2737 C CA . GLY A 1 406 ? 25.368 40.598 -5.411 1.00 67.83 406 GLY A CA 1
ATOM 2738 C C . GLY A 1 406 ? 23.971 41.090 -5.065 1.00 68.30 406 GLY A C 1
ATOM 2739 O O . GLY A 1 406 ? 23.646 42.256 -5.306 1.00 68.56 406 GLY A O 1
ATOM 2740 N N . ILE A 1 407 ? 23.141 40.204 -4.519 1.00 68.88 407 ILE A N 1
ATOM 2741 C CA . ILE A 1 407 ? 21.822 40.569 -4.026 1.00 69.34 407 ILE A CA 1
ATOM 2742 C C . ILE A 1 407 ? 21.865 40.514 -2.506 1.00 69.80 407 ILE A C 1
ATOM 2743 O O . ILE A 1 407 ? 22.293 39.499 -1.946 1.00 69.75 407 ILE A O 1
ATOM 2748 N N . PRO A 1 408 ? 21.447 41.611 -1.833 1.00 70.26 408 PRO A N 1
ATOM 2749 C CA . PRO A 1 408 ? 21.286 41.627 -0.377 1.00 70.73 408 PRO A CA 1
ATOM 2750 C C . PRO A 1 408 ? 20.257 40.607 0.111 1.00 71.09 408 PRO A C 1
ATOM 2751 O O . PRO A 1 408 ? 19.135 40.575 -0.388 1.00 70.52 408 PRO A O 1
ATOM 2755 N N . VAL A 1 409 ? 20.653 39.803 1.092 1.00 71.90 409 VAL A N 1
ATOM 2756 C CA . VAL A 1 409 ? 19.845 38.707 1.582 1.00 72.72 409 VAL A CA 1
ATOM 2757 C C . VAL A 1 409 ? 19.735 38.730 3.096 1.00 73.50 409 VAL A C 1
ATOM 2758 O O . VAL A 1 409 ? 20.732 38.902 3.800 1.00 73.60 409 VAL A O 1
ATOM 2762 N N . ILE A 1 410 ? 18.506 38.570 3.579 1.00 74.59 410 ILE A N 1
ATOM 2763 C CA . ILE A 1 410 ? 18.225 38.398 4.995 1.00 75.59 410 ILE A CA 1
ATOM 2764 C C . ILE A 1 410 ? 17.658 36.998 5.213 1.00 76.45 410 ILE A C 1
ATOM 2765 O O . ILE A 1 410 ? 16.730 36.597 4.519 1.00 76.07 410 ILE A O 1
ATOM 2770 N N . GLU A 1 411 ? 18.235 36.261 6.158 1.00 77.90 411 GLU A N 1
ATOM 2771 C CA . GLU A 1 411 ? 17.628 35.039 6.686 1.00 79.28 411 GLU A CA 1
ATOM 2772 C C . GLU A 1 411 ? 17.115 35.359 8.075 1.00 80.37 411 GLU A C 1
ATOM 2773 O O . GLU A 1 411 ? 17.489 36.385 8.643 1.00 80.59 411 GLU A O 1
ATOM 2779 N N . GLU A 1 412 ? 16.271 34.492 8.629 1.00 81.74 412 GLU A N 1
ATOM 2780 C CA . GLU A 1 412 ? 15.794 34.693 9.997 1.00 82.96 412 GLU A CA 1
ATOM 2781 C C . GLU A 1 412 ? 16.809 34.199 11.035 1.00 84.05 412 GLU A C 1
ATOM 2782 O O . GLU A 1 412 ? 17.684 34.976 11.446 1.00 84.27 412 GLU A O 1
ATOM 2788 N N . ASN A 1 413 ? 16.725 32.931 11.448 1.00 85.20 413 ASN A N 1
ATOM 2789 C CA . ASN A 1 413 ? 17.474 32.487 12.639 1.00 85.97 413 ASN A CA 1
ATOM 2790 C C . ASN A 1 413 ? 18.996 32.592 12.484 1.00 86.85 413 ASN A C 1
ATOM 2791 O O . ASN A 1 413 ? 19.715 32.746 13.483 1.00 87.10 413 ASN A O 1
ATOM 2796 N N . LYS A 1 414 ? 19.479 32.530 11.240 1.00 87.75 414 LYS A N 1
ATOM 2797 C CA . LYS A 1 414 ? 20.877 32.837 10.937 1.00 88.17 414 LYS A CA 1
ATOM 2798 C C . LYS A 1 414 ? 21.198 34.241 11.460 1.00 88.90 414 LYS A C 1
ATOM 2799 O O . LYS A 1 414 ? 20.970 35.240 10.769 1.00 89.17 414 LYS A O 1
ATOM 2805 N N . LYS A 1 415 ? 21.679 34.298 12.705 1.00 89.49 415 LYS A N 1
ATOM 2806 C CA . LYS A 1 415 ? 22.095 35.541 13.382 1.00 89.85 415 LYS A CA 1
ATOM 2807 C C . LYS A 1 415 ? 20.979 36.549 13.700 1.00 90.26 415 LYS A C 1
ATOM 2808 O O . LYS A 1 415 ? 21.104 37.322 14.650 1.00 90.29 415 LYS A O 1
ATOM 2814 N N . THR A 1 416 ? 19.890 36.527 12.934 1.00 90.79 416 THR A N 1
ATOM 2815 C CA . THR A 1 416 ? 18.926 37.630 12.926 1.00 91.01 416 THR A CA 1
ATOM 2816 C C . THR A 1 416 ? 17.625 37.317 13.675 1.00 91.28 416 THR A C 1
ATOM 2817 O O . THR A 1 416 ? 17.058 36.228 13.539 1.00 91.33 416 THR A O 1
ATOM 2821 N N . ARG A 1 417 ? 17.169 38.284 14.472 1.00 91.57 417 ARG A N 1
ATOM 2822 C CA . ARG A 1 417 ? 15.856 38.215 15.117 1.00 91.68 417 ARG A CA 1
ATOM 2823 C C . ARG A 1 417 ? 14.846 39.017 14.293 1.00 91.85 417 ARG A C 1
ATOM 2824 O O . ARG A 1 417 ? 15.174 40.100 13.799 1.00 91.93 417 ARG A O 1
ATOM 2832 N N . HIS A 1 418 ? 13.623 38.491 14.163 1.00 91.88 418 HIS A N 1
ATOM 2833 C CA . HIS A 1 418 ? 12.548 39.148 13.397 1.00 91.73 418 HIS A CA 1
ATOM 2834 C C . HIS A 1 418 ? 12.551 40.674 13.558 1.00 91.68 418 HIS A C 1
ATOM 2835 O O . HIS A 1 418 ? 12.427 41.406 12.572 1.00 91.68 418 HIS A O 1
ATOM 2842 N N . GLU A 1 419 ? 12.698 41.139 14.802 1.00 91.36 419 GLU A N 1
ATOM 2843 C CA . GLU A 1 419 ? 12.813 42.572 15.099 1.00 91.10 419 GLU A CA 1
ATOM 2844 C C . GLU A 1 419 ? 13.797 43.261 14.158 1.00 90.79 419 GLU A C 1
ATOM 2845 O O . GLU A 1 419 ? 13.520 44.344 13.640 1.00 90.81 419 GLU A O 1
ATOM 2851 N N . GLU A 1 420 ? 14.947 42.626 13.949 1.00 90.37 420 GLU A N 1
ATOM 2852 C CA . GLU A 1 420 ? 15.998 43.190 13.110 1.00 90.04 420 GLU A CA 1
ATOM 2853 C C . GLU A 1 420 ? 15.612 43.199 11.633 1.00 89.65 420 GLU A C 1
ATOM 2854 O O . GLU A 1 420 ? 15.933 44.147 10.914 1.00 89.69 420 GLU A O 1
ATOM 2860 N N . VAL A 1 421 ? 14.924 42.147 11.191 1.00 89.20 421 VAL A N 1
ATOM 2861 C CA . VAL A 1 421 ? 14.479 42.035 9.799 1.00 88.76 421 VAL A CA 1
ATOM 2862 C C . VAL A 1 421 ? 13.681 43.274 9.385 1.00 88.35 421 VAL A C 1
ATOM 2863 O O . VAL A 1 421 ? 14.035 43.948 8.414 1.00 88.26 421 VAL A O 1
ATOM 2867 N N . LEU A 1 422 ? 12.629 43.575 10.149 1.00 87.78 422 LEU A N 1
ATOM 2868 C CA . LEU A 1 422 ? 11.722 44.695 9.856 1.00 87.24 422 LEU A CA 1
ATOM 2869 C C . LEU A 1 422 ? 12.453 46.033 9.788 1.00 86.71 422 LEU A C 1
ATOM 2870 O O . LEU A 1 422 ? 12.164 46.865 8.924 1.00 86.64 422 LEU A O 1
ATOM 2875 N N . GLU A 1 423 ? 13.396 46.234 10.704 1.00 86.14 423 GLU A N 1
ATOM 2876 C CA . GLU A 1 423 ? 14.175 47.468 10.754 1.00 85.60 423 GLU A CA 1
ATOM 2877 C C . GLU A 1 423 ? 14.984 47.677 9.480 1.00 85.01 423 GLU A C 1
ATOM 2878 O O . GLU A 1 423 ? 15.056 48.791 8.953 1.00 85.04 423 GLU A O 1
ATOM 2884 N N . LEU A 1 424 ? 15.599 46.603 8.999 1.00 84.27 424 LEU A N 1
ATOM 2885 C CA . LEU A 1 424 ? 16.339 46.637 7.740 1.00 83.74 424 LEU A CA 1
ATOM 2886 C C . LEU A 1 424 ? 15.412 46.873 6.547 1.00 83.22 424 LEU A C 1
ATOM 2887 O O . LEU A 1 424 ? 15.758 47.621 5.630 1.00 83.18 424 LEU A O 1
ATOM 2892 N N . MET A 1 425 ? 14.232 46.249 6.572 1.00 82.65 425 MET A N 1
ATOM 2893 C CA . MET A 1 425 ? 13.268 46.366 5.472 1.00 82.15 425 MET A CA 1
ATOM 2894 C C . MET A 1 425 ? 12.845 47.811 5.218 1.00 81.71 425 MET A C 1
ATOM 2895 O O . MET A 1 425 ? 12.820 48.259 4.071 1.00 81.93 425 MET A O 1
ATOM 2900 N N . LYS A 1 426 ? 12.520 48.538 6.285 1.00 80.99 426 LYS A N 1
ATOM 2901 C CA . LYS A 1 426 ? 12.138 49.948 6.163 1.00 80.25 426 LYS A CA 1
ATOM 2902 C C . LYS A 1 426 ? 13.243 50.806 5.541 1.00 79.57 426 LYS A C 1
ATOM 2903 O O . LYS A 1 426 ? 12.956 51.819 4.901 1.00 79.60 426 LYS A O 1
ATOM 2909 N N . THR A 1 427 ? 14.498 50.398 5.721 1.00 78.68 427 THR A N 1
ATOM 2910 C CA . THR A 1 427 ? 15.644 51.175 5.240 1.00 77.94 427 THR A CA 1
ATOM 2911 C C . THR A 1 427 ? 16.318 50.613 3.975 1.00 77.24 427 THR A C 1
ATOM 2912 O O . THR A 1 427 ? 17.394 51.078 3.600 1.00 77.27 427 THR A O 1
ATOM 2916 N N . GLY A 1 428 ? 15.707 49.628 3.313 1.00 76.31 428 GLY A N 1
ATOM 2917 C CA . GLY A 1 428 ? 16.297 49.084 2.082 1.00 75.51 428 GLY A CA 1
ATOM 2918 C C . GLY A 1 428 ? 15.582 47.892 1.464 1.00 74.64 428 GLY A C 1
ATOM 2919 O O . GLY A 1 428 ? 14.714 47.285 2.089 1.00 74.65 428 GLY A O 1
ATOM 2920 N N . LYS A 1 429 ? 15.973 47.558 0.232 1.00 73.55 429 LYS A N 1
ATOM 2921 C CA . LYS A 1 429 ? 15.391 46.444 -0.526 1.00 72.96 429 LYS A CA 1
ATOM 2922 C C . LYS A 1 429 ? 16.203 45.156 -0.349 1.00 72.21 429 LYS A C 1
ATOM 2923 O O . LYS A 1 429 ? 17.344 45.061 -0.815 1.00 71.95 429 LYS A O 1
ATOM 2929 N N . TYR A 1 430 ? 15.603 44.170 0.318 1.00 71.35 430 TYR A N 1
ATOM 2930 C CA . TYR A 1 430 ? 16.253 42.889 0.580 1.00 70.77 430 TYR A CA 1
ATOM 2931 C C . TYR A 1 430 ? 15.424 41.700 0.087 1.00 70.26 430 TYR A C 1
ATOM 2932 O O . TYR A 1 430 ? 14.186 41.733 0.065 1.00 69.92 430 TYR A O 1
ATOM 2941 N N . LEU A 1 431 ? 16.135 40.643 -0.286 1.00 69.69 431 LEU A N 1
ATOM 2942 C CA . LEU A 1 431 ? 15.533 39.350 -0.552 1.00 69.30 431 LEU A CA 1
ATOM 2943 C C . LEU A 1 431 ? 15.463 38.567 0.758 1.00 68.70 431 LEU A C 1
ATOM 2944 O O . LEU A 1 431 ? 16.452 37.977 1.191 1.00 68.56 431 LEU A O 1
ATOM 2949 N N . VAL A 1 432 ? 14.293 38.567 1.391 1.00 67.93 432 VAL A N 1
ATOM 2950 C CA . VAL A 1 432 ? 14.131 37.910 2.684 1.00 67.74 432 VAL A CA 1
ATOM 2951 C C . VAL A 1 432 ? 13.816 36.422 2.471 1.00 67.40 432 VAL A C 1
ATOM 2952 O O . VAL A 1 432 ? 12.782 36.087 1.893 1.00 67.46 432 VAL A O 1
ATOM 2956 N N . MET A 1 433 ? 14.697 35.543 2.947 1.00 66.99 433 MET A N 1
ATOM 2957 C CA . MET A 1 433 ? 14.618 34.116 2.635 1.00 67.15 433 MET A CA 1
ATOM 2958 C C . MET A 1 433 ? 14.200 33.296 3.835 1.00 67.14 433 MET A C 1
ATOM 2959 O O . MET A 1 433 ? 14.904 33.249 4.842 1.00 67.09 433 MET A O 1
ATOM 2964 N N . LEU A 1 434 ? 13.062 32.622 3.706 1.00 67.51 434 LEU A N 1
ATOM 2965 C CA . LEU A 1 434 ? 12.467 31.874 4.809 1.00 67.78 434 LEU A CA 1
ATOM 2966 C C . LEU A 1 434 ? 12.043 30.471 4.383 1.00 68.13 434 LEU A C 1
ATOM 2967 O O . LEU A 1 434 ? 12.026 30.139 3.194 1.00 67.63 434 LEU A O 1
ATOM 2972 N N . VAL A 1 435 ? 11.686 29.667 5.382 1.00 68.57 435 VAL A N 1
ATOM 2973 C CA . VAL A 1 435 ? 11.288 28.291 5.188 1.00 69.27 435 VAL A CA 1
ATOM 2974 C C . VAL A 1 435 ? 9.800 28.128 5.477 1.00 70.26 435 VAL A C 1
ATOM 2975 O O . VAL A 1 435 ? 9.248 28.784 6.373 1.00 70.58 435 VAL A O 1
ATOM 2979 N N . MET A 1 436 ? 9.155 27.248 4.726 1.00 71.02 436 MET A N 1
ATOM 2980 C CA . MET A 1 436 ? 7.778 26.866 5.040 1.00 72.01 436 MET A CA 1
ATOM 2981 C C . MET A 1 436 ? 7.746 25.773 6.106 1.00 72.56 436 MET A C 1
ATOM 2982 O O . MET A 1 436 ? 6.950 25.855 7.053 1.00 74.69 436 MET A O 1
ATOM 2987 N N . LEU A 1 452 ? 6.977 47.929 4.045 1.00 69.82 452 LEU A N 1
ATOM 2988 C CA . LEU A 1 452 ? 6.982 46.472 4.165 1.00 69.96 452 LEU A CA 1
ATOM 2989 C C . LEU A 1 452 ? 7.631 45.813 2.925 1.00 69.96 452 LEU A C 1
ATOM 2990 O O . LEU A 1 452 ? 8.803 46.070 2.635 1.00 70.01 452 LEU A O 1
ATOM 2995 N N . PHE A 1 453 ? 6.873 44.992 2.195 1.00 69.88 453 PHE A N 1
ATOM 2996 C CA . PHE A 1 453 ? 7.392 44.201 1.081 1.00 69.68 453 PHE A CA 1
ATOM 2997 C C . PHE A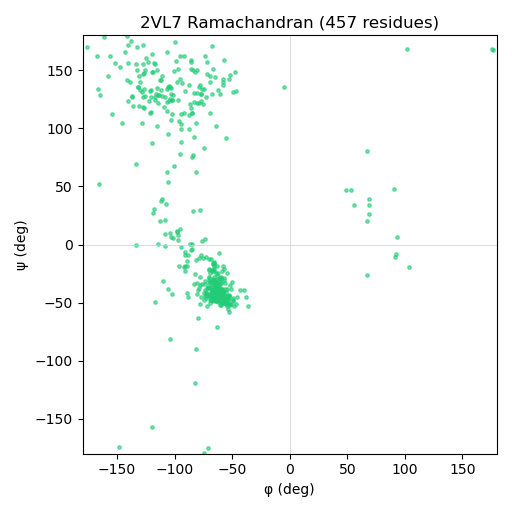 1 453 ? 6.365 44.158 -0.047 1.00 69.53 453 PHE A C 1
ATOM 2998 O O . PHE A 1 453 ? 5.161 44.064 0.201 1.00 69.86 453 PHE A O 1
ATOM 3006 N N . GLU A 1 454 ? 6.842 44.225 -1.285 1.00 68.98 454 GLU A N 1
ATOM 3007 C CA . GLU A 1 454 ? 5.960 44.192 -2.442 1.00 68.40 454 GLU A CA 1
ATOM 3008 C C . GLU A 1 454 ? 5.370 42.799 -2.634 1.00 67.88 454 GLU A C 1
ATOM 3009 O O . GLU A 1 454 ? 4.155 42.639 -2.706 1.00 68.16 454 GLU A O 1
ATOM 3015 N N . SER A 1 455 ? 6.238 41.793 -2.685 1.00 67.03 455 SER A N 1
ATOM 3016 C CA . SER A 1 455 ? 5.854 40.477 -3.164 1.00 66.30 455 SER A CA 1
ATOM 3017 C C . SER A 1 455 ? 6.332 39.321 -2.287 1.00 65.54 455 SER A C 1
ATOM 3018 O O . SER A 1 455 ? 7.305 39.434 -1.542 1.00 65.49 455 SER A O 1
ATOM 3021 N N . LEU A 1 456 ? 5.605 38.213 -2.396 1.00 64.45 456 LEU A N 1
ATOM 3022 C CA . LEU A 1 456 ? 5.894 36.976 -1.693 1.00 63.69 456 LEU A CA 1
ATOM 3023 C C . LEU A 1 456 ? 6.088 35.915 -2.759 1.00 62.85 456 LEU A C 1
ATOM 3024 O O . LEU A 1 456 ? 5.289 35.798 -3.687 1.00 63.14 456 LEU A O 1
ATOM 3029 N N . VAL A 1 457 ? 7.155 35.150 -2.632 1.00 61.75 457 VAL A N 1
ATOM 3030 C CA . VAL A 1 457 ? 7.449 34.103 -3.580 1.00 60.75 457 VAL A CA 1
ATOM 3031 C C . VAL A 1 457 ? 7.414 32.784 -2.849 1.00 60.12 457 VAL A C 1
ATOM 3032 O O . VAL A 1 457 ? 8.074 32.641 -1.824 1.00 58.92 457 VAL A O 1
ATOM 3036 N N . LEU A 1 458 ? 6.630 31.845 -3.383 1.00 59.78 458 LEU A N 1
ATOM 3037 C CA . LEU A 1 458 ? 6.679 30.451 -2.968 1.00 60.33 458 LEU A CA 1
ATOM 3038 C C . LEU A 1 458 ? 7.608 29.709 -3.914 1.00 60.31 458 LEU A C 1
ATOM 3039 O O . LEU A 1 458 ? 7.257 29.403 -5.058 1.00 60.26 458 LEU A O 1
ATOM 3044 N N . ALA A 1 459 ? 8.803 29.440 -3.413 1.00 60.41 459 ALA A N 1
ATOM 3045 C CA . ALA A 1 459 ? 9.896 28.938 -4.210 1.00 60.82 459 ALA A CA 1
ATOM 3046 C C . ALA A 1 459 ? 9.901 27.429 -4.076 1.00 61.44 459 ALA A C 1
ATOM 3047 O O . ALA A 1 459 ? 10.711 26.829 -3.347 1.00 61.65 459 ALA A O 1
ATOM 3049 N N . GLY A 1 460 ? 8.981 26.812 -4.805 1.00 61.37 460 GLY A N 1
ATOM 3050 C CA . GLY A 1 460 ? 8.730 25.418 -4.641 1.00 61.51 460 GLY A CA 1
ATOM 3051 C C . GLY A 1 460 ? 7.473 25.183 -3.831 1.00 61.28 460 GLY A C 1
ATOM 3052 O O . GLY A 1 460 ? 6.919 26.093 -3.210 1.00 60.88 460 GLY A O 1
ATOM 3053 N N . LEU A 1 461 ? 7.051 23.930 -3.848 1.00 61.49 461 LEU A N 1
ATOM 3054 C CA . LEU A 1 461 ? 5.811 23.474 -3.229 1.00 61.91 461 LEU A CA 1
ATOM 3055 C C . LEU A 1 461 ? 6.131 22.753 -1.910 1.00 62.18 461 LEU A C 1
ATOM 3056 O O . LEU A 1 461 ? 7.049 21.935 -1.859 1.00 62.57 461 LEU A O 1
ATOM 3061 N N . PRO A 1 462 ? 5.384 23.060 -0.838 1.00 62.66 462 PRO A N 1
ATOM 3062 C CA . PRO A 1 462 ? 5.628 22.424 0.447 1.00 63.06 462 PRO A CA 1
ATOM 3063 C C . PRO A 1 462 ? 4.976 21.028 0.515 1.00 63.61 462 PRO A C 1
ATOM 3064 O O . PRO A 1 462 ? 4.096 20.782 1.332 1.00 63.45 462 PRO A O 1
ATOM 3068 N N . TYR A 1 463 ? 5.443 20.142 -0.358 1.00 63.58 463 TYR A N 1
ATOM 3069 C CA . TYR A 1 463 ? 4.928 18.807 -0.496 1.00 63.69 463 TYR A CA 1
ATOM 3070 C C . TYR A 1 463 ? 5.491 17.936 0.647 1.00 63.97 463 TYR A C 1
ATOM 3071 O O . TYR A 1 463 ? 6.667 17.999 0.958 1.00 63.69 463 TYR A O 1
ATOM 3080 N N . PRO A 1 464 ? 4.661 17.089 1.260 1.00 64.35 464 PRO A N 1
ATOM 3081 C CA . PRO A 1 464 ? 5.221 16.344 2.405 1.00 64.65 464 PRO A CA 1
ATOM 3082 C C . PRO A 1 464 ? 6.307 15.361 1.990 1.00 64.76 464 PRO A C 1
ATOM 3083 O O . PRO A 1 464 ? 6.274 14.821 0.888 1.00 63.51 464 PRO A O 1
ATOM 3087 N N . ASN A 1 465 ? 7.250 15.102 2.887 1.00 66.07 465 ASN A N 1
ATOM 3088 C CA . ASN A 1 465 ? 8.297 14.125 2.588 1.00 65.86 465 ASN A CA 1
ATOM 3089 C C . ASN A 1 465 ? 7.782 12.694 2.659 1.00 65.80 465 ASN A C 1
ATOM 3090 O O . ASN A 1 465 ? 7.954 12.020 3.656 1.00 66.23 465 ASN A O 1
ATOM 3095 N N . VAL A 1 466 ? 7.164 12.224 1.586 1.00 65.78 466 VAL A N 1
ATOM 3096 C CA . VAL A 1 466 ? 6.524 10.914 1.605 1.00 65.85 466 VAL A CA 1
ATOM 3097 C C . VAL A 1 466 ? 7.495 9.725 1.738 1.00 65.80 466 VAL A C 1
ATOM 3098 O O . VAL A 1 466 ? 7.071 8.627 2.039 1.00 67.02 466 VAL A O 1
ATOM 3102 N N . SER A 1 467 ? 8.785 9.929 1.503 1.00 65.43 467 SER A N 1
ATOM 3103 C CA . SER A 1 467 ? 9.765 8.870 1.690 1.00 64.60 467 SER A CA 1
ATOM 3104 C C . SER A 1 467 ? 10.131 8.682 3.180 1.00 63.62 467 SER A C 1
ATOM 3105 O O . SER A 1 467 ? 10.784 7.704 3.549 1.00 63.17 467 SER A O 1
ATOM 3108 N N . ASP A 1 468 ? 9.714 9.630 4.022 1.00 62.27 468 ASP A N 1
ATOM 3109 C CA . ASP A 1 468 ? 9.827 9.491 5.453 1.00 61.22 468 ASP A CA 1
ATOM 3110 C C . ASP A 1 468 ? 8.694 8.578 5.946 1.00 60.03 468 ASP A C 1
ATOM 3111 O O . ASP A 1 468 ? 7.520 8.889 5.742 1.00 59.03 468 ASP A O 1
ATOM 3116 N N . ASP A 1 469 ? 9.043 7.468 6.599 1.00 58.53 469 ASP A N 1
ATOM 3117 C CA . ASP A 1 469 ? 8.029 6.469 6.994 1.00 58.28 469 ASP A CA 1
ATOM 3118 C C . ASP A 1 469 ? 7.035 6.981 8.035 1.00 57.78 469 ASP A C 1
ATOM 3119 O O . ASP A 1 469 ? 5.910 6.494 8.117 1.00 57.29 469 ASP A O 1
ATOM 3124 N N . MET A 1 470 ? 7.456 7.932 8.856 1.00 57.56 470 MET A N 1
ATOM 3125 C CA . MET A 1 470 ? 6.554 8.502 9.855 1.00 57.73 470 MET A CA 1
ATOM 3126 C C . MET A 1 470 ? 5.537 9.448 9.195 1.00 57.06 470 MET A C 1
ATOM 3127 O O . MET A 1 470 ? 4.343 9.419 9.533 1.00 56.79 470 MET A O 1
ATOM 3132 N N . VAL A 1 471 ? 5.993 10.255 8.246 1.00 56.65 471 VAL A N 1
ATOM 3133 C CA . VAL A 1 471 ? 5.097 11.091 7.459 1.00 57.04 471 VAL A CA 1
ATOM 3134 C C . VAL A 1 471 ? 4.126 10.188 6.663 1.00 57.63 471 VAL A C 1
ATOM 3135 O O . VAL A 1 471 ? 2.927 10.428 6.657 1.00 57.02 471 VAL A O 1
ATOM 3139 N N . ARG A 1 472 ? 4.664 9.166 5.992 1.00 57.83 472 ARG A N 1
ATOM 3140 C CA . ARG A 1 472 ? 3.859 8.200 5.294 1.00 58.47 472 ARG A CA 1
ATOM 3141 C C . ARG A 1 472 ? 2.833 7.571 6.226 1.00 57.75 472 ARG A C 1
ATOM 3142 O O . ARG A 1 472 ? 1.679 7.531 5.887 1.00 58.19 472 ARG A O 1
ATOM 3150 N N . LYS A 1 473 ? 3.231 7.094 7.397 1.00 57.65 473 LYS A N 1
ATOM 3151 C CA . LYS A 1 473 ? 2.247 6.513 8.302 1.00 57.86 473 LYS A CA 1
ATOM 3152 C C . LYS A 1 473 ? 1.113 7.504 8.617 1.00 57.38 473 LYS A C 1
ATOM 3153 O O . LYS A 1 473 ? -0.038 7.107 8.687 1.00 57.34 473 LYS A O 1
ATOM 3159 N N . ARG A 1 474 ? 1.442 8.789 8.777 1.00 57.27 474 ARG A N 1
ATOM 3160 C CA . ARG A 1 474 ? 0.448 9.836 9.077 1.00 57.44 474 ARG A CA 1
ATOM 3161 C C . ARG A 1 474 ? -0.583 9.963 7.967 1.00 57.21 474 ARG A C 1
ATOM 3162 O O . ARG A 1 474 ? -1.771 10.049 8.224 1.00 56.24 474 ARG A O 1
ATOM 3170 N N . ILE A 1 475 ? -0.096 9.952 6.738 1.00 57.62 475 ILE A N 1
ATOM 3171 C CA . ILE A 1 475 ? -0.921 9.998 5.539 1.00 58.19 475 ILE A CA 1
ATOM 3172 C C . ILE A 1 475 ? -1.864 8.786 5.438 1.00 58.38 475 ILE A C 1
ATOM 3173 O O . ILE A 1 475 ? -3.027 8.921 5.046 1.00 58.54 475 ILE A O 1
ATOM 3178 N N . GLU A 1 476 ? -1.355 7.609 5.792 1.00 58.33 476 GLU A N 1
ATOM 3179 C CA . GLU A 1 476 ? -2.164 6.380 5.812 1.00 58.07 476 GLU A CA 1
ATOM 3180 C C . GLU A 1 476 ? -3.227 6.475 6.883 1.00 56.98 476 GLU A C 1
ATOM 3181 O O . GLU A 1 476 ? -4.416 6.201 6.635 1.00 56.23 476 GLU A O 1
ATOM 3187 N N . ARG A 1 477 ? -2.798 6.873 8.076 1.00 55.92 477 ARG A N 1
ATOM 3188 C CA . ARG A 1 477 ? -3.711 7.056 9.182 1.00 55.46 477 ARG A CA 1
ATOM 3189 C C . ARG A 1 477 ? -4.875 7.975 8.816 1.00 55.11 477 ARG A C 1
ATOM 3190 O O . ARG A 1 477 ? -6.039 7.648 9.113 1.00 55.15 477 ARG A O 1
ATOM 3198 N N . LEU A 1 478 ? -4.578 9.111 8.189 1.00 54.80 478 LEU A N 1
ATOM 3199 C CA . LEU A 1 478 ? -5.624 10.084 7.835 1.00 55.43 478 LEU A CA 1
ATOM 3200 C C . LEU A 1 478 ? -6.514 9.570 6.707 1.00 55.81 478 LEU A C 1
ATOM 3201 O O . LEU A 1 478 ? -7.719 9.807 6.698 1.00 55.80 478 LEU A O 1
ATOM 3206 N N . SER A 1 479 ? -5.908 8.874 5.755 1.00 56.31 479 SER A N 1
ATOM 3207 C CA . SER A 1 479 ? -6.641 8.239 4.680 1.00 56.88 479 SER A CA 1
ATOM 3208 C C . SER A 1 479 ? -7.668 7.276 5.264 1.00 57.53 479 SER A C 1
ATOM 3209 O O . SER A 1 479 ? -8.822 7.291 4.857 1.00 57.34 479 SER A O 1
ATOM 3212 N N . LYS A 1 480 ? -7.252 6.460 6.232 1.00 58.09 480 LYS A N 1
ATOM 3213 C CA . LYS A 1 480 ? -8.131 5.458 6.795 1.00 58.31 480 LYS A CA 1
ATOM 3214 C C . LYS A 1 480 ? -9.253 6.118 7.573 1.00 57.46 480 LYS A C 1
ATOM 3215 O O . LYS A 1 480 ? -10.401 5.730 7.421 1.00 57.29 480 LYS A O 1
ATOM 3221 N N . LEU A 1 481 ? -8.920 7.106 8.406 1.00 56.54 481 LEU A N 1
ATOM 3222 C CA . LEU A 1 481 ? -9.930 7.840 9.195 1.00 56.03 481 LEU A CA 1
ATOM 3223 C C . LEU A 1 481 ? -10.967 8.515 8.311 1.00 55.55 481 LEU A C 1
ATOM 3224 O O . LEU A 1 481 ? -12.146 8.424 8.569 1.00 55.81 481 LEU A O 1
ATOM 3229 N N . THR A 1 482 ? -10.527 9.178 7.251 1.00 56.09 482 THR A N 1
ATOM 3230 C CA . THR A 1 482 ? -11.417 10.008 6.449 1.00 56.83 482 THR A CA 1
ATOM 3231 C C . THR A 1 482 ? -12.100 9.240 5.304 1.00 57.38 482 THR A C 1
ATOM 3232 O O . THR A 1 482 ? -13.105 9.699 4.781 1.00 56.97 482 THR A O 1
ATOM 3236 N N . GLY A 1 483 ? -11.556 8.080 4.933 1.00 58.15 483 GLY A N 1
ATOM 3237 C CA . GLY A 1 483 ? -11.986 7.379 3.727 1.00 59.20 483 GLY A CA 1
ATOM 3238 C C . GLY A 1 483 ? -11.637 8.113 2.441 1.00 60.28 483 GLY A C 1
ATOM 3239 O O . GLY A 1 483 ? -12.252 7.873 1.399 1.00 61.38 483 GLY A O 1
ATOM 3240 N N . LYS A 1 484 ? -10.668 9.021 2.515 1.00 61.02 484 LYS A N 1
ATOM 3241 C CA . LYS A 1 484 ? -10.156 9.729 1.353 1.00 62.18 484 LYS A CA 1
ATOM 3242 C C . LYS A 1 484 ? -8.858 9.078 0.932 1.00 62.08 484 LYS A C 1
ATOM 3243 O O . LYS A 1 484 ? -8.137 8.549 1.762 1.00 61.62 484 LYS A O 1
ATOM 3249 N N . ASP A 1 485 ? -8.556 9.102 -0.360 1.00 62.91 485 ASP A N 1
ATOM 3250 C CA . ASP A 1 485 ? -7.332 8.465 -0.835 1.00 63.24 485 ASP A CA 1
ATOM 3251 C C . ASP A 1 485 ? -6.102 9.292 -0.454 1.00 63.10 485 ASP A C 1
ATOM 3252 O O . ASP A 1 485 ? -6.201 10.461 -0.089 1.00 62.71 485 ASP A O 1
ATOM 3257 N N . GLU A 1 486 ? -4.945 8.653 -0.501 1.00 63.21 486 GLU A N 1
ATOM 3258 C CA . GLU A 1 486 ? -3.744 9.231 0.043 1.00 64.00 486 GLU A CA 1
ATOM 3259 C C . GLU A 1 486 ? -3.294 10.456 -0.762 1.00 63.35 486 GLU A C 1
ATOM 3260 O O . GLU A 1 486 ? -2.746 11.407 -0.210 1.00 63.01 486 GLU A O 1
ATOM 3266 N N . ASP A 1 487 ? -3.562 10.447 -2.058 1.00 63.22 487 ASP A N 1
ATOM 3267 C CA . ASP A 1 487 ? -3.277 11.621 -2.875 1.00 62.98 487 ASP A CA 1
ATOM 3268 C C . ASP A 1 487 ? -4.098 12.815 -2.380 1.00 62.07 487 ASP A C 1
ATOM 3269 O O . ASP A 1 487 ? -3.571 13.922 -2.281 1.00 60.79 487 ASP A O 1
ATOM 3274 N N . SER A 1 488 ? -5.368 12.583 -2.027 1.00 60.65 488 SER A N 1
ATOM 3275 C CA . SER A 1 488 ? -6.183 13.678 -1.494 1.00 60.33 488 SER A CA 1
ATOM 3276 C C . SER A 1 488 ? -5.692 14.156 -0.111 1.00 59.32 488 SER A C 1
ATOM 3277 O O . SER A 1 488 ? -5.767 15.334 0.190 1.00 58.74 488 SER A O 1
ATOM 3280 N N . ILE A 1 489 ? -5.166 13.256 0.718 1.00 58.69 489 ILE A N 1
ATOM 3281 C CA . ILE A 1 489 ? -4.612 13.665 2.003 1.00 58.42 489 ILE A CA 1
ATOM 3282 C C . ILE A 1 489 ? -3.354 14.511 1.794 1.00 58.44 489 ILE A C 1
ATOM 3283 O O . ILE A 1 489 ? -3.213 15.580 2.385 1.00 58.08 489 ILE A O 1
ATOM 3288 N N . ILE A 1 490 ? -2.450 14.029 0.942 1.00 59.12 490 ILE A N 1
ATOM 3289 C CA . ILE A 1 490 ? -1.234 14.769 0.606 1.00 59.29 490 ILE A CA 1
ATOM 3290 C C . ILE A 1 490 ? -1.601 16.168 0.095 1.00 59.19 490 ILE A C 1
ATOM 3291 O O . ILE A 1 490 ? -0.996 17.160 0.498 1.00 59.14 490 ILE A O 1
ATOM 3296 N N . HIS A 1 491 ? -2.603 16.234 -0.774 1.00 59.25 491 HIS A N 1
ATOM 3297 C CA . HIS A 1 491 ? -3.102 17.500 -1.291 1.00 59.92 491 HIS A CA 1
ATOM 3298 C C . HIS A 1 491 ? -3.508 18.456 -0.163 1.00 60.48 491 HIS A C 1
ATOM 3299 O O . HIS A 1 491 ? -3.062 19.600 -0.133 1.00 60.40 491 HIS A O 1
ATOM 3306 N N . ASP A 1 492 ? -4.331 17.968 0.773 1.00 60.63 492 ASP A N 1
ATOM 3307 C CA . ASP A 1 492 ? -4.749 18.744 1.952 1.00 60.58 492 ASP A CA 1
ATOM 3308 C C . ASP A 1 492 ? -3.552 19.242 2.780 1.00 60.57 492 ASP A C 1
ATOM 3309 O O . ASP A 1 492 ? -3.458 20.419 3.088 1.00 60.77 492 ASP A O 1
ATOM 3314 N N . LEU A 1 493 ? -2.630 18.345 3.124 1.00 60.73 493 LEU A N 1
ATOM 3315 C CA . LEU A 1 493 ? -1.431 18.702 3.883 1.00 60.46 493 LEU A CA 1
ATOM 3316 C C . LEU A 1 493 ? -0.590 19.798 3.189 1.00 60.14 493 LEU A C 1
ATOM 3317 O O . LEU A 1 493 ? -0.060 20.705 3.854 1.00 60.45 493 LEU A O 1
ATOM 3322 N N . THR A 1 494 ? -0.477 19.707 1.871 1.00 58.96 494 THR A N 1
ATOM 3323 C CA . THR A 1 494 ? 0.223 20.718 1.079 1.00 59.24 494 THR A CA 1
ATOM 3324 C C . THR A 1 494 ? -0.525 22.052 1.063 1.00 59.38 494 THR A C 1
ATOM 3325 O O . THR A 1 494 ? 0.075 23.103 1.326 1.00 59.23 494 THR A O 1
ATOM 3329 N N . ALA A 1 495 ? -1.832 22.001 0.801 1.00 59.43 495 ALA A N 1
ATOM 3330 C CA . ALA A 1 495 ? -2.667 23.201 0.746 1.00 59.71 495 ALA A CA 1
ATOM 3331 C C . ALA A 1 495 ? -2.666 23.995 2.046 1.00 60.03 495 ALA A C 1
ATOM 3332 O O . ALA A 1 495 ? -2.661 25.221 2.015 1.00 61.35 495 ALA A O 1
ATOM 3334 N N . ILE A 1 496 ? -2.658 23.307 3.178 1.00 60.39 496 ILE A N 1
ATOM 3335 C CA . ILE A 1 496 ? -2.565 23.957 4.494 1.00 60.61 496 ILE A CA 1
ATOM 3336 C C . ILE A 1 496 ? -1.387 24.904 4.582 1.00 59.86 496 ILE A C 1
ATOM 3337 O O . ILE A 1 496 ? -1.516 26.060 5.020 1.00 59.91 496 ILE A O 1
ATOM 3342 N N . VAL A 1 497 ? -0.236 24.368 4.204 1.00 59.56 497 VAL A N 1
ATOM 3343 C CA . VAL A 1 497 ? 1.045 25.062 4.327 1.00 59.28 497 VAL A CA 1
ATOM 3344 C C . VAL A 1 497 ? 1.146 26.206 3.308 1.00 58.68 497 VAL A C 1
ATOM 3345 O O . VAL A 1 497 ? 1.665 27.273 3.637 1.00 58.25 497 VAL A O 1
ATOM 3349 N N . ILE A 1 498 ? 0.613 25.995 2.102 1.00 58.01 498 ILE A N 1
ATOM 3350 C CA . ILE A 1 498 ? 0.549 27.050 1.102 1.00 58.19 498 ILE A CA 1
ATOM 3351 C C . ILE A 1 498 ? -0.268 28.194 1.671 1.00 58.46 498 ILE A C 1
ATOM 3352 O O . ILE A 1 498 ? 0.162 29.354 1.634 1.00 57.12 498 ILE A O 1
ATOM 3357 N N . LYS A 1 499 ? -1.451 27.852 2.193 1.00 59.18 499 LYS A N 1
ATOM 3358 C CA . LYS A 1 499 ? -2.390 28.847 2.691 1.00 59.90 499 LYS A CA 1
ATOM 3359 C C . LYS A 1 499 ? -1.882 29.553 3.950 1.00 60.10 499 LYS A C 1
ATOM 3360 O O . LYS A 1 499 ? -2.067 30.763 4.088 1.00 60.79 499 LYS A O 1
ATOM 3366 N N . GLN A 1 500 ? -1.272 28.811 4.872 1.00 60.21 500 GLN A N 1
ATOM 3367 C CA . GLN A 1 500 ? -0.709 29.422 6.083 1.00 60.94 500 GLN A CA 1
ATOM 3368 C C . GLN A 1 500 ? 0.461 30.359 5.749 1.00 60.97 500 GLN A C 1
ATOM 3369 O O . GLN A 1 500 ? 0.665 31.365 6.419 1.00 60.90 500 GLN A O 1
ATOM 3375 N N . THR A 1 501 ? 1.214 30.036 4.706 1.00 61.42 501 THR A N 1
ATOM 3376 C CA . THR A 1 501 ? 2.350 30.863 4.279 1.00 62.14 501 THR A CA 1
ATOM 3377 C C . THR A 1 501 ? 1.882 32.161 3.622 1.00 62.93 501 THR A C 1
ATOM 3378 O O . THR A 1 501 ? 2.386 33.247 3.919 1.00 62.97 501 THR A O 1
ATOM 3382 N N . ILE A 1 502 ? 0.915 32.035 2.726 1.00 63.94 502 ILE A N 1
ATOM 3383 C CA . ILE A 1 502 ? 0.297 33.185 2.098 1.00 64.91 502 ILE A CA 1
ATOM 3384 C C . ILE A 1 502 ? -0.415 34.046 3.152 1.00 65.85 502 ILE A C 1
ATOM 3385 O O . ILE A 1 502 ? -0.410 35.273 3.058 1.00 65.00 502 ILE A O 1
ATOM 3390 N N . GLY A 1 503 ? -0.998 33.388 4.156 1.00 67.31 503 GLY A N 1
ATOM 3391 C CA . GLY A 1 503 ? -1.654 34.062 5.280 1.00 68.56 503 GLY A CA 1
ATOM 3392 C C . GLY A 1 503 ? -0.743 34.875 6.190 1.00 69.72 503 GLY A C 1
ATOM 3393 O O . GLY A 1 503 ? -1.187 35.861 6.765 1.00 70.06 503 GLY A O 1
ATOM 3394 N N . ARG A 1 504 ? 0.518 34.459 6.331 1.00 71.35 504 ARG A N 1
ATOM 3395 C CA . ARG A 1 504 ? 1.557 35.259 7.016 1.00 72.62 504 ARG A CA 1
ATOM 3396 C C . ARG A 1 504 ? 1.821 36.599 6.313 1.00 73.60 504 ARG A C 1
ATOM 3397 O O . ARG A 1 504 ? 2.315 37.548 6.929 1.00 73.81 504 ARG A O 1
ATOM 3405 N N . ALA A 1 505 ? 1.532 36.656 5.013 1.00 74.74 505 ALA A N 1
ATOM 3406 C CA . ALA A 1 505 ? 1.821 37.836 4.200 1.00 75.36 505 ALA A CA 1
ATOM 3407 C C . ALA A 1 505 ? 0.775 38.931 4.390 1.00 76.10 505 ALA A C 1
ATOM 3408 O O . ALA A 1 505 ? 1.092 40.016 4.877 1.00 76.17 505 ALA A O 1
ATOM 3410 N N . PHE A 1 506 ? -0.467 38.646 4.013 1.00 76.98 506 PHE A N 1
ATOM 3411 C CA . PHE A 1 506 ? -1.522 39.659 4.061 1.00 77.80 506 PHE A CA 1
ATOM 3412 C C . PHE A 1 506 ? -2.707 39.256 4.942 1.00 78.26 506 PHE A C 1
ATOM 3413 O O . PHE A 1 506 ? -3.439 38.326 4.620 1.00 78.41 506 PHE A O 1
ATOM 3421 N N . ARG A 1 507 ? -2.876 39.975 6.053 1.00 78.80 507 ARG A N 1
ATOM 3422 C CA . ARG A 1 507 ? -4.018 39.802 6.952 1.00 79.20 507 ARG A CA 1
ATOM 3423 C C . ARG A 1 507 ? -4.847 41.094 7.049 1.00 79.26 507 ARG A C 1
ATOM 3424 O O . ARG A 1 507 ? -5.511 41.349 8.063 1.00 79.27 507 ARG A O 1
ATOM 3432 N N . ASP A 1 508 ? -4.797 41.904 5.992 1.00 79.17 508 ASP A N 1
ATOM 3433 C CA . ASP A 1 508 ? -5.659 43.077 5.860 1.00 79.12 508 ASP A CA 1
ATOM 3434 C C . ASP A 1 508 ? -6.199 43.114 4.427 1.00 79.13 508 ASP A C 1
ATOM 3435 O O . ASP A 1 508 ? -5.413 43.179 3.483 1.00 78.97 508 ASP A O 1
ATOM 3440 N N . PRO A 1 509 ? -7.537 43.047 4.258 1.00 79.14 509 PRO A N 1
ATOM 3441 C CA . PRO A 1 509 ? -8.173 43.145 2.935 1.00 78.98 509 PRO A CA 1
ATOM 3442 C C . PRO A 1 509 ? -7.541 44.171 1.988 1.00 78.87 509 PRO A C 1
ATOM 3443 O O . PRO A 1 509 ? -7.412 43.905 0.790 1.00 78.93 509 PRO A O 1
ATOM 3447 N N . ASN A 1 510 ? -7.134 45.317 2.528 1.00 78.61 510 ASN A N 1
ATOM 3448 C CA . ASN A 1 510 ? -6.529 46.384 1.730 1.00 78.41 510 ASN A CA 1
ATOM 3449 C C . ASN A 1 510 ? -5.083 46.126 1.262 1.00 78.18 510 ASN A C 1
ATOM 3450 O O . ASN A 1 510 ? -4.470 47.011 0.668 1.00 77.97 510 ASN A O 1
ATOM 3455 N N . ASP A 1 511 ? -4.543 44.932 1.524 1.00 77.98 511 ASP A N 1
ATOM 3456 C CA . ASP A 1 511 ? -3.209 44.548 1.029 1.00 77.75 511 ASP A CA 1
ATOM 3457 C C . ASP A 1 511 ? -3.254 44.171 -0.459 1.00 77.43 511 ASP A C 1
ATOM 3458 O O . ASP A 1 511 ? -4.081 43.349 -0.865 1.00 77.46 511 ASP A O 1
ATOM 3463 N N . TYR A 1 512 ? -2.362 44.760 -1.259 1.00 76.93 512 TYR A N 1
ATOM 3464 C CA . TYR A 1 512 ? -2.242 44.436 -2.689 1.00 76.43 512 TYR A CA 1
ATOM 3465 C C . TYR A 1 512 ? -0.981 43.605 -2.958 1.00 75.85 512 TYR A C 1
ATOM 3466 O O . TYR A 1 512 ? -0.096 44.025 -3.708 1.00 76.01 512 TYR A O 1
ATOM 3475 N N . VAL A 1 513 ? -0.923 42.414 -2.367 1.00 75.09 513 VAL A N 1
ATOM 3476 C CA . VAL A 1 513 ? 0.300 41.588 -2.374 1.00 74.33 513 VAL A CA 1
ATOM 3477 C C . VAL A 1 513 ? 0.506 40.794 -3.676 1.00 73.54 513 VAL A C 1
ATOM 3478 O O . VAL A 1 513 ? -0.402 40.118 -4.156 1.00 73.45 513 VAL A O 1
ATOM 3482 N N . LYS A 1 514 ? 1.710 40.891 -4.235 1.00 72.67 514 LYS A N 1
ATOM 3483 C CA . LYS A 1 514 ? 2.101 40.105 -5.406 1.00 71.83 514 LYS A CA 1
ATOM 3484 C C . LYS A 1 514 ? 2.553 38.720 -4.950 1.00 70.92 514 LYS A C 1
ATOM 3485 O O . LYS A 1 514 ? 3.484 38.614 -4.159 1.00 71.05 514 LYS A O 1
ATOM 3491 N N . ILE A 1 515 ? 1.915 37.669 -5.463 1.00 69.61 515 ILE A N 1
ATOM 3492 C CA . ILE A 1 515 ? 2.249 36.287 -5.092 1.00 68.84 515 ILE A CA 1
ATOM 3493 C C . ILE A 1 515 ? 2.825 35.518 -6.278 1.00 67.76 515 ILE A C 1
ATOM 3494 O O . ILE A 1 515 ? 2.165 35.386 -7.300 1.00 67.65 515 ILE A O 1
ATOM 3499 N N . TYR A 1 516 ? 4.046 35.002 -6.131 1.00 66.91 516 TYR A N 1
ATOM 3500 C CA . TYR A 1 516 ? 4.674 34.168 -7.162 1.00 66.10 516 TYR A CA 1
ATOM 3501 C C . TYR A 1 516 ? 4.603 32.693 -6.779 1.00 65.28 516 TYR A C 1
ATOM 3502 O O . TYR A 1 516 ? 5.246 32.249 -5.837 1.00 65.54 516 TYR A O 1
ATOM 3511 N N . LEU A 1 517 ? 3.818 31.939 -7.535 1.00 64.54 517 LEU A N 1
ATOM 3512 C CA . LEU A 1 517 ? 3.623 30.525 -7.295 1.00 63.98 517 LEU A CA 1
ATOM 3513 C C . LEU A 1 517 ? 4.613 29.789 -8.168 1.00 63.15 517 LEU A C 1
ATOM 3514 O O . LEU A 1 517 ? 4.321 29.407 -9.295 1.00 62.70 517 LEU A O 1
ATOM 3519 N N . CYS A 1 518 ? 5.803 29.595 -7.624 1.00 62.59 518 CYS A N 1
ATOM 3520 C CA . CYS A 1 518 ? 6.935 29.194 -8.425 1.00 62.32 518 CYS A CA 1
ATOM 3521 C C . CYS A 1 518 ? 7.244 27.698 -8.335 1.00 61.01 518 CYS A C 1
ATOM 3522 O O . CYS A 1 518 ? 8.259 27.274 -7.804 1.00 60.76 518 CYS A O 1
ATOM 3525 N N . ASP A 1 519 ? 6.324 26.916 -8.881 1.00 60.04 519 ASP A N 1
ATOM 3526 C CA . ASP A 1 519 ? 6.446 25.476 -9.005 1.00 59.92 519 ASP A CA 1
ATOM 3527 C C . ASP A 1 519 ? 5.338 25.095 -9.967 1.00 59.57 519 ASP A C 1
ATOM 3528 O O . ASP A 1 519 ? 4.216 25.565 -9.806 1.00 59.28 519 ASP A O 1
ATOM 3533 N N . SER A 1 520 ? 5.635 24.253 -10.954 1.00 59.65 520 SER A N 1
ATOM 3534 C CA . SER A 1 520 ? 4.636 23.851 -11.931 1.00 60.33 520 SER A CA 1
ATOM 3535 C C . SER A 1 520 ? 3.428 23.235 -11.243 1.00 60.36 520 SER A C 1
ATOM 3536 O O . SER A 1 520 ? 2.295 23.403 -11.698 1.00 60.31 520 SER A O 1
ATOM 3539 N N . ARG A 1 521 ? 3.671 22.546 -10.129 1.00 60.37 521 ARG A N 1
ATOM 3540 C CA . ARG A 1 521 ? 2.619 21.841 -9.406 1.00 60.31 521 ARG A CA 1
ATOM 3541 C C . ARG A 1 521 ? 1.600 22.754 -8.725 1.00 60.21 521 ARG A C 1
ATOM 3542 O O . ARG A 1 521 ? 0.558 22.276 -8.304 1.00 60.27 521 ARG A O 1
ATOM 3550 N N . TYR A 1 522 ? 1.877 24.052 -8.615 1.00 60.46 522 TYR A N 1
ATOM 3551 C CA . TYR A 1 522 ? 0.863 24.994 -8.090 1.00 61.19 522 TYR A CA 1
ATOM 3552 C C . TYR A 1 522 ? -0.449 25.034 -8.864 1.00 61.40 522 TYR A C 1
ATOM 3553 O O . TYR A 1 522 ? -1.459 25.481 -8.315 1.00 60.72 522 TYR A O 1
ATOM 3562 N N . ARG A 1 523 ? -0.439 24.552 -10.106 1.00 62.43 523 ARG A N 1
ATOM 3563 C CA . ARG A 1 523 ? -1.668 24.449 -10.907 1.00 63.64 523 ARG A CA 1
ATOM 3564 C C . ARG A 1 523 ? -2.731 23.554 -10.264 1.00 63.22 523 ARG A C 1
ATOM 3565 O O . ARG A 1 523 ? -3.913 23.789 -10.464 1.00 63.11 523 ARG A O 1
ATOM 3573 N N . GLU A 1 524 ? -2.314 22.548 -9.493 1.00 63.24 524 GLU A N 1
ATOM 3574 C CA . GLU A 1 524 ? -3.252 21.700 -8.756 1.00 63.60 524 GLU A CA 1
ATOM 3575 C C . GLU A 1 524 ? -3.869 22.437 -7.564 1.00 63.00 524 GLU A C 1
ATOM 3576 O O . GLU A 1 524 ? -4.807 21.929 -6.953 1.00 62.99 524 GLU A O 1
ATOM 3582 N N . TYR A 1 525 ? -3.345 23.612 -7.218 1.00 62.35 525 TYR A N 1
ATOM 3583 C CA . TYR A 1 525 ? -3.784 24.341 -6.024 1.00 62.45 525 TYR A CA 1
ATOM 3584 C C . TYR A 1 525 ? -4.482 25.661 -6.330 1.00 62.48 525 TYR A C 1
ATOM 3585 O O . TYR A 1 525 ? -4.908 26.358 -5.412 1.00 62.58 525 TYR A O 1
ATOM 3594 N N . PHE A 1 526 ? -4.619 25.997 -7.607 1.00 62.63 526 PHE A N 1
ATOM 3595 C CA . PHE A 1 526 ? -5.277 27.245 -7.992 1.00 63.54 526 PHE A CA 1
ATOM 3596 C C . PHE A 1 526 ? -6.665 27.368 -7.377 1.00 63.85 526 PHE A C 1
ATOM 3597 O O . PHE A 1 526 ? -7.021 28.424 -6.856 1.00 63.86 526 PHE A O 1
ATOM 3605 N N . ALA A 1 527 ? -7.436 26.287 -7.448 1.00 64.63 527 ALA A N 1
ATOM 3606 C CA . ALA A 1 527 ? -8.810 26.273 -6.953 1.00 65.41 527 ALA A CA 1
ATOM 3607 C C . ALA A 1 527 ? -8.867 26.401 -5.430 1.00 66.07 527 ALA A C 1
ATOM 3608 O O . ALA A 1 527 ? -9.723 27.094 -4.892 1.00 66.20 527 ALA A O 1
ATOM 3610 N N . ASP A 1 528 ? -7.944 25.750 -4.734 1.00 67.19 528 ASP A N 1
ATOM 3611 C CA . ASP A 1 528 ? -7.836 25.914 -3.282 1.00 67.69 528 ASP A CA 1
ATOM 3612 C C . ASP A 1 528 ? -7.574 27.361 -2.886 1.00 68.08 528 ASP A C 1
ATOM 3613 O O . ASP A 1 528 ? -8.034 27.804 -1.839 1.00 68.20 528 ASP A O 1
ATOM 3618 N N . LEU A 1 529 ? -6.845 28.093 -3.729 1.00 68.32 529 LEU A N 1
ATOM 3619 C CA . LEU A 1 529 ? -6.439 29.465 -3.424 1.00 68.78 529 LEU A CA 1
ATOM 3620 C C . LEU A 1 529 ? -7.486 30.499 -3.803 1.00 69.26 529 LEU A C 1
ATOM 3621 O O . LEU A 1 529 ? -7.305 31.685 -3.522 1.00 69.21 529 LEU A O 1
ATOM 3626 N N . GLY A 1 530 ? -8.568 30.055 -4.443 1.00 69.99 530 GLY A N 1
ATOM 3627 C CA . GLY A 1 530 ? -9.671 30.935 -4.805 1.00 70.73 530 GLY A CA 1
ATOM 3628 C C . GLY A 1 530 ? -9.257 31.903 -5.889 1.00 71.44 530 GLY A C 1
ATOM 3629 O O . GLY A 1 530 ? -9.622 33.073 -5.855 1.00 71.49 530 GLY A O 1
ATOM 3630 N N . ILE A 1 531 ? -8.463 31.412 -6.839 1.00 72.40 531 ILE A N 1
ATOM 3631 C CA . ILE A 1 531 ? -7.965 32.233 -7.931 1.00 73.03 531 ILE A CA 1
ATOM 3632 C C . ILE A 1 531 ? -8.259 31.557 -9.263 1.00 73.73 531 ILE A C 1
ATOM 3633 O O . ILE A 1 531 ? -8.003 30.359 -9.434 1.00 73.77 531 ILE A O 1
ATOM 3638 N N . SER A 1 532 ? -8.828 32.332 -10.185 1.00 74.48 532 SER A N 1
ATOM 3639 C CA . SER A 1 532 ? -9.198 31.833 -11.500 1.00 75.09 532 SER A CA 1
ATOM 3640 C C . SER A 1 532 ? -7.982 31.828 -12.405 1.00 75.66 532 SER A C 1
ATOM 3641 O O . SER A 1 532 ? -7.097 32.684 -12.284 1.00 75.87 532 SER A O 1
ATOM 3644 N N . GLU A 1 533 ? -7.956 30.872 -13.330 1.00 76.35 533 GLU A N 1
ATOM 3645 C CA . GLU A 1 533 ? -6.819 30.693 -14.237 1.00 76.77 533 GLU A CA 1
ATOM 3646 C C . GLU A 1 533 ? -6.723 31.832 -15.269 1.00 77.03 533 GLU A C 1
ATOM 3647 O O . GLU A 1 533 ? -5.707 31.974 -15.955 1.00 76.91 533 GLU A O 1
ATOM 3653 N N . LYS A 1 534 ? -7.784 32.634 -15.367 1.00 77.42 534 LYS A N 1
ATOM 3654 C CA . LYS A 1 534 ? -7.768 33.872 -16.143 1.00 77.87 534 LYS A CA 1
ATOM 3655 C C . LYS A 1 534 ? -6.880 34.928 -15.483 1.00 78.08 534 LYS A C 1
ATOM 3656 O O . LYS A 1 534 ? -6.052 35.553 -16.143 1.00 77.97 534 LYS A O 1
ATOM 3662 N N . GLU A 1 535 ? -7.055 35.112 -14.177 1.00 78.39 535 GLU A N 1
ATOM 3663 C CA . GLU A 1 535 ? -6.274 36.091 -13.409 1.00 78.70 535 GLU A CA 1
ATOM 3664 C C . GLU A 1 535 ? -4.761 35.791 -13.339 1.00 78.84 535 GLU A C 1
ATOM 3665 O O . GLU A 1 535 ? -3.959 36.702 -13.139 1.00 78.78 535 GLU A O 1
ATOM 3671 N N . ILE A 1 536 ? -4.381 34.526 -13.508 1.00 79.00 536 ILE A N 1
ATOM 3672 C CA . ILE A 1 536 ? -2.998 34.093 -13.288 1.00 79.24 536 ILE A CA 1
ATOM 3673 C C . ILE A 1 536 ? -2.051 34.482 -14.434 1.00 79.48 536 ILE A C 1
ATOM 3674 O O . ILE A 1 536 ? -2.285 34.138 -15.592 1.00 79.53 536 ILE A O 1
ATOM 3679 N N . LYS A 1 537 ? -0.986 35.207 -14.090 1.00 79.79 537 LYS A N 1
ATOM 3680 C CA . LYS A 1 537 ? 0.073 35.558 -15.036 1.00 80.06 537 LYS A CA 1
ATOM 3681 C C . LYS A 1 537 ? 1.112 34.440 -15.115 1.00 80.37 537 LYS A C 1
ATOM 3682 O O . LYS A 1 537 ? 1.252 33.646 -14.179 1.00 80.41 537 LYS A O 1
ATOM 3688 N N . LEU A 1 538 ? 1.844 34.388 -16.228 1.00 80.62 538 LEU A N 1
ATOM 3689 C CA . LEU A 1 538 ? 2.900 33.392 -16.428 1.00 80.90 538 LEU A CA 1
ATOM 3690 C C . LEU A 1 538 ? 4.280 34.037 -16.313 1.00 81.26 538 LEU A C 1
ATOM 3691 O O . LEU A 1 538 ? 4.531 35.096 -16.895 1.00 81.19 538 LEU A O 1
ATOM 3696 N N . PHE A 1 539 ? 5.171 33.382 -15.569 1.00 81.60 539 PHE A N 1
ATOM 3697 C CA . PHE A 1 539 ? 6.487 33.934 -15.256 1.00 81.92 539 PHE A CA 1
ATOM 3698 C C . PHE A 1 539 ? 7.605 32.916 -15.527 1.00 82.37 539 PHE A C 1
ATOM 3699 O O . PHE A 1 539 ? 7.648 31.839 -14.917 1.00 82.52 539 PHE A O 1
ATOM 3707 N N . ALA A 1 540 ? 8.510 33.268 -16.439 1.00 82.75 540 ALA A N 1
ATOM 3708 C CA . ALA A 1 540 ? 9.623 32.391 -16.806 1.00 82.92 540 ALA A CA 1
ATOM 3709 C C . ALA A 1 540 ? 10.762 33.184 -17.422 1.00 83.43 540 ALA A C 1
ATOM 3710 O O . ALA A 1 540 ? 10.698 34.414 -17.562 1.00 83.64 540 ALA A O 1
#